Protein AF-A0A7X8JBN7-F1 (afdb_monomer_lite)

pLDDT: mean 83.4, std 11.61, range [44.53, 96.44]

Structure (mmCIF, N/CA/C/O backbone):
data_AF-A0A7X8JBN7-F1
#
_entry.id   AF-A0A7X8JBN7-F1
#
loop_
_atom_site.group_PDB
_atom_site.id
_atom_site.type_symbol
_atom_site.label_atom_id
_atom_site.label_alt_id
_atom_site.label_comp_id
_atom_site.label_asym_id
_atom_site.label_entity_id
_atom_site.label_seq_id
_atom_site.pdbx_PDB_ins_code
_atom_site.Cartn_x
_atom_site.Cartn_y
_atom_site.Cartn_z
_atom_site.occupancy
_atom_site.B_iso_or_equiv
_atom_site.auth_seq_id
_atom_site.auth_comp_id
_atom_site.auth_asym_id
_atom_site.auth_atom_id
_atom_site.pdbx_PDB_model_num
ATOM 1 N N . MET A 1 1 ? -38.451 22.845 21.050 1.00 47.53 1 MET A N 1
ATOM 2 C CA . MET A 1 1 ? -38.326 21.399 20.761 1.00 47.53 1 MET A CA 1
ATOM 3 C C . MET A 1 1 ? -38.099 21.241 19.271 1.00 47.53 1 MET A C 1
ATOM 5 O O . MET A 1 1 ? -38.955 21.641 18.497 1.00 47.53 1 MET A O 1
ATOM 9 N N . VAL A 1 2 ? -36.927 20.757 18.865 1.00 55.31 2 VAL A N 1
ATOM 10 C CA . VAL A 1 2 ? -36.619 20.512 17.449 1.00 55.31 2 VAL A CA 1
ATOM 11 C C . VAL A 1 2 ? -37.518 19.381 16.935 1.00 55.31 2 VAL A C 1
ATOM 13 O O . VAL A 1 2 ? -37.703 18.383 17.630 1.00 55.31 2 VAL A O 1
ATOM 16 N N . SER A 1 3 ? -38.102 19.544 15.743 1.00 77.44 3 SER A N 1
ATOM 17 C CA . SER A 1 3 ? -38.908 18.503 15.089 1.00 77.44 3 SER A CA 1
ATOM 18 C C . SER A 1 3 ? -38.115 17.196 15.005 1.00 77.44 3 SER A C 1
ATOM 20 O O . SER A 1 3 ? -36.970 17.199 14.549 1.00 77.44 3 SER A O 1
ATOM 22 N N . ARG A 1 4 ? -38.728 16.066 15.395 1.00 80.31 4 ARG A N 1
ATOM 23 C CA . ARG A 1 4 ? -38.118 14.729 15.253 1.00 80.31 4 ARG A CA 1
ATOM 24 C C . ARG A 1 4 ? -37.651 14.471 13.814 1.00 80.31 4 ARG A C 1
ATOM 26 O O . ARG A 1 4 ? -36.645 13.800 13.624 1.00 80.31 4 ARG A O 1
ATOM 33 N N . GLY A 1 5 ? -38.323 15.059 12.820 1.00 84.25 5 GLY A N 1
ATOM 34 C CA . GLY A 1 5 ? -37.916 14.987 11.415 1.00 84.25 5 GLY A CA 1
ATOM 35 C C . GLY A 1 5 ? -36.566 15.654 11.131 1.00 84.25 5 GLY A C 1
ATOM 36 O O . GLY A 1 5 ? -35.745 15.066 10.434 1.00 84.25 5 GLY A O 1
ATOM 37 N N . LEU A 1 6 ? -36.291 16.828 11.719 1.00 87.75 6 LEU A N 1
ATOM 38 C CA . LEU A 1 6 ? -35.007 17.524 11.538 1.00 87.75 6 LEU A CA 1
ATOM 39 C C . LEU A 1 6 ? -33.847 16.695 12.105 1.00 87.75 6 LEU A C 1
ATOM 41 O O . LEU A 1 6 ? -32.790 16.612 11.488 1.00 87.75 6 LEU A O 1
ATOM 45 N N . PHE A 1 7 ? -34.060 16.044 13.252 1.00 89.50 7 PHE A N 1
ATOM 46 C CA . PHE A 1 7 ? -33.067 15.157 13.856 1.00 89.50 7 PHE A CA 1
ATOM 47 C C . PHE A 1 7 ? -32.690 14.008 12.913 1.00 89.50 7 PHE A C 1
ATOM 49 O O . PHE A 1 7 ? -31.520 13.865 12.569 1.00 89.50 7 PHE A O 1
ATOM 56 N N . TYR A 1 8 ? -33.673 13.239 12.429 1.00 90.75 8 TYR A N 1
ATOM 57 C CA . TYR A 1 8 ? -33.401 12.123 11.518 1.00 90.75 8 TYR A CA 1
ATOM 58 C C . TYR A 1 8 ? -32.790 12.579 10.190 1.00 90.75 8 TYR A C 1
ATOM 60 O O . TYR A 1 8 ? -31.932 11.883 9.653 1.00 90.75 8 TYR A O 1
ATOM 68 N N . PHE A 1 9 ? -33.174 13.753 9.684 1.00 93.00 9 PHE A N 1
ATOM 69 C CA . PHE A 1 9 ? -32.588 14.326 8.474 1.00 93.00 9 PHE A CA 1
ATOM 70 C C . PHE A 1 9 ? -31.096 14.647 8.649 1.00 93.00 9 PHE A C 1
ATOM 72 O O . PHE A 1 9 ? -30.275 14.225 7.837 1.00 93.00 9 PHE A O 1
ATOM 79 N N . VAL A 1 10 ? -30.724 15.320 9.743 1.00 92.19 10 VAL A N 1
ATOM 80 C CA . VAL A 1 10 ? -29.317 15.620 10.061 1.00 92.19 10 VAL A CA 1
ATOM 81 C C . VAL A 1 10 ? -28.514 14.330 10.242 1.00 92.19 10 VAL A C 1
ATOM 83 O O . VAL A 1 10 ? -27.426 14.188 9.684 1.00 92.19 10 VAL A O 1
ATOM 86 N N . THR A 1 11 ? -29.063 13.352 10.964 1.00 93.56 11 THR A N 1
ATOM 87 C CA . THR A 1 11 ? -28.437 12.040 11.164 1.00 93.56 11 THR A CA 1
ATOM 88 C C . THR A 1 11 ? -28.249 11.268 9.851 1.00 93.56 11 THR A C 1
ATOM 90 O O . THR A 1 11 ? -27.216 10.616 9.673 1.00 93.56 11 THR A O 1
ATOM 93 N N . ALA A 1 12 ? -29.197 11.373 8.913 1.00 93.75 12 ALA A N 1
ATOM 94 C CA . ALA A 1 12 ? -29.101 10.772 7.584 1.00 93.75 12 ALA A CA 1
ATOM 95 C C . ALA A 1 12 ? -28.031 11.450 6.714 1.00 93.75 12 ALA A C 1
ATOM 97 O O . ALA A 1 12 ? -27.257 10.751 6.065 1.00 93.75 12 ALA A O 1
ATOM 98 N N . ILE A 1 13 ? -27.925 12.785 6.749 1.00 95.38 13 ILE A N 1
ATOM 99 C CA . ILE A 1 13 ? -26.850 13.519 6.060 1.00 95.38 13 ILE A CA 1
ATOM 100 C C . ILE A 1 13 ? -25.481 13.095 6.592 1.00 95.38 13 ILE A C 1
ATOM 102 O O . ILE A 1 13 ? -24.588 12.808 5.804 1.00 95.38 13 ILE A O 1
ATOM 106 N N . LEU A 1 14 ? -25.322 13.011 7.915 1.00 94.00 14 LEU A N 1
ATOM 107 C CA . LEU A 1 14 ? -24.088 12.547 8.558 1.00 94.00 14 LEU A CA 1
ATOM 108 C C . LEU A 1 14 ? -23.688 11.142 8.092 1.00 94.00 14 LEU A C 1
ATOM 110 O O . LEU A 1 14 ? -22.532 10.903 7.746 1.00 94.00 14 LEU A O 1
ATOM 114 N N . PHE A 1 15 ? -24.655 10.224 8.044 1.00 95.19 15 PHE A N 1
ATOM 115 C CA . PHE A 1 15 ? -24.436 8.863 7.559 1.00 95.19 15 PHE A CA 1
ATOM 116 C C . PHE A 1 15 ? -24.027 8.845 6.080 1.00 95.19 15 PHE A C 1
ATOM 118 O O . PHE A 1 15 ? -23.043 8.200 5.717 1.00 95.19 15 PHE A O 1
ATOM 125 N N . LEU A 1 16 ? -24.745 9.594 5.237 1.00 95.44 16 LEU A N 1
ATOM 126 C CA . LEU A 1 16 ? -24.486 9.673 3.802 1.00 95.44 16 LEU A CA 1
ATOM 127 C C . LEU A 1 16 ? -23.124 10.310 3.503 1.00 95.44 16 LEU A C 1
ATOM 129 O O . LEU A 1 16 ? -22.372 9.781 2.691 1.00 95.44 16 LEU A O 1
ATOM 133 N N . ALA A 1 17 ? -22.776 11.399 4.191 1.00 93.12 17 ALA A N 1
ATOM 134 C CA . ALA A 1 17 ? -21.476 12.052 4.077 1.00 93.12 17 ALA A CA 1
ATOM 135 C C . ALA A 1 17 ? -20.336 11.103 4.473 1.00 93.12 17 ALA A C 1
ATOM 137 O O . ALA A 1 17 ? -19.331 11.021 3.768 1.00 93.12 17 ALA A O 1
ATOM 138 N N . GLY A 1 18 ? -20.513 10.328 5.551 1.00 91.94 18 GLY A N 1
ATOM 139 C CA . GLY A 1 18 ? -19.557 9.299 5.959 1.00 91.94 18 GLY A CA 1
ATOM 140 C C . GLY A 1 18 ? -19.337 8.236 4.880 1.00 91.94 18 GLY A C 1
ATOM 141 O O . GLY A 1 18 ? -18.193 7.936 4.539 1.00 91.94 18 GLY A O 1
ATOM 142 N N . ILE A 1 19 ? -20.416 7.714 4.286 1.00 93.44 19 ILE A N 1
ATOM 143 C CA . ILE A 1 19 ? -20.340 6.729 3.192 1.00 93.44 19 ILE A CA 1
ATOM 144 C C . ILE A 1 19 ? -19.693 7.323 1.937 1.00 93.44 19 ILE A C 1
ATOM 146 O O . ILE A 1 19 ? -18.848 6.670 1.327 1.00 93.44 19 ILE A O 1
ATOM 150 N N . LEU A 1 20 ? -20.054 8.550 1.556 1.00 91.50 20 LEU A N 1
ATOM 151 C CA . LEU A 1 20 ? -19.480 9.222 0.390 1.00 91.50 20 LEU A CA 1
ATOM 152 C C . LEU A 1 20 ? -17.975 9.450 0.553 1.00 91.50 20 LEU A C 1
ATOM 154 O O . LEU A 1 20 ? -17.226 9.191 -0.384 1.00 91.50 20 LEU A O 1
ATOM 158 N N . LEU A 1 21 ? -17.514 9.850 1.742 1.00 86.50 21 LEU A N 1
ATOM 159 C CA . LEU A 1 21 ? -16.082 9.984 2.030 1.00 86.50 21 LEU A CA 1
ATOM 160 C C . LEU A 1 21 ? -15.345 8.642 1.946 1.00 86.50 21 LEU A C 1
ATOM 162 O O . LEU A 1 21 ? -14.248 8.584 1.394 1.00 86.50 21 LEU A O 1
ATOM 166 N N . ILE A 1 22 ? -15.951 7.559 2.448 1.00 87.06 22 ILE A N 1
ATOM 167 C CA . ILE A 1 22 ? -15.399 6.201 2.321 1.00 87.06 22 ILE A CA 1
ATOM 168 C C . ILE A 1 22 ? -15.281 5.807 0.839 1.00 87.06 22 ILE A C 1
ATOM 170 O O . ILE A 1 22 ? -14.250 5.283 0.417 1.00 87.06 22 ILE A O 1
ATOM 174 N N . ALA A 1 23 ? -16.320 6.069 0.041 1.00 86.00 23 ALA A N 1
ATOM 175 C CA . ALA A 1 23 ? -16.334 5.761 -1.387 1.00 86.00 23 ALA A CA 1
ATOM 176 C C . ALA A 1 23 ? -15.298 6.584 -2.166 1.00 86.00 23 ALA A C 1
ATOM 178 O O . ALA A 1 23 ? -14.567 6.023 -2.977 1.00 86.00 23 ALA A O 1
ATOM 179 N N . TYR A 1 24 ? -15.188 7.882 -1.871 1.00 82.50 24 TYR A N 1
ATOM 180 C CA . TYR A 1 24 ? -14.185 8.770 -2.454 1.00 82.50 24 TYR A CA 1
ATOM 181 C C . TYR A 1 24 ? -12.766 8.267 -2.171 1.00 82.50 24 TYR A C 1
ATOM 183 O O . TYR A 1 24 ? -11.991 8.047 -3.096 1.00 82.50 24 TYR A O 1
ATOM 191 N N . GLN A 1 25 ? -12.449 7.973 -0.905 1.00 75.62 25 GLN A N 1
ATOM 192 C CA . GLN A 1 25 ? -11.124 7.469 -0.532 1.00 75.62 25 GLN A CA 1
ATOM 193 C C . GLN A 1 25 ? -10.791 6.132 -1.201 1.00 75.62 25 GLN A C 1
ATOM 195 O O . GLN A 1 25 ? -9.650 5.907 -1.595 1.00 75.62 25 GLN A O 1
ATOM 200 N N . ARG A 1 26 ? -11.781 5.250 -1.366 1.00 77.31 26 ARG A N 1
ATOM 201 C CA . ARG A 1 26 ? -11.590 3.985 -2.079 1.00 77.31 26 ARG A CA 1
ATOM 202 C C . ARG A 1 26 ? -11.245 4.198 -3.553 1.00 77.31 26 ARG A C 1
ATOM 204 O O . ARG A 1 26 ? -10.365 3.508 -4.046 1.00 77.31 26 ARG A O 1
ATOM 211 N N . ILE A 1 27 ? -11.965 5.084 -4.242 1.00 77.44 27 ILE A N 1
ATOM 212 C CA . ILE A 1 27 ? -11.812 5.297 -5.689 1.00 77.44 27 ILE A CA 1
ATOM 213 C C . ILE A 1 27 ? -10.500 6.022 -5.997 1.00 77.44 27 ILE A C 1
ATOM 215 O O . ILE A 1 27 ? -9.832 5.678 -6.961 1.00 77.44 27 ILE A O 1
ATOM 219 N N . THR A 1 28 ? -10.125 7.008 -5.182 1.00 67.69 28 THR A N 1
ATOM 220 C CA . THR A 1 28 ? -8.928 7.820 -5.434 1.00 67.69 28 THR A CA 1
ATOM 221 C C . THR A 1 28 ? -7.640 7.126 -4.996 1.00 67.69 28 THR A C 1
ATOM 223 O O . THR A 1 28 ? -6.628 7.250 -5.672 1.00 67.69 28 THR A O 1
ATOM 226 N N . PHE A 1 29 ? -7.653 6.399 -3.873 1.00 64.94 29 PHE A N 1
ATOM 227 C CA . PHE A 1 29 ? -6.429 5.843 -3.276 1.00 64.94 29 PHE A CA 1
ATOM 228 C C . PHE A 1 29 ? -6.309 4.316 -3.401 1.00 64.94 29 PHE A C 1
ATOM 230 O O . PHE A 1 29 ? -5.414 3.728 -2.792 1.00 64.94 29 PHE A O 1
ATOM 237 N N . ASP A 1 30 ? -7.225 3.661 -4.127 1.00 67.19 30 ASP A N 1
ATOM 238 C CA . ASP A 1 30 ? -7.277 2.202 -4.322 1.00 67.19 30 ASP A CA 1
ATOM 239 C C . ASP A 1 30 ? -7.205 1.379 -3.020 1.00 67.19 30 ASP A C 1
ATOM 241 O O . ASP A 1 30 ? -6.754 0.228 -2.990 1.00 67.19 30 ASP A O 1
ATOM 245 N N . ILE A 1 31 ? -7.673 1.955 -1.906 1.00 69.31 31 ILE A N 1
ATOM 246 C CA . ILE A 1 31 ? -7.623 1.294 -0.602 1.00 69.31 31 ILE A CA 1
ATOM 247 C C . ILE A 1 31 ? -8.673 0.171 -0.570 1.00 69.31 31 ILE A C 1
ATOM 249 O O . ILE A 1 31 ? -9.877 0.446 -0.642 1.00 69.31 31 ILE A O 1
ATOM 253 N N . PRO A 1 32 ? -8.273 -1.108 -0.430 1.00 70.56 32 PRO A N 1
ATOM 254 C CA . PRO A 1 32 ? -9.228 -2.203 -0.378 1.00 70.56 32 PRO A CA 1
ATOM 255 C C . PRO A 1 32 ? -10.015 -2.185 0.937 1.00 70.56 32 PRO A C 1
ATOM 257 O O . PRO A 1 32 ? -9.482 -1.913 2.015 1.00 70.56 32 PRO A O 1
ATOM 260 N N . PHE A 1 33 ? -11.287 -2.581 0.876 1.00 71.44 33 PHE A N 1
ATOM 261 C CA . PHE A 1 33 ? -12.080 -2.830 2.085 1.00 71.44 33 PHE A CA 1
ATOM 262 C C . PHE A 1 33 ? -11.541 -3.996 2.910 1.00 71.44 33 PHE A C 1
ATOM 264 O O . PHE A 1 33 ? -11.671 -4.007 4.131 1.00 71.44 33 PHE A O 1
ATOM 271 N N . LEU A 1 34 ? -10.937 -4.976 2.237 1.00 72.94 34 LEU A N 1
ATOM 272 C CA . LEU A 1 34 ? -10.356 -6.137 2.881 1.00 72.94 34 LEU A CA 1
ATOM 273 C C . LEU A 1 34 ? -8.843 -5.947 3.041 1.00 72.94 34 LEU A C 1
ATOM 275 O O . LEU A 1 34 ? -8.161 -5.608 2.074 1.00 72.94 34 LEU A O 1
ATOM 279 N N . PRO A 1 35 ? -8.299 -6.218 4.232 1.00 62.09 35 PRO A N 1
ATOM 280 C CA . PRO A 1 35 ? -6.888 -5.996 4.534 1.00 62.09 35 PRO A CA 1
ATOM 281 C C . PRO A 1 35 ? -5.911 -6.903 3.764 1.00 62.09 35 PRO A C 1
ATOM 283 O O . PRO A 1 35 ? -4.731 -6.583 3.689 1.00 62.09 35 PRO A O 1
ATOM 286 N N . ASN A 1 36 ? -6.369 -8.014 3.173 1.00 64.69 36 ASN A N 1
ATOM 287 C CA . ASN A 1 36 ? -5.490 -9.020 2.560 1.00 64.69 36 ASN A CA 1
ATOM 288 C C . ASN A 1 36 ? -5.280 -8.860 1.041 1.00 64.69 36 ASN A C 1
ATOM 290 O O . ASN A 1 36 ? -4.971 -9.833 0.359 1.00 64.69 36 ASN A O 1
ATOM 294 N N . ASN A 1 37 ? -5.479 -7.664 0.482 1.00 70.44 37 ASN A N 1
ATOM 295 C CA . ASN A 1 37 ? -5.173 -7.443 -0.930 1.00 70.44 37 ASN A CA 1
ATOM 296 C C . ASN A 1 37 ? -3.706 -7.021 -1.068 1.00 70.44 37 ASN A C 1
ATOM 298 O O . ASN A 1 37 ? -3.315 -5.967 -0.563 1.00 70.44 37 ASN A O 1
ATOM 302 N N . GLN A 1 38 ? -2.894 -7.856 -1.712 1.00 80.75 38 GLN A N 1
ATOM 303 C CA . GLN A 1 38 ? -1.477 -7.584 -1.949 1.00 80.75 38 GLN A CA 1
ATOM 304 C C . GLN A 1 38 ? -1.276 -7.041 -3.363 1.00 80.75 38 GLN A C 1
ATOM 306 O O . GLN A 1 38 ? -1.940 -7.465 -4.308 1.00 80.75 38 GLN A O 1
ATOM 311 N N . LYS A 1 39 ? -0.353 -6.093 -3.504 1.00 85.00 39 LYS A N 1
ATOM 312 C CA . LYS A 1 39 ? 0.103 -5.566 -4.790 1.00 85.00 39 LYS A CA 1
ATOM 313 C C . LYS A 1 39 ? 1.570 -5.939 -4.976 1.00 85.00 39 LYS A C 1
ATOM 315 O O . LYS A 1 39 ? 2.339 -5.958 -4.014 1.00 85.00 39 LYS A O 1
ATOM 320 N N . ILE A 1 40 ? 1.934 -6.256 -6.214 1.00 89.06 40 ILE A N 1
ATOM 321 C CA . ILE A 1 40 ? 3.297 -6.643 -6.578 1.00 89.06 40 ILE A CA 1
ATOM 322 C C . ILE A 1 40 ? 4.076 -5.380 -6.935 1.00 89.06 40 ILE A C 1
ATOM 324 O O . ILE A 1 40 ? 3.660 -4.618 -7.811 1.00 89.06 40 ILE A O 1
ATOM 328 N N . ILE A 1 41 ? 5.209 -5.190 -6.267 1.00 92.31 41 ILE A N 1
ATOM 329 C CA . ILE A 1 41 ? 6.227 -4.209 -6.622 1.00 92.31 41 ILE A CA 1
ATOM 330 C C . ILE A 1 41 ? 7.443 -4.968 -7.144 1.00 92.31 41 ILE A C 1
ATOM 332 O O . ILE A 1 41 ? 7.944 -5.894 -6.509 1.00 92.31 41 ILE A O 1
ATOM 336 N N . TRP A 1 42 ? 7.930 -4.564 -8.308 1.00 94.25 42 TRP A N 1
ATOM 337 C CA . TRP A 1 42 ? 9.201 -5.007 -8.849 1.00 94.25 42 TRP A CA 1
ATOM 338 C C . TRP A 1 42 ? 10.291 -4.039 -8.419 1.00 94.25 42 TRP A C 1
ATOM 340 O O . TRP A 1 42 ? 10.296 -2.876 -8.813 1.00 94.25 42 TRP A O 1
ATOM 350 N N . ASN A 1 43 ? 11.229 -4.526 -7.616 1.00 93.69 43 ASN A N 1
ATOM 351 C CA . ASN A 1 43 ? 12.466 -3.820 -7.336 1.00 93.69 43 ASN A CA 1
ATOM 352 C C . ASN A 1 43 ? 13.441 -4.144 -8.468 1.00 93.69 43 ASN A C 1
ATOM 354 O O . ASN A 1 43 ? 13.893 -5.286 -8.608 1.00 93.69 43 ASN A O 1
ATOM 358 N N . VAL A 1 44 ? 13.741 -3.145 -9.290 1.00 95.12 44 VAL A N 1
ATOM 359 C CA . VAL A 1 44 ? 14.674 -3.276 -10.405 1.00 95.12 44 VAL A CA 1
ATOM 360 C C . VAL A 1 44 ? 15.948 -2.519 -10.078 1.00 95.12 44 VAL A C 1
ATOM 362 O O . VAL A 1 44 ? 15.911 -1.332 -9.772 1.00 95.12 44 VAL A O 1
ATOM 365 N N . GLU A 1 45 ? 17.081 -3.203 -10.167 1.00 95.19 45 GLU A N 1
ATOM 366 C CA . GLU A 1 45 ? 18.405 -2.622 -9.985 1.00 95.19 45 GLU A CA 1
ATOM 367 C C . GLU A 1 45 ? 19.195 -2.724 -11.290 1.00 95.19 45 GLU A C 1
ATOM 369 O O . GLU A 1 45 ? 19.401 -3.815 -11.823 1.00 95.19 45 GLU A O 1
ATOM 374 N N . ALA A 1 46 ? 19.656 -1.585 -11.794 1.00 95.94 46 ALA A N 1
ATOM 375 C CA . ALA A 1 46 ? 20.627 -1.493 -12.867 1.00 95.94 46 ALA A CA 1
ATOM 376 C C . ALA A 1 46 ? 22.020 -1.284 -12.263 1.00 95.94 46 ALA A C 1
ATOM 378 O O . ALA A 1 46 ? 22.295 -0.265 -11.628 1.00 95.94 46 ALA A O 1
ATOM 379 N N . ARG A 1 47 ? 22.909 -2.250 -12.485 1.00 95.94 47 ARG A N 1
ATOM 380 C CA . ARG A 1 47 ? 24.328 -2.180 -12.135 1.00 95.94 47 ARG A CA 1
ATOM 381 C C . ARG A 1 47 ? 25.124 -1.763 -13.364 1.00 95.94 47 ARG A C 1
ATOM 383 O O . ARG A 1 47 ? 25.185 -2.512 -14.343 1.00 95.94 47 ARG A O 1
ATOM 390 N N . VAL A 1 48 ? 25.750 -0.594 -13.282 1.00 95.94 48 VAL A N 1
ATOM 391 C CA . VAL A 1 48 ? 26.638 -0.029 -14.300 1.00 95.94 48 VAL A CA 1
ATOM 392 C C . VAL A 1 48 ? 28.081 -0.224 -13.852 1.00 95.94 48 VAL A C 1
ATOM 394 O O . VAL A 1 48 ? 28.478 0.259 -12.797 1.00 95.94 48 VAL A O 1
ATOM 397 N N . GLU A 1 49 ? 28.868 -0.931 -14.651 1.00 95.50 49 GLU A N 1
ATOM 398 C CA . GLU A 1 49 ? 30.273 -1.229 -14.376 1.00 95.50 49 GLU A CA 1
ATOM 399 C C . GLU A 1 49 ? 31.148 -0.697 -15.507 1.00 95.50 49 GLU A C 1
ATOM 401 O O . GLU A 1 49 ? 30.814 -0.901 -16.673 1.00 95.50 49 GLU A O 1
ATOM 406 N N . PHE A 1 50 ? 32.244 -0.008 -15.187 1.00 95.56 50 PHE A N 1
ATOM 407 C CA . PHE A 1 50 ? 33.168 0.517 -16.194 1.00 95.56 50 PHE A CA 1
ATOM 408 C C . PHE A 1 50 ? 34.588 0.706 -15.653 1.00 95.56 50 PHE A C 1
ATOM 410 O O . PHE A 1 50 ? 34.815 0.820 -14.446 1.00 95.56 50 PHE A O 1
ATOM 417 N N . GLU A 1 51 ? 35.548 0.806 -16.572 1.00 95.62 51 GLU A N 1
ATOM 418 C CA . GLU A 1 51 ? 36.939 1.131 -16.262 1.00 95.62 51 GLU A CA 1
ATOM 419 C C . GLU A 1 51 ? 37.257 2.581 -16.661 1.00 95.62 51 GLU A C 1
ATOM 421 O O . GLU A 1 51 ? 37.095 2.948 -17.831 1.00 95.62 51 GLU A O 1
ATOM 426 N N . PRO A 1 52 ? 37.699 3.437 -15.727 1.00 93.75 52 PRO A N 1
ATOM 427 C CA . PRO A 1 52 ? 38.019 4.823 -16.028 1.00 93.75 52 PRO A CA 1
ATOM 428 C C . PRO A 1 52 ? 39.333 4.923 -16.809 1.00 93.75 52 PRO A C 1
ATOM 430 O O . PRO A 1 52 ? 40.275 4.158 -16.592 1.00 93.75 52 PRO A O 1
ATOM 433 N N . LYS A 1 53 ? 39.424 5.896 -17.719 1.00 92.50 53 LYS A N 1
ATOM 434 C CA . LYS A 1 53 ? 40.695 6.229 -18.372 1.00 92.50 53 LYS A CA 1
ATOM 435 C C . LYS A 1 53 ? 41.562 7.023 -17.395 1.00 92.50 53 LYS A C 1
ATOM 437 O O . LYS A 1 53 ? 41.075 7.930 -16.725 1.00 92.50 53 LYS A O 1
ATOM 442 N N . ALA A 1 54 ? 42.854 6.704 -17.344 1.00 86.56 54 ALA A N 1
ATOM 443 C CA . ALA A 1 54 ? 43.793 7.383 -16.456 1.00 86.56 54 ALA A CA 1
ATOM 444 C C . ALA A 1 54 ? 43.783 8.908 -16.676 1.00 86.56 54 ALA A C 1
ATOM 446 O O . ALA A 1 54 ? 43.840 9.372 -17.817 1.00 86.56 54 ALA A O 1
ATOM 447 N N . ASN A 1 55 ? 43.741 9.666 -15.575 1.00 84.69 55 ASN A N 1
ATOM 448 C CA . ASN A 1 55 ? 43.787 11.133 -15.537 1.00 84.69 55 ASN A CA 1
ATOM 449 C C . ASN A 1 55 ? 42.681 11.853 -16.336 1.00 84.69 55 ASN A C 1
ATOM 451 O O . ASN A 1 55 ? 42.860 13.007 -16.721 1.00 84.69 55 ASN A O 1
ATOM 455 N N . MET A 1 56 ? 41.540 11.203 -16.582 1.00 91.44 56 MET A N 1
ATOM 456 C CA . MET A 1 56 ? 40.364 11.839 -17.179 1.00 91.44 56 MET A CA 1
ATOM 457 C C . MET A 1 56 ? 39.185 11.840 -16.210 1.00 91.44 56 MET A C 1
ATOM 459 O O . MET A 1 56 ? 38.967 10.880 -15.470 1.00 91.44 56 MET A O 1
ATOM 463 N N . ALA A 1 57 ? 38.381 12.901 -16.274 1.00 92.69 57 ALA A N 1
ATOM 464 C CA . ALA A 1 57 ? 37.065 12.900 -15.655 1.00 92.69 57 ALA A CA 1
ATOM 465 C C . ALA A 1 57 ? 36.162 11.885 -16.363 1.00 92.69 57 ALA A C 1
ATOM 467 O O . ALA A 1 57 ? 36.211 11.766 -17.588 1.00 92.69 57 ALA A O 1
ATOM 468 N N . SER A 1 58 ? 35.347 11.163 -15.597 1.00 93.25 58 SER A N 1
ATOM 469 C CA . SER A 1 58 ? 34.302 10.300 -16.141 1.00 93.25 58 SER A CA 1
ATOM 470 C C . SER A 1 58 ? 32.943 10.962 -15.992 1.00 93.25 58 SER A C 1
ATOM 472 O O . SER A 1 58 ? 32.600 11.460 -14.915 1.00 93.25 58 SER A O 1
ATOM 474 N N . GLU A 1 59 ? 32.185 10.927 -17.077 1.00 95.00 59 GLU A N 1
ATOM 475 C CA . GLU A 1 59 ? 30.802 11.377 -17.161 1.00 95.00 59 GLU A CA 1
ATOM 476 C C . GLU A 1 59 ? 29.987 10.256 -17.797 1.00 95.00 59 GLU A C 1
ATOM 478 O O . GLU A 1 59 ? 30.359 9.725 -18.846 1.00 95.00 59 GLU A O 1
ATOM 483 N N . LEU A 1 60 ? 28.926 9.841 -17.113 1.00 94.56 60 LEU A N 1
ATOM 484 C CA . LEU A 1 60 ? 28.061 8.752 -17.536 1.00 94.56 60 LEU A CA 1
ATOM 485 C C . LEU A 1 60 ? 26.634 9.261 -17.606 1.00 94.56 60 LEU A C 1
ATOM 487 O O . LEU A 1 60 ? 26.166 9.830 -16.629 1.00 94.56 60 LEU A O 1
ATOM 491 N N . SER A 1 61 ? 25.947 8.996 -18.711 1.00 94.12 61 SER A N 1
ATOM 492 C CA . SER A 1 61 ? 24.518 9.258 -18.876 1.00 94.12 61 SER A CA 1
ATOM 493 C C . SER A 1 61 ? 23.793 7.930 -19.048 1.00 94.12 61 SER A C 1
ATOM 495 O O . SER A 1 61 ? 24.073 7.191 -19.992 1.00 94.12 61 SER A O 1
ATOM 497 N N . PHE A 1 62 ? 22.890 7.602 -18.126 1.00 94.81 62 PHE A N 1
ATOM 498 C CA . PHE A 1 62 ? 22.125 6.356 -18.135 1.00 94.81 62 PHE A CA 1
ATOM 499 C C . PHE A 1 62 ? 20.632 6.626 -18.295 1.00 94.81 62 PHE A C 1
ATOM 501 O O . PHE A 1 62 ? 20.060 7.427 -17.555 1.00 94.81 62 PHE A O 1
ATOM 508 N N . ALA A 1 63 ? 20.007 5.947 -19.258 1.00 93.75 63 ALA A N 1
ATOM 509 C CA . ALA A 1 63 ? 18.584 6.086 -19.541 1.00 93.75 63 ALA A CA 1
ATOM 510 C C . ALA A 1 63 ? 17.728 5.398 -18.464 1.00 93.75 63 ALA A C 1
ATOM 512 O O . ALA A 1 63 ? 17.914 4.214 -18.157 1.00 93.75 63 ALA A O 1
ATOM 513 N N . LEU A 1 64 ? 16.774 6.146 -17.913 1.00 93.75 64 LEU A N 1
ATOM 514 C CA . LEU A 1 64 ? 15.817 5.670 -16.916 1.00 93.75 64 LEU A CA 1
ATOM 515 C C . LEU A 1 64 ? 14.610 4.979 -17.578 1.00 93.75 64 LEU A C 1
ATOM 517 O O . LEU A 1 64 ? 14.399 5.159 -18.780 1.00 93.75 64 LEU A O 1
ATOM 521 N N . PRO A 1 65 ? 13.817 4.200 -16.813 1.00 93.56 65 PRO A N 1
ATOM 522 C CA . PRO A 1 65 ? 12.641 3.510 -17.333 1.00 93.56 65 PRO A CA 1
ATOM 523 C C . PRO A 1 65 ? 11.655 4.448 -18.037 1.00 93.56 65 PRO A C 1
ATOM 525 O O . PRO A 1 65 ? 11.350 5.535 -17.540 1.00 93.56 65 PRO A O 1
ATOM 528 N N . ALA A 1 66 ? 11.124 4.000 -19.172 1.00 91.56 66 ALA A N 1
ATOM 529 C CA . ALA A 1 66 ? 10.053 4.684 -19.885 1.00 91.56 66 ALA A CA 1
ATOM 530 C C . ALA A 1 66 ? 8.736 4.654 -19.089 1.00 91.56 66 ALA A C 1
ATOM 532 O O . ALA A 1 66 ? 8.431 3.686 -18.385 1.00 91.56 66 ALA A O 1
ATOM 533 N N . VAL A 1 67 ? 7.920 5.698 -19.251 1.00 90.94 67 VAL A N 1
ATOM 534 C CA . VAL A 1 67 ? 6.541 5.706 -18.749 1.00 90.94 67 VAL A CA 1
ATOM 535 C C . VAL A 1 67 ? 5.701 4.881 -19.713 1.00 90.94 67 VAL A C 1
ATOM 537 O O . VAL A 1 67 ? 5.731 5.113 -20.921 1.00 90.94 67 VAL A O 1
ATOM 540 N N . GLN A 1 68 ? 4.954 3.910 -19.199 1.00 91.56 68 GLN A N 1
ATOM 541 C CA . GLN A 1 68 ? 4.192 2.985 -20.029 1.00 91.56 68 GLN A CA 1
ATOM 542 C C . GLN A 1 68 ? 2.910 2.510 -19.335 1.00 91.56 68 GLN A C 1
ATOM 544 O O . GLN A 1 68 ? 2.849 2.493 -18.103 1.00 91.56 68 GLN A O 1
ATOM 549 N N . PRO A 1 69 ? 1.910 2.046 -20.103 1.00 90.94 69 PRO A N 1
ATOM 550 C CA . PRO A 1 69 ? 0.717 1.452 -19.523 1.00 90.94 69 PRO A CA 1
ATOM 551 C C . PRO A 1 69 ? 1.028 0.199 -18.695 1.00 90.94 69 PRO A C 1
ATOM 553 O O . PRO A 1 69 ? 1.937 -0.568 -19.023 1.00 90.94 69 PRO A O 1
ATOM 556 N N . GLY A 1 70 ? 0.241 -0.036 -17.645 1.00 90.62 70 GLY A N 1
ATOM 557 C CA . GLY A 1 70 ? 0.351 -1.227 -16.795 1.00 90.62 70 GLY A CA 1
ATOM 558 C C . GLY A 1 70 ? 1.400 -1.153 -15.677 1.00 90.62 70 GLY A C 1
ATOM 559 O O . GLY A 1 70 ? 1.455 -2.063 -14.846 1.00 90.62 70 GLY A O 1
ATOM 560 N N . PHE A 1 71 ? 2.225 -0.101 -15.631 1.00 92.81 71 PHE A N 1
ATOM 561 C CA . PHE A 1 71 ? 3.279 0.062 -14.629 1.00 92.81 71 PHE A CA 1
ATOM 562 C C . PHE A 1 71 ? 3.386 1.507 -14.138 1.00 92.81 71 PHE A C 1
ATOM 564 O O . PHE A 1 71 ? 3.397 2.439 -14.937 1.00 92.81 71 PHE A O 1
ATOM 571 N N . THR A 1 72 ? 3.559 1.675 -12.827 1.00 91.62 72 THR A N 1
ATOM 572 C CA . THR A 1 72 ? 3.775 2.981 -12.188 1.00 91.62 72 THR A CA 1
ATOM 573 C C . THR A 1 72 ? 5.093 2.956 -11.421 1.00 91.62 72 THR A C 1
ATOM 575 O O . THR A 1 72 ? 5.286 2.121 -10.537 1.00 91.62 72 THR A O 1
ATOM 578 N N . GLN A 1 73 ? 6.020 3.858 -11.749 1.00 92.31 73 GLN A N 1
ATOM 579 C CA . GLN A 1 73 ? 7.268 4.009 -10.997 1.00 92.31 73 GLN A CA 1
ATOM 580 C C . GLN A 1 73 ? 6.972 4.744 -9.683 1.00 92.31 73 GLN A C 1
ATOM 582 O O . GLN A 1 73 ? 6.562 5.899 -9.702 1.00 92.31 73 GLN A O 1
ATOM 587 N N . LEU A 1 74 ? 7.162 4.062 -8.552 1.00 88.12 74 LEU A N 1
ATOM 588 C CA . LEU A 1 74 ? 6.860 4.587 -7.218 1.00 88.12 74 LEU A CA 1
ATOM 589 C C . LEU A 1 74 ? 8.006 5.403 -6.629 1.00 88.12 74 LEU A C 1
ATOM 591 O O . LEU A 1 74 ? 7.783 6.402 -5.957 1.00 88.12 74 LEU A O 1
ATOM 595 N N . ASP A 1 75 ? 9.230 4.924 -6.820 1.00 86.75 75 ASP A N 1
ATOM 596 C CA . ASP A 1 75 ? 10.429 5.538 -6.262 1.00 86.75 75 ASP A CA 1
ATOM 597 C C . ASP A 1 75 ? 11.643 5.162 -7.113 1.00 86.75 75 ASP A C 1
ATOM 599 O O . ASP A 1 75 ? 11.639 4.151 -7.828 1.00 86.75 75 ASP A O 1
ATOM 603 N N . HIS A 1 76 ? 12.686 5.980 -7.040 1.00 89.44 76 HIS A N 1
ATOM 604 C CA . HIS A 1 76 ? 13.974 5.702 -7.646 1.00 89.44 76 HIS A CA 1
ATOM 605 C C . HIS A 1 76 ? 15.122 6.365 -6.889 1.00 89.44 76 HIS A C 1
ATOM 607 O O . HIS A 1 76 ? 15.012 7.479 -6.384 1.00 89.44 76 HIS A O 1
ATOM 613 N N . ASN A 1 77 ? 16.263 5.688 -6.839 1.00 89.50 77 ASN A N 1
ATOM 614 C CA . ASN A 1 77 ? 17.467 6.230 -6.228 1.00 89.50 77 ASN A CA 1
ATOM 615 C C . ASN A 1 77 ? 18.737 5.680 -6.880 1.00 89.50 77 ASN A C 1
ATOM 617 O O . ASN A 1 77 ? 18.713 4.760 -7.700 1.00 89.50 77 ASN A O 1
ATOM 621 N N . THR A 1 78 ? 19.871 6.265 -6.503 1.00 89.38 78 THR A N 1
ATOM 622 C CA . THR A 1 78 ? 21.194 5.824 -6.941 1.00 89.38 78 THR A CA 1
ATOM 623 C C . THR A 1 78 ? 22.096 5.535 -5.754 1.00 89.38 78 THR A C 1
ATOM 625 O O . THR A 1 78 ? 22.132 6.319 -4.806 1.00 89.38 78 THR A O 1
ATOM 628 N N . ALA A 1 79 ? 22.906 4.482 -5.849 1.00 86.44 79 ALA A N 1
ATOM 629 C CA . ALA A 1 79 ? 24.034 4.256 -4.951 1.00 86.44 79 ALA A CA 1
ATOM 630 C C . ALA A 1 79 ? 25.344 4.438 -5.730 1.00 86.44 79 ALA A C 1
ATOM 632 O O . ALA A 1 79 ? 25.797 3.554 -6.460 1.00 86.44 79 ALA A O 1
ATOM 633 N N . SER A 1 80 ? 25.936 5.625 -5.594 1.00 82.94 80 SER A N 1
ATOM 634 C CA . SER A 1 80 ? 27.088 6.077 -6.383 1.00 82.94 80 SER A CA 1
ATOM 635 C C . SER A 1 80 ? 28.055 6.891 -5.517 1.00 82.94 80 SER A C 1
ATOM 637 O O . SER A 1 80 ? 28.109 8.120 -5.578 1.00 82.94 80 SER A O 1
ATOM 639 N N . LEU A 1 81 ? 28.808 6.197 -4.657 1.00 81.00 81 LEU A N 1
ATOM 640 C CA . LEU A 1 81 ? 29.671 6.824 -3.654 1.00 81.00 81 LEU A CA 1
ATOM 641 C C . LEU A 1 81 ? 30.756 7.713 -4.297 1.00 81.00 81 LEU A C 1
ATOM 643 O O . LEU A 1 81 ? 31.600 7.256 -5.073 1.00 81.00 81 LEU A O 1
ATOM 647 N N . GLY A 1 82 ? 30.757 8.999 -3.936 1.00 84.56 82 GLY A N 1
ATOM 648 C CA . GLY A 1 82 ? 31.747 9.974 -4.404 1.00 84.56 82 GLY A CA 1
ATOM 649 C C . GLY A 1 82 ? 31.582 10.415 -5.864 1.00 84.56 82 GLY A C 1
ATOM 650 O O . GLY A 1 82 ? 32.549 10.911 -6.442 1.00 84.56 82 GLY A O 1
ATOM 651 N N . TYR A 1 83 ? 30.403 10.211 -6.458 1.00 92.31 83 TYR A N 1
ATOM 652 C CA . TYR A 1 83 ? 30.002 10.792 -7.743 1.00 92.31 83 TYR A CA 1
ATOM 653 C C . TYR A 1 83 ? 29.028 11.951 -7.515 1.00 92.31 83 TYR A C 1
ATOM 655 O O . TYR A 1 83 ? 28.201 11.894 -6.607 1.00 92.31 83 TYR A O 1
ATOM 663 N N . GLY A 1 84 ? 29.103 12.982 -8.358 1.00 91.94 84 GLY A N 1
ATOM 664 C CA . GLY A 1 84 ? 28.011 13.940 -8.515 1.00 91.94 84 GLY A CA 1
ATOM 665 C C . GLY A 1 84 ? 26.875 13.281 -9.292 1.00 91.94 84 GLY A C 1
ATOM 666 O O . GLY A 1 84 ? 27.144 12.648 -10.311 1.00 91.94 84 GLY A O 1
ATOM 667 N N . VAL A 1 85 ? 25.641 13.404 -8.801 1.00 93.06 85 VAL A N 1
ATOM 668 C CA . VAL A 1 85 ? 24.437 12.826 -9.416 1.00 93.06 85 VAL A CA 1
ATOM 669 C C . VAL A 1 85 ? 23.524 13.956 -9.858 1.00 93.06 85 VAL A C 1
ATOM 671 O O . VAL A 1 85 ? 23.234 14.849 -9.063 1.00 93.06 85 VAL A O 1
ATOM 674 N N . ASN A 1 86 ? 23.056 13.902 -11.100 1.00 93.44 86 ASN A N 1
ATOM 675 C CA . ASN A 1 86 ? 22.052 14.822 -11.612 1.00 93.44 86 ASN A CA 1
ATOM 676 C C . ASN A 1 86 ? 20.978 14.064 -12.397 1.00 93.44 86 ASN A C 1
ATOM 678 O O . ASN A 1 86 ? 21.298 13.152 -13.154 1.00 93.44 86 ASN A O 1
ATOM 682 N N . TYR A 1 87 ? 19.713 14.442 -12.234 1.00 90.94 87 TYR A N 1
ATOM 683 C CA . TYR A 1 87 ? 18.612 13.895 -13.025 1.00 90.94 87 TYR A CA 1
ATOM 684 C C . TYR A 1 87 ? 18.247 14.899 -14.109 1.00 90.94 87 TYR A C 1
ATOM 686 O O . TYR A 1 87 ? 17.928 16.049 -13.811 1.00 90.94 87 TYR A O 1
ATOM 694 N N . VAL A 1 88 ? 18.301 14.474 -15.368 1.00 91.06 88 VAL A N 1
ATOM 695 C CA . VAL A 1 88 ? 18.068 15.354 -16.516 1.00 91.06 88 VAL A CA 1
ATOM 696 C C . VAL A 1 88 ? 17.007 14.770 -17.431 1.00 91.06 88 VAL A C 1
ATOM 698 O O . VAL A 1 88 ? 16.918 13.558 -17.615 1.00 91.06 88 VAL A O 1
ATOM 701 N N . LYS A 1 89 ? 16.209 15.645 -18.042 1.00 87.69 89 LYS A N 1
ATOM 702 C CA . LYS A 1 89 ? 15.246 15.267 -19.075 1.00 87.69 89 LYS A CA 1
ATOM 703 C C . LYS A 1 89 ? 15.750 15.765 -20.428 1.00 87.69 89 LYS A C 1
ATOM 705 O O . LYS A 1 89 ? 15.923 16.968 -20.608 1.00 87.69 89 LYS A O 1
ATOM 710 N N . LYS A 1 90 ? 15.999 14.847 -21.365 1.00 83.25 90 LYS A N 1
ATOM 711 C CA . LYS A 1 90 ? 16.481 15.116 -22.734 1.00 83.25 90 LYS A CA 1
ATOM 712 C C . LYS A 1 90 ? 15.587 14.366 -23.720 1.00 83.25 90 LYS A C 1
ATOM 714 O O . LYS A 1 90 ? 15.310 13.192 -23.502 1.00 83.25 90 LYS A O 1
ATOM 719 N N . ASP A 1 91 ? 15.091 15.040 -24.757 1.00 75.50 91 ASP A N 1
ATOM 720 C CA . ASP A 1 91 ? 14.225 14.449 -25.797 1.00 75.50 91 ASP A CA 1
ATOM 721 C C . ASP A 1 91 ? 13.013 13.671 -25.249 1.00 75.50 91 ASP A C 1
ATOM 723 O O . ASP A 1 91 ? 12.656 12.599 -25.728 1.00 75.50 91 ASP A O 1
ATOM 727 N N . ASN A 1 92 ? 12.382 14.224 -24.208 1.00 77.44 92 ASN A N 1
ATOM 728 C CA . ASN A 1 92 ? 11.274 13.618 -23.462 1.00 77.44 92 ASN A CA 1
ATOM 729 C C . ASN A 1 92 ? 11.610 12.324 -22.688 1.00 77.44 92 ASN A C 1
ATOM 731 O O . ASN A 1 92 ? 10.707 11.695 -22.142 1.00 77.44 92 ASN A O 1
ATOM 735 N N . CYS A 1 93 ? 12.890 11.981 -22.551 1.00 83.06 93 CYS A N 1
ATOM 736 C CA . CYS A 1 93 ? 13.360 10.835 -21.780 1.00 83.06 93 CYS A CA 1
ATOM 737 C C . CYS A 1 93 ? 14.148 11.281 -20.554 1.00 83.06 93 CYS A C 1
ATOM 739 O O . CYS A 1 93 ? 14.856 12.291 -20.571 1.00 83.06 93 CYS A O 1
ATOM 741 N N . ASN A 1 94 ? 14.011 10.516 -19.477 1.00 89.81 94 ASN A N 1
ATOM 742 C CA . ASN A 1 94 ? 14.682 10.797 -18.220 1.00 89.81 94 ASN A CA 1
ATOM 743 C C . ASN A 1 94 ? 16.023 10.060 -18.184 1.00 89.81 94 ASN A C 1
ATOM 745 O O . ASN A 1 94 ? 16.106 8.879 -18.519 1.00 89.81 94 ASN A O 1
ATOM 749 N N . TYR A 1 95 ? 17.061 10.760 -17.752 1.00 92.44 95 TYR A N 1
ATOM 750 C CA . TYR A 1 95 ? 18.408 10.238 -17.597 1.00 92.44 95 TYR A CA 1
ATOM 751 C C . TYR A 1 95 ? 18.927 10.556 -16.202 1.00 92.44 95 TYR A C 1
ATOM 753 O O . TYR A 1 95 ? 18.539 11.550 -15.581 1.00 92.44 95 TYR A O 1
ATOM 761 N N . VAL A 1 96 ? 19.844 9.721 -15.733 1.00 94.19 96 VAL A N 1
ATOM 762 C CA . VAL A 1 96 ? 20.700 10.040 -14.595 1.00 94.19 96 VAL A CA 1
ATOM 763 C C . VAL A 1 96 ? 22.133 10.207 -15.077 1.00 94.19 96 VAL A C 1
ATOM 765 O O . VAL A 1 96 ? 22.658 9.375 -15.819 1.00 94.19 96 VAL A O 1
ATOM 768 N N . GLU A 1 97 ? 22.745 11.310 -14.668 1.00 95.25 97 GLU A N 1
ATOM 769 C CA . GLU A 1 97 ? 24.113 11.670 -14.999 1.00 95.25 97 GLU A CA 1
ATOM 770 C C . GLU A 1 97 ? 25.008 11.508 -13.772 1.00 95.25 97 GLU A C 1
ATOM 772 O O . GLU A 1 97 ? 24.750 12.090 -12.715 1.00 95.25 97 GLU A O 1
ATOM 777 N N . TRP A 1 98 ? 26.080 10.729 -13.922 1.00 96.25 98 TRP A N 1
ATOM 778 C CA . TRP A 1 98 ? 27.115 10.557 -12.907 1.00 96.25 98 TRP A CA 1
ATOM 779 C C . TRP A 1 98 ? 28.417 11.204 -13.351 1.00 96.25 98 TRP A C 1
ATOM 781 O O . TRP A 1 98 ? 28.945 10.877 -14.412 1.00 96.25 98 TRP A O 1
ATOM 791 N N . THR A 1 99 ? 28.984 12.066 -12.507 1.00 95.75 99 THR A N 1
ATOM 792 C CA . THR A 1 99 ? 30.235 12.781 -12.805 1.00 95.75 99 THR A CA 1
ATOM 793 C C . THR A 1 99 ? 31.280 12.608 -11.705 1.00 95.75 99 THR A C 1
ATOM 795 O O . THR A 1 99 ? 30.980 12.679 -10.510 1.00 95.75 99 THR A O 1
ATOM 798 N N . LYS A 1 100 ? 32.542 12.380 -12.094 1.00 94.69 100 LYS A N 1
ATOM 799 C CA . LYS A 1 100 ? 33.684 12.300 -11.165 1.00 94.69 100 LYS A CA 1
ATOM 800 C C . LYS A 1 100 ? 34.991 12.678 -11.857 1.00 94.69 100 LYS A C 1
ATOM 802 O O . LYS A 1 100 ? 35.282 12.187 -12.941 1.00 94.69 100 LYS A O 1
ATOM 807 N N . ARG A 1 101 ? 35.812 13.528 -11.224 1.00 91.75 101 ARG A N 1
ATOM 808 C CA . ARG A 1 101 ? 37.029 14.089 -11.857 1.00 91.75 101 ARG A CA 1
ATOM 809 C C . ARG A 1 101 ? 38.199 13.116 -12.002 1.00 91.75 101 ARG A C 1
ATOM 811 O O . ARG A 1 101 ? 38.943 13.242 -12.962 1.00 91.75 101 ARG A O 1
ATOM 818 N N . ASN A 1 102 ? 38.403 12.211 -11.047 1.00 89.56 102 ASN A N 1
ATOM 819 C CA . ASN A 1 102 ? 39.531 11.272 -11.081 1.00 89.56 102 ASN A CA 1
ATOM 820 C C . ASN A 1 102 ? 39.151 9.902 -10.484 1.00 89.56 102 ASN A C 1
ATOM 822 O O . ASN A 1 102 ? 39.608 9.549 -9.394 1.00 89.56 102 ASN A O 1
ATOM 826 N N . PRO A 1 103 ? 38.228 9.159 -11.119 1.00 89.94 103 PRO A N 1
ATOM 827 C CA . PRO A 1 103 ? 37.916 7.794 -10.708 1.00 89.94 103 PRO A CA 1
ATOM 828 C C . PRO A 1 103 ? 39.114 6.860 -10.935 1.00 89.94 103 PRO A C 1
ATOM 830 O O . PRO A 1 103 ? 39.756 6.907 -11.980 1.00 89.94 103 PRO A O 1
ATOM 833 N N . GLN A 1 104 ? 39.399 5.988 -9.964 1.00 89.00 104 GLN A N 1
ATOM 834 C CA . GLN A 1 104 ? 40.491 5.011 -10.028 1.00 89.00 104 GLN A CA 1
ATOM 835 C C . GLN A 1 104 ? 39.990 3.598 -9.738 1.00 89.00 104 GLN A C 1
ATOM 837 O O . GLN A 1 104 ? 39.201 3.397 -8.814 1.00 89.00 104 GLN A O 1
ATOM 842 N N . GLY A 1 105 ? 40.494 2.623 -10.497 1.00 90.62 105 GLY A N 1
ATOM 843 C CA . GLY A 1 105 ? 40.063 1.227 -10.411 1.00 90.62 105 GLY A CA 1
ATOM 844 C C . GLY A 1 105 ? 38.679 0.994 -11.020 1.00 90.62 105 GLY A C 1
ATOM 845 O O . GLY A 1 105 ? 38.041 1.926 -11.514 1.00 90.62 105 GLY A O 1
ATOM 846 N N . LEU A 1 106 ? 38.218 -0.255 -10.983 1.00 92.94 106 LEU A N 1
ATOM 847 C CA . LEU A 1 106 ? 36.898 -0.640 -11.480 1.00 92.94 106 LEU A CA 1
ATOM 848 C C . LEU A 1 106 ? 35.804 0.160 -10.762 1.00 92.94 106 LEU A C 1
ATOM 850 O O . LEU A 1 106 ? 35.736 0.169 -9.532 1.00 92.94 106 LEU A O 1
ATOM 854 N N . GLN A 1 107 ? 34.958 0.840 -11.530 1.00 94.06 107 GLN A N 1
ATOM 855 C CA . GLN A 1 107 ? 33.865 1.646 -10.999 1.00 94.06 107 GLN A CA 1
ATOM 856 C C . GLN A 1 107 ? 32.551 0.891 -11.146 1.00 94.06 107 GLN A C 1
ATOM 858 O O . GLN A 1 107 ? 32.269 0.332 -12.205 1.00 94.06 107 GLN A O 1
ATOM 863 N N . ILE A 1 108 ? 31.744 0.900 -10.085 1.00 94.31 108 ILE A N 1
ATOM 864 C CA . ILE A 1 108 ? 30.420 0.281 -10.067 1.00 94.31 108 ILE A CA 1
ATOM 865 C C . ILE A 1 108 ? 29.424 1.296 -9.511 1.00 94.31 108 ILE A C 1
ATOM 867 O O . ILE A 1 108 ? 29.621 1.828 -8.418 1.00 94.31 108 ILE A O 1
ATOM 871 N N . LEU A 1 109 ? 28.366 1.552 -10.272 1.00 94.25 109 LEU A N 1
ATOM 872 C CA . LEU A 1 109 ? 27.271 2.451 -9.928 1.00 94.25 109 LEU A CA 1
ATOM 873 C C . LEU A 1 109 ? 25.963 1.670 -9.966 1.00 94.25 109 LEU A C 1
ATOM 875 O O . LEU A 1 109 ? 25.783 0.795 -10.816 1.00 94.25 109 LEU A O 1
ATOM 879 N N . TYR A 1 110 ? 25.049 2.008 -9.065 1.00 93.62 110 TYR A N 1
ATOM 880 C CA . TYR A 1 110 ? 23.734 1.384 -9.012 1.00 93.62 110 TYR A CA 1
ATOM 881 C C . TYR A 1 110 ? 22.644 2.429 -9.188 1.00 93.62 110 TYR A C 1
ATOM 883 O O . TYR A 1 110 ? 22.682 3.489 -8.560 1.00 93.62 110 TYR A O 1
ATOM 891 N N . TYR A 1 111 ? 21.655 2.091 -10.004 1.00 94.69 111 TYR A N 1
ATOM 892 C CA . TYR A 1 111 ? 20.361 2.755 -10.057 1.00 94.69 111 TYR A CA 1
ATOM 893 C C . TYR A 1 111 ? 19.291 1.746 -9.655 1.00 94.69 111 TYR A C 1
ATOM 895 O O . TYR A 1 111 ? 19.276 0.630 -10.172 1.00 94.69 111 TYR A O 1
ATOM 903 N N . ARG A 1 112 ? 18.400 2.123 -8.744 1.00 94.31 112 ARG A N 1
ATOM 904 C CA . ARG A 1 112 ? 17.296 1.280 -8.293 1.00 94.31 112 ARG A CA 1
ATOM 905 C C . ARG A 1 112 ? 15.977 2.000 -8.518 1.00 94.31 112 ARG A C 1
ATOM 907 O O . ARG A 1 112 ? 15.870 3.189 -8.234 1.00 94.31 112 ARG A O 1
ATOM 914 N N . ALA A 1 113 ? 14.983 1.257 -8.985 1.00 93.38 113 ALA A N 1
ATOM 915 C CA . ALA A 1 113 ? 13.613 1.715 -9.148 1.00 93.38 113 ALA A CA 1
ATOM 916 C C . ALA A 1 113 ? 12.632 0.706 -8.546 1.00 93.38 113 ALA A C 1
ATOM 918 O O . ALA A 1 113 ? 12.803 -0.508 -8.690 1.00 93.38 113 ALA A O 1
ATOM 919 N N . ASP A 1 114 ? 11.588 1.225 -7.908 1.00 93.75 114 ASP A N 1
ATOM 920 C CA . ASP A 1 114 ? 10.463 0.446 -7.406 1.00 93.75 114 ASP A CA 1
ATOM 921 C C . ASP A 1 114 ? 9.276 0.643 -8.355 1.00 93.75 114 ASP A C 1
ATOM 923 O O . ASP A 1 114 ? 8.762 1.751 -8.509 1.00 93.75 114 ASP A O 1
ATOM 927 N N . ILE A 1 115 ? 8.850 -0.433 -9.016 1.00 94.38 115 ILE A N 1
ATOM 928 C CA . ILE A 1 115 ? 7.857 -0.395 -10.094 1.00 94.38 115 ILE A CA 1
ATOM 929 C C . ILE A 1 115 ? 6.612 -1.168 -9.662 1.00 94.38 115 ILE A C 1
ATOM 931 O O . ILE A 1 115 ? 6.647 -2.386 -9.494 1.00 94.38 115 ILE A O 1
ATOM 935 N N . LEU A 1 116 ? 5.497 -0.467 -9.479 1.00 93.00 116 LEU A N 1
ATOM 936 C CA . LEU A 1 116 ? 4.199 -1.056 -9.168 1.00 93.00 116 LEU A CA 1
ATOM 937 C C . LEU A 1 116 ? 3.563 -1.635 -10.432 1.00 93.00 116 LEU A C 1
ATOM 939 O O . LEU A 1 116 ? 3.461 -0.939 -11.441 1.00 93.00 116 LEU A O 1
ATOM 943 N N . VAL A 1 117 ? 3.074 -2.875 -10.357 1.00 92.00 117 VAL A N 1
ATOM 944 C CA . VAL A 1 117 ? 2.170 -3.418 -11.382 1.00 92.00 117 VAL A CA 1
ATOM 945 C C . VAL A 1 117 ? 0.802 -2.757 -11.207 1.00 92.00 117 VAL A C 1
ATOM 947 O O . VAL A 1 117 ? 0.089 -3.024 -10.234 1.00 92.00 117 VAL A O 1
ATOM 950 N N . ASP A 1 118 ? 0.456 -1.879 -12.142 1.00 88.31 118 ASP A N 1
ATOM 951 C CA . ASP A 1 118 ? -0.675 -0.961 -12.049 1.00 88.31 118 ASP A CA 1
ATOM 952 C C . ASP A 1 118 ? -1.538 -1.029 -13.319 1.00 88.31 118 ASP A C 1
ATOM 954 O O . ASP A 1 118 ? -1.265 -0.323 -14.291 1.00 88.31 118 ASP A O 1
ATOM 958 N N . PRO A 1 119 ? -2.584 -1.879 -13.341 1.00 86.31 119 PRO A N 1
ATOM 959 C CA . PRO A 1 119 ? -3.469 -2.019 -14.498 1.00 86.31 119 PRO A CA 1
ATOM 960 C C . PRO A 1 119 ? -4.177 -0.722 -14.913 1.00 86.31 119 PRO A C 1
ATOM 962 O O . PRO A 1 119 ? -4.609 -0.609 -16.059 1.00 86.31 119 PRO A O 1
ATOM 965 N N . ASP A 1 120 ? -4.298 0.242 -13.998 1.00 84.50 120 ASP A N 1
ATOM 966 C CA . ASP A 1 120 ? -4.998 1.504 -14.224 1.00 84.50 120 ASP A CA 1
ATOM 967 C C . ASP A 1 120 ? -4.076 2.591 -14.805 1.00 84.50 120 ASP A C 1
ATOM 969 O O . ASP A 1 120 ? -4.556 3.628 -15.273 1.00 84.50 120 ASP A O 1
ATOM 973 N N . ALA A 1 121 ? -2.759 2.349 -14.845 1.00 85.81 121 ALA A N 1
ATOM 974 C CA . ALA A 1 121 ? -1.791 3.237 -15.478 1.00 85.81 121 ALA A CA 1
ATOM 975 C C . ALA A 1 121 ? -1.969 3.238 -17.006 1.00 85.81 121 ALA A C 1
ATOM 977 O O . ALA A 1 121 ? -1.785 2.215 -17.671 1.00 85.81 121 ALA A O 1
ATOM 978 N N . LYS A 1 122 ? -2.312 4.404 -17.570 1.00 87.25 122 LYS A N 1
ATOM 979 C CA . LYS A 1 122 ? -2.548 4.603 -19.017 1.00 87.25 122 LYS A CA 1
ATOM 980 C C . LYS A 1 122 ? -1.523 5.505 -19.705 1.00 87.25 122 LYS A C 1
ATOM 982 O O . LYS A 1 122 ? -1.544 5.615 -20.928 1.00 87.25 122 LYS A O 1
ATOM 987 N N . ALA A 1 123 ? -0.669 6.179 -18.939 1.00 85.25 123 ALA A N 1
ATOM 988 C CA . ALA A 1 123 ? 0.315 7.105 -19.485 1.00 85.25 123 ALA A CA 1
ATOM 989 C C . ALA A 1 123 ? 1.369 6.367 -20.329 1.00 85.25 123 ALA A C 1
ATOM 991 O O . ALA A 1 123 ? 1.720 5.223 -20.048 1.00 85.25 123 ALA A O 1
ATOM 992 N N . SER A 1 124 ? 1.888 7.037 -21.358 1.00 88.06 124 SER A N 1
ATOM 993 C CA . SER A 1 124 ? 2.998 6.544 -22.175 1.00 88.06 124 SER A CA 1
ATOM 994 C C . SER A 1 124 ? 3.918 7.703 -22.547 1.00 88.06 124 SER A C 1
ATOM 996 O O . SER A 1 124 ? 3.437 8.759 -22.959 1.00 88.06 124 SER A O 1
ATOM 998 N N . SER A 1 125 ? 5.232 7.521 -22.405 1.00 86.75 125 SER A N 1
ATOM 999 C CA . SER A 1 125 ? 6.245 8.472 -22.890 1.00 86.75 125 SER A CA 1
ATOM 1000 C C . SER A 1 125 ? 6.613 8.255 -24.360 1.00 86.75 125 SER A C 1
ATOM 1002 O O . SER A 1 125 ? 7.367 9.051 -24.925 1.00 86.75 125 SER A O 1
ATOM 1004 N N . MET A 1 126 ? 6.065 7.214 -24.998 1.00 87.12 126 MET A N 1
ATOM 1005 C CA . MET A 1 126 ? 6.439 6.818 -26.349 1.00 87.12 126 MET A CA 1
ATOM 1006 C C . MET A 1 126 ? 5.970 7.836 -27.396 1.00 87.12 126 MET A C 1
ATOM 1008 O O . MET A 1 126 ? 4.777 8.087 -27.557 1.00 87.12 126 MET A O 1
ATOM 1012 N N . ILE A 1 127 ? 6.925 8.370 -28.158 1.00 87.19 127 ILE A N 1
ATOM 1013 C CA . ILE A 1 127 ? 6.685 9.322 -29.252 1.00 87.19 127 ILE A CA 1
ATOM 1014 C C . ILE A 1 127 ? 6.972 8.698 -30.620 1.00 87.19 127 ILE A C 1
ATOM 1016 O O . ILE A 1 127 ? 7.862 7.850 -30.755 1.00 87.19 127 ILE A O 1
ATOM 1020 N N . VAL A 1 128 ? 6.241 9.159 -31.641 1.00 89.25 128 VAL A N 1
ATOM 1021 C CA . VAL A 1 128 ? 6.446 8.750 -33.037 1.00 89.25 128 VAL A CA 1
ATOM 1022 C C . VAL A 1 128 ? 7.828 9.234 -33.504 1.00 89.25 128 VAL A C 1
ATOM 1024 O O . VAL A 1 128 ? 8.094 10.437 -33.451 1.00 89.25 128 VAL A O 1
ATOM 1027 N N . PRO A 1 129 ? 8.728 8.336 -33.944 1.00 88.06 129 PRO A N 1
ATOM 1028 C CA . PRO A 1 129 ? 10.059 8.718 -34.401 1.00 88.06 129 PRO A CA 1
ATOM 1029 C C . PRO A 1 129 ? 9.994 9.405 -35.770 1.00 88.06 129 PRO A C 1
ATOM 1031 O O . PRO A 1 129 ? 9.198 9.021 -36.631 1.00 88.06 129 PRO A O 1
ATOM 1034 N N . ALA A 1 130 ? 10.872 10.381 -36.002 1.00 86.44 130 ALA A N 1
ATOM 1035 C CA . ALA A 1 130 ? 11.066 10.945 -37.335 1.00 86.44 130 ALA A CA 1
ATOM 1036 C C . ALA A 1 130 ? 11.608 9.873 -38.299 1.00 86.44 130 ALA A C 1
ATOM 1038 O O . ALA A 1 130 ? 12.377 8.997 -37.896 1.00 86.44 130 ALA A O 1
ATOM 1039 N N . LEU A 1 131 ? 11.205 9.934 -39.571 1.00 85.25 131 LEU A N 1
ATOM 1040 C CA . LEU A 1 131 ? 11.808 9.093 -40.605 1.00 85.25 131 LEU A CA 1
ATOM 1041 C C . LEU A 1 131 ? 13.242 9.572 -40.847 1.00 85.25 131 LEU A C 1
ATOM 1043 O O . LEU A 1 131 ? 13.462 10.756 -41.095 1.00 85.25 131 LEU A O 1
ATOM 1047 N N . SER A 1 132 ? 14.198 8.651 -40.765 1.00 78.19 132 SER A N 1
ATOM 1048 C CA . SER A 1 132 ? 15.582 8.902 -41.162 1.00 78.19 132 SER A CA 1
ATOM 1049 C C . SER A 1 132 ? 15.741 8.621 -42.653 1.00 78.19 132 SER A C 1
ATOM 1051 O O . SER A 1 132 ? 15.135 7.685 -43.180 1.00 78.19 132 SER A O 1
ATOM 1053 N N . GLU A 1 133 ? 16.563 9.410 -43.338 1.00 73.12 133 GLU A N 1
ATOM 1054 C CA . GLU A 1 133 ? 16.925 9.140 -44.726 1.00 73.12 133 GLU A CA 1
ATOM 1055 C C . GLU A 1 133 ? 17.956 8.003 -44.745 1.00 73.12 133 GLU A C 1
ATOM 1057 O O . GLU A 1 133 ? 19.086 8.145 -44.270 1.00 73.12 133 GLU A O 1
ATOM 1062 N N . ASN A 1 134 ? 17.535 6.825 -45.216 1.00 69.69 134 ASN A N 1
ATOM 1063 C CA . ASN A 1 134 ? 18.371 5.631 -45.200 1.00 69.69 134 ASN A CA 1
ATOM 1064 C C . ASN A 1 134 ? 19.517 5.769 -46.219 1.00 69.69 134 ASN A C 1
ATOM 1066 O O . ASN A 1 134 ? 19.337 5.492 -47.402 1.00 69.69 134 ASN A O 1
ATOM 1070 N N . THR A 1 135 ? 20.689 6.214 -45.761 1.00 75.19 135 THR A N 1
ATOM 1071 C CA . THR A 1 135 ? 21.873 6.472 -46.602 1.00 75.19 135 THR A CA 1
ATOM 1072 C C . THR A 1 135 ? 22.856 5.303 -46.519 1.00 75.19 135 THR A C 1
ATOM 1074 O O . THR A 1 135 ? 24.024 5.462 -46.167 1.00 75.19 135 THR A O 1
ATOM 1077 N N . GLU A 1 136 ? 22.367 4.089 -46.757 1.00 85.19 136 GLU A N 1
ATOM 1078 C CA . GLU A 1 136 ? 23.205 2.892 -46.664 1.00 85.19 136 GLU A CA 1
ATOM 1079 C C . GLU A 1 136 ? 23.989 2.664 -47.962 1.00 85.19 136 GLU A C 1
ATOM 1081 O O . GLU A 1 136 ? 23.461 2.895 -49.050 1.00 85.19 136 GLU A O 1
ATOM 1086 N N . PRO A 1 137 ? 25.253 2.213 -47.888 1.00 87.94 137 PRO A N 1
ATOM 1087 C CA . PRO A 1 137 ? 26.043 1.941 -49.076 1.00 87.94 137 PRO A CA 1
ATOM 1088 C C . PRO A 1 137 ? 25.602 0.637 -49.751 1.00 87.94 137 PRO A C 1
ATOM 1090 O O . PRO A 1 137 ? 25.135 -0.308 -49.104 1.00 87.94 137 PRO A O 1
ATOM 1093 N N . GLU A 1 138 ? 25.832 0.544 -51.059 1.00 87.50 138 GLU A N 1
ATOM 1094 C CA . GLU A 1 138 ? 25.710 -0.720 -51.786 1.00 87.50 138 GLU A CA 1
ATOM 1095 C C . GLU A 1 138 ? 26.724 -1.759 -51.272 1.00 87.50 138 GLU A C 1
ATOM 1097 O O . GLU A 1 138 ? 27.823 -1.386 -50.844 1.00 87.50 138 GLU A O 1
ATOM 1102 N N . PRO A 1 139 ? 26.397 -3.067 -51.289 1.00 89.25 139 PRO A N 1
ATOM 1103 C CA . PRO A 1 139 ? 25.164 -3.704 -51.792 1.00 89.25 139 PRO A CA 1
ATOM 1104 C C . PRO A 1 139 ? 24.002 -3.762 -50.774 1.00 89.25 139 PRO A C 1
ATOM 1106 O O . PRO A 1 139 ? 22.954 -4.352 -51.046 1.00 89.25 139 PRO A O 1
ATOM 1109 N N . TYR A 1 140 ? 24.182 -3.205 -49.569 1.00 90.81 140 TYR A N 1
ATOM 1110 C CA . TYR A 1 140 ? 23.225 -3.342 -48.464 1.00 90.81 140 TYR A CA 1
ATOM 1111 C C . TYR A 1 140 ? 21.912 -2.601 -48.733 1.00 90.81 140 TYR A C 1
ATOM 1113 O O . TYR A 1 140 ? 20.847 -3.113 -48.390 1.00 90.81 140 TYR A O 1
ATOM 1121 N N . ALA A 1 141 ? 21.981 -1.432 -49.375 1.00 89.69 141 ALA A N 1
ATOM 1122 C CA . ALA A 1 141 ? 20.799 -0.667 -49.762 1.00 89.69 141 ALA A CA 1
ATOM 1123 C C . ALA A 1 141 ? 19.883 -1.467 -50.699 1.00 89.69 141 ALA A C 1
ATOM 1125 O O . ALA A 1 141 ? 18.702 -1.644 -50.388 1.00 89.69 141 ALA A O 1
ATOM 1126 N N . THR A 1 142 ? 20.429 -2.034 -51.781 1.00 91.38 142 THR A N 1
ATOM 1127 C CA . THR A 1 142 ? 19.666 -2.877 -52.716 1.00 91.38 142 THR A CA 1
ATOM 1128 C C . THR A 1 142 ? 19.080 -4.114 -52.027 1.00 91.38 142 THR A C 1
ATOM 1130 O O . THR A 1 142 ? 17.907 -4.438 -52.223 1.00 91.38 142 THR A O 1
ATOM 1133 N N . ALA A 1 143 ? 19.858 -4.779 -51.167 1.00 92.00 143 ALA A N 1
ATOM 1134 C CA . ALA A 1 143 ? 19.403 -5.937 -50.396 1.00 92.00 143 ALA A CA 1
ATOM 1135 C C . ALA A 1 143 ? 18.198 -5.611 -49.490 1.00 92.00 143 ALA A C 1
ATOM 1137 O O . ALA A 1 143 ? 17.197 -6.331 -49.496 1.00 92.00 143 ALA A O 1
ATOM 1138 N N . MET A 1 144 ? 18.264 -4.508 -48.737 1.00 93.19 144 MET A N 1
ATOM 1139 C CA . MET A 1 144 ? 17.159 -4.061 -47.884 1.00 93.19 144 MET A CA 1
ATOM 1140 C C . MET A 1 144 ? 15.938 -3.621 -48.703 1.00 93.19 144 MET A C 1
ATOM 1142 O O . MET A 1 144 ? 14.807 -3.944 -48.335 1.00 93.19 144 MET A O 1
ATOM 1146 N N . ALA A 1 145 ? 16.150 -2.921 -49.822 1.00 92.31 145 ALA A N 1
ATOM 1147 C CA . ALA A 1 145 ? 15.080 -2.468 -50.706 1.00 92.31 145 ALA A CA 1
ATOM 1148 C C . ALA A 1 145 ? 14.326 -3.637 -51.359 1.00 92.31 145 ALA A C 1
ATOM 1150 O O . ALA A 1 145 ? 13.100 -3.593 -51.441 1.00 92.31 145 ALA A O 1
ATOM 1151 N N . GLY A 1 146 ? 15.023 -4.708 -51.754 1.00 92.62 146 GLY A N 1
ATOM 1152 C CA . GLY A 1 146 ? 14.396 -5.916 -52.299 1.00 92.62 146 GLY A CA 1
ATOM 1153 C C . GLY A 1 146 ? 13.468 -6.612 -51.295 1.00 92.62 146 GLY A C 1
ATOM 1154 O O . GLY A 1 146 ? 12.343 -6.990 -51.638 1.00 92.62 146 GLY A O 1
ATOM 1155 N N . ILE A 1 147 ? 13.896 -6.710 -50.030 1.00 93.69 147 ILE A N 1
ATOM 1156 C CA . ILE A 1 147 ? 13.057 -7.239 -48.942 1.00 93.69 147 ILE A CA 1
ATOM 1157 C C . ILE A 1 147 ? 11.863 -6.311 -48.691 1.00 93.69 147 ILE A C 1
ATOM 1159 O O . ILE A 1 147 ? 10.728 -6.783 -48.613 1.00 93.69 147 ILE A O 1
ATOM 1163 N N . ALA A 1 148 ? 12.096 -4.996 -48.614 1.00 94.19 148 ALA A N 1
ATOM 1164 C CA . ALA A 1 148 ? 11.034 -4.011 -48.432 1.00 94.19 148 ALA A CA 1
ATOM 1165 C C . ALA A 1 148 ? 9.988 -4.099 -49.553 1.00 94.19 148 ALA A C 1
ATOM 1167 O O . ALA A 1 148 ? 8.796 -4.148 -49.276 1.00 94.19 148 ALA A O 1
ATOM 1168 N N . GLN A 1 149 ? 10.401 -4.184 -50.817 1.00 94.25 149 GLN A N 1
ATOM 1169 C CA . GLN A 1 149 ? 9.485 -4.267 -51.954 1.00 94.25 149 GLN A CA 1
ATOM 1170 C C . GLN A 1 149 ? 8.649 -5.555 -51.926 1.00 94.25 149 GLN A C 1
ATOM 1172 O O . GLN A 1 149 ? 7.431 -5.513 -52.127 1.00 94.25 149 GLN A O 1
ATOM 1177 N N . THR A 1 150 ? 9.287 -6.687 -51.617 1.00 93.75 150 THR A N 1
ATOM 1178 C CA . THR A 1 150 ? 8.612 -7.987 -51.496 1.00 93.75 150 THR A CA 1
ATOM 1179 C C . THR A 1 150 ? 7.576 -7.957 -50.376 1.00 93.75 150 THR A C 1
ATOM 1181 O O . THR A 1 150 ? 6.406 -8.272 -50.607 1.00 93.75 150 THR A O 1
ATOM 1184 N N . ALA A 1 151 ? 7.964 -7.490 -49.188 1.00 94.19 151 ALA A N 1
ATOM 1185 C CA . ALA A 1 151 ? 7.063 -7.350 -48.051 1.00 94.19 151 ALA A CA 1
ATOM 1186 C C . ALA A 1 151 ? 5.922 -6.357 -48.333 1.00 94.19 151 ALA A C 1
ATOM 1188 O O . ALA A 1 151 ? 4.778 -6.622 -47.962 1.00 94.19 151 ALA A O 1
ATOM 1189 N N . MET A 1 152 ? 6.199 -5.257 -49.044 1.00 93.75 152 MET A N 1
ATOM 1190 C CA . MET A 1 152 ? 5.209 -4.224 -49.364 1.00 93.75 152 MET A CA 1
ATOM 1191 C C . MET A 1 152 ? 4.105 -4.791 -50.257 1.00 93.75 152 MET A C 1
ATOM 1193 O O . MET A 1 152 ? 2.930 -4.587 -49.968 1.00 93.75 152 MET A O 1
ATOM 1197 N N . SER A 1 153 ? 4.465 -5.590 -51.270 1.00 94.69 153 SER A N 1
ATOM 1198 C CA . SER A 1 153 ? 3.502 -6.249 -52.170 1.00 94.69 153 SER A CA 1
ATOM 1199 C C . SER A 1 153 ? 2.561 -7.242 -51.468 1.00 94.69 153 SER A C 1
ATOM 1201 O O . SER A 1 153 ? 1.482 -7.538 -51.978 1.00 94.69 153 SER A O 1
ATOM 1203 N N . ARG A 1 154 ? 2.955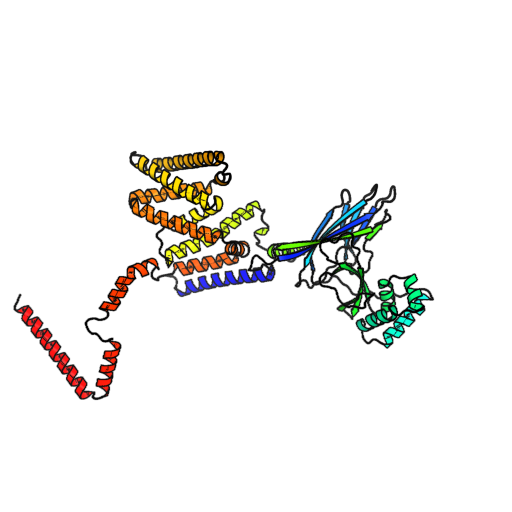 -7.743 -50.287 1.00 94.75 154 ARG A N 1
ATOM 1204 C CA . ARG A 1 154 ? 2.233 -8.750 -49.486 1.00 94.75 154 ARG A CA 1
ATOM 1205 C C . ARG A 1 154 ? 1.588 -8.169 -48.222 1.00 94.75 154 ARG A C 1
ATOM 1207 O O . ARG A 1 154 ? 1.180 -8.923 -47.336 1.00 94.75 154 ARG A O 1
ATOM 1214 N N . SER A 1 155 ? 1.522 -6.844 -48.103 1.00 94.38 155 SER A N 1
ATOM 1215 C CA . SER A 1 155 ? 1.053 -6.155 -46.898 1.00 94.38 155 SER A CA 1
ATOM 1216 C C . SER A 1 155 ? 0.033 -5.058 -47.214 1.00 94.38 155 SER A C 1
ATOM 1218 O O . SER A 1 155 ? -0.014 -4.544 -48.325 1.00 94.38 155 SER A O 1
ATOM 1220 N N . SER A 1 156 ? -0.802 -4.709 -46.232 1.00 92.62 156 SER A N 1
ATOM 1221 C CA . SER A 1 156 ? -1.876 -3.706 -46.368 1.00 92.62 156 SER A CA 1
ATOM 1222 C C . SER A 1 156 ? -1.830 -2.593 -45.313 1.00 92.62 156 SER A C 1
ATOM 1224 O O . SER A 1 156 ? -2.561 -1.613 -45.402 1.00 92.62 156 SER A O 1
ATOM 1226 N N . SER A 1 157 ? -0.988 -2.742 -44.292 1.00 93.00 157 SER A N 1
ATOM 1227 C CA . SER A 1 157 ? -0.849 -1.835 -43.147 1.00 93.00 157 SER A CA 1
ATOM 1228 C C . SER A 1 157 ? 0.584 -1.848 -42.603 1.00 93.00 157 SER A C 1
ATOM 1230 O O . SER A 1 157 ? 1.269 -2.865 -42.777 1.00 93.00 157 SER A O 1
ATOM 1232 N N . PRO A 1 158 ? 1.016 -0.812 -41.854 1.00 94.31 158 PRO A N 1
ATOM 1233 C CA . PRO A 1 158 ? 2.333 -0.776 -41.208 1.00 94.31 158 PRO A CA 1
ATOM 1234 C C . PRO A 1 158 ? 2.643 -2.025 -40.366 1.00 94.31 158 PRO A C 1
ATOM 1236 O O . PRO A 1 158 ? 3.745 -2.567 -40.413 1.00 94.31 158 PRO A O 1
ATOM 1239 N N . TYR A 1 159 ? 1.645 -2.543 -39.642 1.00 95.69 159 TYR A N 1
ATOM 1240 C CA . TYR A 1 159 ? 1.789 -3.743 -38.812 1.00 95.69 159 TYR A CA 1
ATOM 1241 C C . TYR A 1 159 ? 1.922 -5.027 -39.639 1.00 95.69 159 TYR A C 1
ATOM 1243 O O . TYR A 1 159 ? 2.760 -5.880 -39.338 1.00 95.69 159 TYR A O 1
ATOM 1251 N N . SER A 1 160 ? 1.119 -5.171 -40.698 1.00 94.56 160 SER A N 1
ATOM 1252 C CA . SER A 1 160 ? 1.257 -6.311 -41.613 1.00 94.56 160 SER A CA 1
ATOM 1253 C C . SER A 1 160 ? 2.577 -6.256 -42.384 1.00 94.56 160 SER A C 1
ATOM 1255 O O . SER A 1 160 ? 3.198 -7.293 -42.579 1.00 94.56 160 SER A O 1
ATOM 1257 N N . PHE A 1 161 ? 3.050 -5.058 -42.739 1.00 95.81 161 PHE A N 1
ATOM 1258 C CA . PHE A 1 161 ? 4.334 -4.854 -43.399 1.00 95.81 161 PHE A CA 1
ATOM 1259 C C . PHE A 1 161 ? 5.483 -5.295 -42.495 1.00 95.81 161 PHE A C 1
ATOM 1261 O O . PHE A 1 161 ? 6.302 -6.105 -42.912 1.00 95.81 161 PHE A O 1
ATOM 1268 N N . ALA A 1 162 ? 5.481 -4.883 -41.223 1.00 95.94 162 ALA A N 1
ATOM 1269 C CA . ALA A 1 162 ? 6.457 -5.355 -40.242 1.00 95.94 162 ALA A CA 1
ATOM 1270 C C . ALA A 1 162 ? 6.454 -6.877 -40.079 1.00 95.94 162 ALA A C 1
ATOM 1272 O O . ALA A 1 162 ? 7.515 -7.494 -40.029 1.00 95.94 162 ALA A O 1
ATOM 1273 N N . THR A 1 163 ? 5.272 -7.493 -40.060 1.00 95.25 163 THR A N 1
ATOM 1274 C CA . THR A 1 163 ? 5.149 -8.955 -39.984 1.00 95.25 163 THR A CA 1
ATOM 1275 C C . THR A 1 163 ? 5.766 -9.632 -41.212 1.00 95.25 163 THR A C 1
ATOM 1277 O O . THR A 1 163 ? 6.512 -10.597 -41.059 1.00 95.25 163 THR A O 1
ATOM 1280 N N . GLN A 1 164 ? 5.511 -9.105 -42.416 1.00 95.06 164 GLN A N 1
ATOM 1281 C CA . GLN A 1 164 ? 6.081 -9.646 -43.652 1.00 95.06 164 GLN A CA 1
ATOM 1282 C C . GLN A 1 164 ? 7.590 -9.434 -43.736 1.00 95.06 164 GLN A C 1
ATOM 1284 O O . GLN A 1 164 ? 8.306 -10.364 -44.083 1.00 95.06 164 GLN A O 1
ATOM 1289 N N . VAL A 1 165 ? 8.103 -8.265 -43.343 1.00 95.19 165 VAL A N 1
ATOM 1290 C CA . VAL A 1 165 ? 9.552 -8.033 -43.278 1.00 95.19 165 VAL A CA 1
ATOM 1291 C C . VAL A 1 165 ? 10.209 -9.036 -42.329 1.00 95.19 165 VAL A C 1
ATOM 1293 O O . VAL A 1 165 ? 11.203 -9.650 -42.692 1.00 95.19 165 VAL A O 1
ATOM 1296 N N . ILE A 1 166 ? 9.646 -9.271 -41.138 1.00 95.12 166 ILE A N 1
ATOM 1297 C CA . ILE A 1 166 ? 10.177 -10.279 -40.204 1.00 95.12 166 ILE A CA 1
ATOM 1298 C C . ILE A 1 166 ? 10.138 -11.683 -40.821 1.00 95.12 166 ILE A C 1
ATOM 1300 O O . ILE A 1 166 ? 11.081 -12.452 -40.633 1.00 95.12 166 ILE A O 1
ATOM 1304 N N . HIS A 1 167 ? 9.078 -12.016 -41.563 1.00 93.94 167 HIS A N 1
ATOM 1305 C CA . HIS A 1 167 ? 8.968 -13.293 -42.261 1.00 93.94 167 HIS A CA 1
ATOM 1306 C C . HIS A 1 167 ? 10.065 -13.463 -43.320 1.00 93.94 167 HIS A C 1
ATOM 1308 O O . HIS A 1 167 ? 10.789 -14.451 -43.262 1.00 93.94 167 HIS A O 1
ATOM 1314 N N . GLU A 1 168 ? 10.246 -12.489 -44.215 1.00 93.19 168 GLU A N 1
ATOM 1315 C CA . GLU A 1 168 ? 11.315 -12.495 -45.227 1.00 93.19 168 GLU A CA 1
ATOM 1316 C C . GLU A 1 168 ? 12.701 -12.571 -44.576 1.00 93.19 168 GLU A C 1
ATOM 1318 O O . GLU A 1 168 ? 13.569 -13.323 -45.006 1.00 93.19 168 GLU A O 1
ATOM 1323 N N . LEU A 1 169 ? 12.906 -11.858 -43.468 1.00 92.56 169 LEU A N 1
ATOM 1324 C CA . LEU A 1 169 ? 14.163 -11.912 -42.735 1.00 92.56 169 LEU A CA 1
ATOM 1325 C C . LEU A 1 169 ? 14.416 -13.262 -42.061 1.00 92.56 169 LEU A C 1
ATOM 1327 O O . LEU A 1 169 ? 15.560 -13.558 -41.718 1.00 92.56 169 LEU A O 1
ATOM 1331 N N . ASN A 1 170 ? 13.373 -14.025 -41.732 1.00 92.56 170 ASN A N 1
ATOM 1332 C CA . ASN A 1 170 ? 13.478 -15.363 -41.141 1.00 92.56 170 ASN A CA 1
ATOM 1333 C C . ASN A 1 170 ? 13.714 -16.445 -42.206 1.00 92.56 170 ASN A C 1
ATOM 1335 O O . ASN A 1 170 ? 13.980 -17.585 -41.837 1.00 92.56 170 ASN A O 1
ATOM 1339 N N . GLN A 1 171 ? 13.608 -16.114 -43.497 1.00 90.38 171 GLN A N 1
ATOM 1340 C CA . GLN A 1 171 ? 13.954 -17.037 -44.569 1.00 90.38 171 GLN A CA 1
ATOM 1341 C C . GLN A 1 171 ? 15.477 -17.119 -44.728 1.00 90.38 171 GLN A C 1
ATOM 1343 O O . GLN A 1 171 ? 16.188 -16.105 -44.733 1.00 90.38 171 GLN A O 1
ATOM 1348 N N . ASP A 1 172 ? 15.973 -18.343 -44.888 1.00 84.00 172 ASP A N 1
ATOM 1349 C CA . ASP A 1 172 ? 17.377 -18.597 -45.185 1.00 84.00 172 ASP A CA 1
ATOM 1350 C C . ASP A 1 172 ? 17.657 -18.208 -46.642 1.00 84.00 172 ASP A C 1
ATOM 1352 O O . ASP A 1 172 ? 17.240 -18.885 -47.581 1.00 84.00 172 ASP A O 1
ATOM 1356 N N . SER A 1 173 ? 18.343 -17.081 -46.834 1.00 89.25 173 SER A N 1
ATOM 1357 C CA . SER A 1 173 ? 18.730 -16.565 -48.146 1.00 89.25 173 SER A CA 1
ATOM 1358 C C . SER A 1 173 ? 20.122 -15.932 -48.091 1.00 89.25 173 SER A C 1
ATOM 1360 O O . SER A 1 173 ? 20.591 -15.490 -47.038 1.00 89.25 173 SER A O 1
ATOM 1362 N N . GLU A 1 174 ? 20.786 -15.828 -49.242 1.00 88.00 174 GLU A N 1
ATOM 1363 C CA . GLU A 1 174 ? 22.082 -15.142 -49.337 1.00 88.00 174 GLU A CA 1
ATOM 1364 C C . GLU A 1 174 ? 21.969 -13.674 -48.881 1.00 88.00 174 GLU A C 1
ATOM 1366 O O . GLU A 1 174 ? 22.828 -13.180 -48.148 1.00 88.00 174 GLU A O 1
ATOM 1371 N N . ILE A 1 175 ? 20.851 -13.012 -49.206 1.00 87.94 175 ILE A N 1
ATOM 1372 C CA . ILE A 1 175 ? 20.545 -11.630 -48.809 1.00 87.94 175 ILE A CA 1
ATOM 1373 C C . ILE A 1 175 ? 20.464 -11.507 -47.280 1.00 87.94 175 ILE A C 1
ATOM 1375 O O . ILE A 1 175 ? 21.086 -10.619 -46.693 1.00 87.94 175 ILE A O 1
ATOM 1379 N N . THR A 1 176 ? 19.739 -12.405 -46.608 1.00 87.38 176 THR A N 1
ATOM 1380 C CA . THR A 1 176 ? 19.584 -12.356 -45.145 1.00 87.38 176 THR A CA 1
ATOM 1381 C C . THR A 1 176 ? 20.893 -12.657 -44.418 1.00 87.38 176 THR A C 1
ATOM 1383 O O . THR A 1 176 ? 21.172 -12.028 -43.391 1.00 87.38 176 THR A O 1
ATOM 1386 N N . SER A 1 177 ? 21.742 -13.527 -44.974 1.00 88.62 177 SER A N 1
ATOM 1387 C CA . SER A 1 177 ? 23.081 -13.808 -44.440 1.00 88.62 177 SER A CA 1
ATOM 1388 C C . SER A 1 177 ? 24.019 -12.594 -44.541 1.00 88.62 177 SER A C 1
ATOM 1390 O O . SER A 1 177 ? 24.665 -12.227 -43.554 1.00 88.62 177 SER A O 1
ATOM 1392 N N . LEU A 1 178 ? 24.011 -11.897 -45.686 1.00 91.31 178 LEU A N 1
ATOM 1393 C CA . LEU A 1 178 ? 24.791 -10.681 -45.919 1.00 91.31 178 LEU A CA 1
ATOM 1394 C C . LEU A 1 178 ? 24.396 -9.578 -44.933 1.00 91.31 178 LEU A C 1
ATOM 1396 O O . LEU A 1 178 ? 25.258 -8.997 -44.273 1.00 91.31 178 LEU A O 1
ATOM 1400 N N . LEU A 1 179 ? 23.097 -9.309 -44.789 1.00 90.19 179 LEU A N 1
ATOM 1401 C CA . LEU A 1 179 ? 22.615 -8.250 -43.905 1.00 90.19 179 LEU A CA 1
ATOM 1402 C C . LEU A 1 179 ? 22.875 -8.569 -42.418 1.00 90.19 179 LEU A C 1
ATOM 1404 O O . LEU A 1 179 ? 23.246 -7.677 -41.652 1.00 90.19 179 LEU A O 1
ATOM 1408 N N . SER A 1 180 ? 22.749 -9.837 -42.014 1.00 89.00 180 SER A N 1
ATOM 1409 C CA . SER A 1 180 ? 22.974 -10.277 -40.625 1.00 89.00 180 SER A CA 1
ATOM 1410 C C . SER A 1 180 ? 24.445 -10.220 -40.194 1.00 89.00 180 SER A C 1
ATOM 1412 O O . SER A 1 180 ? 24.728 -10.193 -38.999 1.00 89.00 180 SER A O 1
ATOM 1414 N N . SER A 1 181 ? 25.384 -10.179 -41.148 1.00 90.44 181 SER A N 1
ATOM 1415 C CA . SER A 1 181 ? 26.817 -10.020 -40.861 1.00 90.44 181 SER A CA 1
ATOM 1416 C C . SER A 1 181 ? 27.181 -8.611 -40.371 1.00 90.44 181 SER A C 1
ATOM 1418 O O . SER A 1 181 ? 28.103 -8.457 -39.570 1.00 90.44 181 SER A O 1
ATOM 1420 N N . LYS A 1 182 ? 26.440 -7.588 -40.823 1.00 90.25 182 LYS A N 1
ATOM 1421 C CA . LYS A 1 182 ? 26.696 -6.172 -40.516 1.00 90.25 182 LYS A CA 1
ATOM 1422 C C . LYS A 1 182 ? 25.777 -5.630 -39.420 1.00 90.25 182 LYS A C 1
ATOM 1424 O O . LYS A 1 182 ? 26.240 -4.868 -38.574 1.00 90.25 182 LYS A O 1
ATOM 1429 N N . TYR A 1 183 ? 24.497 -6.005 -39.420 1.00 90.31 183 TYR A N 1
ATOM 1430 C CA . TYR A 1 183 ? 23.489 -5.394 -38.549 1.00 90.31 183 TYR A CA 1
ATOM 1431 C C . TYR A 1 183 ? 22.919 -6.358 -37.525 1.00 90.31 183 TYR A C 1
ATOM 1433 O O . TYR A 1 183 ? 22.714 -7.545 -37.783 1.00 90.31 183 TYR A O 1
ATOM 1441 N N . LYS A 1 184 ? 22.527 -5.810 -36.372 1.00 91.69 184 LYS A N 1
ATOM 1442 C CA . LYS A 1 184 ? 21.664 -6.542 -35.446 1.00 91.69 184 LYS A CA 1
ATOM 1443 C C . LYS A 1 184 ? 20.255 -6.638 -36.015 1.00 91.69 184 LYS A C 1
ATOM 1445 O O . LYS A 1 184 ? 19.736 -5.691 -36.599 1.00 91.69 184 LYS A O 1
ATOM 1450 N N . ARG A 1 185 ? 19.590 -7.754 -35.720 1.00 92.50 185 ARG A N 1
ATOM 1451 C CA . ARG A 1 185 ? 18.217 -8.063 -36.148 1.00 92.50 185 ARG A CA 1
ATOM 1452 C C . ARG A 1 185 ? 17.224 -6.905 -35.963 1.00 92.50 185 ARG A C 1
ATOM 1454 O O . ARG A 1 185 ? 16.465 -6.598 -36.873 1.00 92.50 185 ARG A O 1
ATOM 1461 N N . SER A 1 186 ? 17.223 -6.277 -34.786 1.00 92.62 186 SER A N 1
ATOM 1462 C CA . SER A 1 186 ? 16.300 -5.185 -34.447 1.00 92.62 186 SER A CA 1
ATOM 1463 C C . SER A 1 186 ? 16.572 -3.908 -35.243 1.00 92.62 186 SER A C 1
ATOM 1465 O O . SER A 1 186 ? 15.633 -3.251 -35.672 1.00 92.62 186 SER A O 1
ATOM 1467 N N . GLU A 1 187 ? 17.847 -3.568 -35.445 1.00 91.69 187 GLU A N 1
ATOM 1468 C CA . GLU A 1 187 ? 18.276 -2.385 -36.205 1.00 91.69 187 GLU A CA 1
ATOM 1469 C C . GLU A 1 187 ? 17.963 -2.577 -37.694 1.00 91.69 187 GLU A C 1
ATOM 1471 O O . GLU A 1 187 ? 17.360 -1.719 -38.327 1.00 91.69 187 GLU A O 1
ATOM 1476 N N . LEU A 1 188 ? 18.263 -3.766 -38.219 1.00 92.62 188 LEU A N 1
ATOM 1477 C CA . LEU A 1 188 ? 17.968 -4.166 -39.590 1.00 92.62 188 LEU A CA 1
ATOM 1478 C C . LEU A 1 188 ? 16.467 -4.084 -39.901 1.00 92.62 188 LEU A C 1
ATOM 1480 O O . LEU A 1 188 ? 16.080 -3.538 -40.932 1.00 92.62 188 LEU A O 1
ATOM 1484 N N . LEU A 1 189 ? 15.616 -4.584 -38.997 1.00 94.62 189 LEU A N 1
ATOM 1485 C CA . LEU A 1 189 ? 14.164 -4.478 -39.139 1.00 94.62 189 LEU A CA 1
ATOM 1486 C C . LEU A 1 189 ? 13.714 -3.012 -39.212 1.00 94.62 189 LEU A C 1
ATOM 1488 O O . LEU A 1 189 ? 12.922 -2.669 -40.084 1.00 94.62 189 LEU A O 1
ATOM 1492 N N . VAL A 1 190 ? 14.230 -2.143 -38.337 1.00 93.69 190 VAL A N 1
ATOM 1493 C CA . VAL A 1 190 ? 13.907 -0.706 -38.363 1.00 93.69 190 VAL A CA 1
ATOM 1494 C C . VAL A 1 190 ? 14.346 -0.062 -39.679 1.00 93.69 190 VAL A C 1
ATOM 1496 O O . VAL A 1 190 ? 13.547 0.647 -40.285 1.00 93.69 190 VAL A O 1
ATOM 1499 N N . ASN A 1 191 ? 15.551 -0.358 -40.168 1.00 92.56 191 ASN A N 1
ATOM 1500 C CA . ASN A 1 191 ? 16.062 0.210 -41.419 1.00 92.56 191 ASN A CA 1
ATOM 1501 C C . ASN A 1 191 ? 15.198 -0.192 -42.631 1.00 92.56 191 ASN A C 1
ATOM 1503 O O . ASN A 1 191 ? 14.860 0.651 -43.461 1.00 92.56 191 ASN A O 1
ATOM 1507 N N . ILE A 1 192 ? 14.770 -1.459 -42.715 1.00 93.81 192 ILE A N 1
ATOM 1508 C CA . ILE A 1 192 ? 13.871 -1.926 -43.788 1.00 93.81 192 ILE A CA 1
ATOM 1509 C C . ILE A 1 192 ? 12.482 -1.286 -43.665 1.00 93.81 192 ILE A C 1
ATOM 1511 O O . ILE A 1 192 ? 11.891 -0.882 -44.668 1.00 93.81 192 ILE A O 1
ATOM 1515 N N . LEU A 1 193 ? 11.964 -1.146 -42.442 1.00 94.12 193 LEU A N 1
ATOM 1516 C CA . LEU A 1 193 ? 10.685 -0.478 -42.199 1.00 94.12 193 LEU A CA 1
ATOM 1517 C C . LEU A 1 193 ? 10.704 0.987 -42.651 1.00 94.12 193 LEU A C 1
ATOM 1519 O O . LEU A 1 193 ? 9.752 1.454 -43.277 1.00 94.12 193 LEU A O 1
ATOM 1523 N N . GLN A 1 194 ? 11.811 1.683 -42.402 1.00 92.75 194 GLN A N 1
ATOM 1524 C CA . GLN A 1 194 ? 12.000 3.068 -42.824 1.00 92.75 194 GLN A CA 1
ATOM 1525 C C . GLN A 1 194 ? 12.057 3.218 -44.351 1.00 92.75 194 GLN A C 1
ATOM 1527 O O . GLN A 1 194 ? 11.501 4.184 -44.870 1.00 92.75 194 GLN A O 1
ATOM 1532 N N . ILE A 1 195 ? 12.620 2.248 -45.090 1.00 91.88 195 ILE A N 1
ATOM 1533 C CA . ILE A 1 195 ? 12.556 2.226 -46.568 1.00 91.88 195 ILE A CA 1
ATOM 1534 C C . ILE A 1 195 ? 11.100 2.187 -47.052 1.00 91.88 195 ILE A C 1
ATOM 1536 O O . ILE A 1 195 ? 10.730 2.900 -47.983 1.00 91.88 195 ILE A O 1
ATOM 1540 N N . GLY A 1 196 ? 10.246 1.415 -46.373 1.00 90.06 196 GLY A N 1
ATOM 1541 C CA . GLY A 1 196 ? 8.799 1.393 -46.606 1.00 90.06 196 GLY A CA 1
ATOM 1542 C C . GLY A 1 196 ? 8.051 2.641 -46.114 1.00 90.06 196 GLY A C 1
ATOM 1543 O O . GLY A 1 196 ? 6.822 2.642 -46.118 1.00 90.06 196 GLY A O 1
ATOM 1544 N N . LYS A 1 197 ? 8.763 3.688 -45.669 1.00 91.81 197 LYS A N 1
ATOM 1545 C CA . LYS A 1 197 ? 8.223 4.904 -45.035 1.00 91.81 197 LYS A CA 1
ATOM 1546 C C . LYS A 1 197 ? 7.372 4.620 -43.793 1.00 91.81 197 LYS A C 1
ATOM 1548 O O . LYS A 1 197 ? 6.455 5.376 -43.478 1.00 91.81 197 LYS A O 1
ATOM 1553 N N . ILE A 1 198 ? 7.678 3.539 -43.073 1.00 94.00 198 ILE A N 1
ATOM 1554 C CA . ILE A 1 198 ? 7.011 3.188 -41.821 1.00 94.00 198 ILE A CA 1
ATOM 1555 C C . ILE A 1 198 ? 7.823 3.702 -40.635 1.00 94.00 198 ILE A C 1
ATOM 1557 O O . ILE A 1 198 ? 9.005 3.394 -40.480 1.00 94.00 198 ILE A O 1
ATOM 1561 N N . HIS A 1 199 ? 7.160 4.458 -39.761 1.00 93.81 199 HIS A N 1
ATOM 1562 C CA . HIS A 1 199 ? 7.730 4.918 -38.502 1.00 93.81 199 HIS A CA 1
ATOM 1563 C C . HIS A 1 199 ? 7.974 3.720 -37.579 1.00 93.81 199 HIS A C 1
ATOM 1565 O O . HIS A 1 199 ? 7.039 3.029 -37.163 1.00 93.81 199 HIS A O 1
ATOM 1571 N N . ALA A 1 200 ? 9.238 3.470 -37.254 1.00 93.50 200 ALA A N 1
ATOM 1572 C CA . ALA A 1 200 ? 9.642 2.392 -36.368 1.00 93.50 200 ALA A CA 1
ATOM 1573 C C . ALA A 1 200 ? 10.897 2.773 -35.584 1.00 93.50 200 ALA A C 1
ATOM 1575 O O . ALA A 1 200 ? 11.712 3.571 -36.052 1.00 93.50 200 ALA A O 1
ATOM 1576 N N . ARG A 1 201 ? 11.060 2.192 -34.393 1.00 92.12 201 ARG A N 1
ATOM 1577 C CA . ARG A 1 201 ? 12.279 2.344 -33.590 1.00 92.12 201 ARG A CA 1
ATOM 1578 C C . ARG A 1 201 ? 12.565 1.124 -32.732 1.00 92.12 201 ARG A C 1
ATOM 1580 O O . ARG A 1 201 ? 11.657 0.369 -32.384 1.00 92.12 201 ARG A O 1
ATOM 1587 N N . VAL A 1 202 ? 13.829 0.968 -32.356 1.00 93.25 202 VAL A N 1
ATOM 1588 C CA . VAL A 1 202 ? 14.244 -0.048 -31.389 1.00 93.25 202 VAL A CA 1
ATOM 1589 C C . VAL A 1 202 ? 13.824 0.391 -29.987 1.00 93.25 202 VAL A C 1
ATOM 1591 O O . VAL A 1 202 ? 14.048 1.537 -29.601 1.00 93.25 202 VAL A O 1
ATOM 1594 N N . VAL A 1 203 ? 13.234 -0.530 -29.231 1.00 93.75 203 VAL A N 1
ATOM 1595 C CA . VAL A 1 203 ? 12.892 -0.360 -27.814 1.00 93.75 203 VAL A CA 1
ATOM 1596 C C . VAL A 1 203 ? 13.539 -1.473 -27.002 1.00 93.75 203 VAL A C 1
ATOM 1598 O O . VAL A 1 203 ? 13.635 -2.613 -27.465 1.00 93.75 203 VAL A O 1
ATOM 1601 N N . SER A 1 204 ? 13.997 -1.156 -25.797 1.00 93.94 204 SER A N 1
ATOM 1602 C CA . SER A 1 204 ? 14.665 -2.134 -24.936 1.00 93.94 204 SER A CA 1
ATOM 1603 C C . SER A 1 204 ? 13.688 -2.666 -23.900 1.00 93.94 204 SER A C 1
ATOM 1605 O O . SER A 1 204 ? 13.120 -1.892 -23.136 1.00 93.94 204 SER A O 1
ATOM 1607 N N . ILE A 1 205 ? 13.511 -3.983 -23.858 1.00 94.75 205 ILE A N 1
ATOM 1608 C CA . ILE A 1 205 ? 12.582 -4.673 -22.964 1.00 94.75 205 ILE A CA 1
ATOM 1609 C C . ILE A 1 205 ? 13.354 -5.381 -21.853 1.00 94.75 205 ILE A C 1
ATOM 1611 O O . ILE A 1 205 ? 14.334 -6.086 -22.110 1.00 94.75 205 ILE A O 1
ATOM 1615 N N . LEU A 1 206 ? 12.888 -5.216 -20.621 1.00 95.38 206 LEU A N 1
ATOM 1616 C CA . LEU A 1 206 ? 13.341 -5.940 -19.444 1.00 95.38 206 LEU A CA 1
ATOM 1617 C C . LEU A 1 206 ? 12.330 -7.040 -19.095 1.00 95.38 206 LEU A C 1
ATOM 1619 O O . LEU A 1 206 ? 11.135 -6.767 -18.985 1.00 95.38 206 LEU A O 1
ATOM 1623 N N . ASP A 1 207 ? 12.812 -8.268 -18.885 1.00 94.75 207 ASP A N 1
ATOM 1624 C CA . ASP A 1 207 ? 11.989 -9.322 -18.288 1.00 94.75 207 ASP A CA 1
ATOM 1625 C C . ASP A 1 207 ? 11.985 -9.169 -16.756 1.00 94.75 207 ASP A C 1
ATOM 1627 O O . ASP A 1 207 ? 13.031 -9.176 -16.103 1.00 94.75 207 ASP A O 1
ATOM 1631 N N . LEU A 1 208 ? 10.794 -9.095 -16.179 1.00 92.69 208 LEU A N 1
ATOM 1632 C CA . LEU A 1 208 ? 10.523 -9.031 -14.751 1.00 92.69 208 LEU A CA 1
ATOM 1633 C C . LEU A 1 208 ? 10.320 -10.450 -14.217 1.00 92.69 208 LEU A C 1
ATOM 1635 O O . LEU A 1 208 ? 9.207 -10.967 -14.151 1.00 92.69 208 LEU A O 1
ATOM 1639 N N . ASN A 1 209 ? 11.422 -11.108 -13.871 1.00 90.69 209 ASN A N 1
ATOM 1640 C CA . ASN A 1 209 ? 11.398 -12.444 -13.285 1.00 90.69 209 ASN A CA 1
ATOM 1641 C C . ASN A 1 209 ? 12.027 -12.407 -11.899 1.00 90.69 209 ASN A C 1
ATOM 1643 O O . ASN A 1 209 ? 13.092 -11.818 -11.705 1.00 90.69 209 ASN A O 1
ATOM 1647 N N . ASP A 1 210 ? 11.378 -13.049 -10.938 1.00 88.31 210 ASP A N 1
ATOM 1648 C CA . ASP A 1 210 ? 11.842 -12.996 -9.560 1.00 88.31 210 ASP A CA 1
ATOM 1649 C C . ASP A 1 210 ? 13.202 -13.680 -9.380 1.00 88.31 210 ASP A C 1
ATOM 1651 O O . ASP A 1 210 ? 13.502 -14.699 -10.008 1.00 88.31 210 ASP A O 1
ATOM 1655 N N . GLY A 1 211 ? 14.05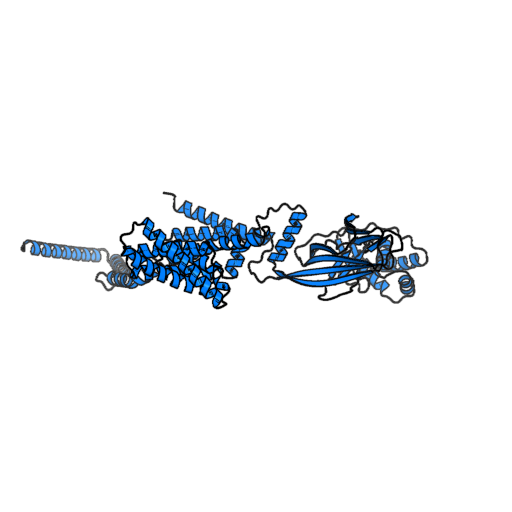0 -13.072 -8.552 1.00 81.12 211 GLY A N 1
ATOM 1656 C CA . GLY A 1 211 ? 15.391 -13.555 -8.230 1.00 81.12 211 GLY A CA 1
ATOM 1657 C C . GLY A 1 211 ? 16.390 -13.572 -9.393 1.00 81.12 211 GLY A C 1
ATOM 1658 O O . GLY A 1 211 ? 17.516 -14.048 -9.213 1.00 81.12 211 GLY A O 1
ATOM 1659 N N . ARG A 1 212 ? 16.039 -13.065 -10.583 1.00 84.75 212 ARG A N 1
ATOM 1660 C CA . ARG A 1 212 ? 16.965 -13.059 -11.718 1.00 84.75 212 ARG A CA 1
ATOM 1661 C C . ARG A 1 212 ? 17.975 -11.921 -11.629 1.00 84.75 212 ARG A C 1
ATOM 1663 O O . ARG A 1 212 ? 17.629 -10.747 -11.521 1.00 84.75 212 ARG A O 1
ATOM 1670 N N . ARG A 1 213 ? 19.249 -12.293 -11.758 1.00 88.94 213 ARG A N 1
ATOM 1671 C CA . ARG A 1 213 ? 20.415 -11.403 -11.686 1.00 88.94 213 ARG A CA 1
ATOM 1672 C C . ARG A 1 213 ? 21.150 -11.359 -13.019 1.00 88.94 213 ARG A C 1
ATOM 1674 O O . ARG A 1 213 ? 21.073 -12.303 -13.804 1.00 88.94 213 ARG A O 1
ATOM 1681 N N . ASN A 1 214 ? 21.924 -10.297 -13.227 1.00 89.38 214 ASN A N 1
ATOM 1682 C CA . ASN A 1 214 ? 22.823 -10.122 -14.372 1.00 89.38 214 ASN A CA 1
ATOM 1683 C C . ASN A 1 214 ? 22.136 -10.199 -15.750 1.00 89.38 214 ASN A C 1
ATOM 1685 O O . ASN A 1 214 ? 22.724 -10.659 -16.731 1.00 89.38 214 ASN A O 1
ATOM 1689 N N . GLN A 1 215 ? 20.884 -9.754 -15.830 1.00 93.88 215 GLN A N 1
ATOM 1690 C CA . GLN A 1 215 ? 20.088 -9.778 -17.052 1.00 93.88 215 GLN A CA 1
ATOM 1691 C C . GLN A 1 215 ? 20.507 -8.650 -18.003 1.00 93.88 215 GLN A C 1
ATOM 1693 O O . GLN A 1 215 ? 20.942 -7.583 -17.567 1.00 93.88 215 GLN A O 1
ATOM 1698 N N . LYS A 1 216 ? 20.358 -8.877 -19.311 1.00 93.88 216 LYS A N 1
ATOM 1699 C CA . LYS A 1 216 ? 20.493 -7.845 -20.348 1.00 93.88 216 LYS A CA 1
ATOM 1700 C C . LYS A 1 216 ? 19.114 -7.509 -20.900 1.00 93.88 216 LYS A C 1
ATOM 1702 O O . LYS A 1 216 ? 18.246 -8.378 -20.939 1.00 93.88 216 LYS A O 1
ATOM 1707 N N . LEU A 1 217 ? 18.944 -6.276 -21.364 1.00 94.06 217 LEU A N 1
ATOM 1708 C CA . LEU A 1 217 ? 17.732 -5.890 -22.076 1.00 94.06 217 LEU A CA 1
ATOM 1709 C C . LEU A 1 217 ? 17.649 -6.617 -23.422 1.00 94.06 217 LEU A C 1
ATOM 1711 O O . LEU A 1 217 ? 18.666 -6.877 -24.072 1.00 94.06 217 LEU A O 1
ATOM 1715 N N . LYS A 1 218 ? 16.426 -6.941 -23.835 1.00 93.75 218 LYS A N 1
ATOM 1716 C CA . LYS A 1 218 ? 16.126 -7.497 -25.153 1.00 93.75 218 LYS A CA 1
ATOM 1717 C C . LYS A 1 218 ? 15.673 -6.380 -26.080 1.00 93.75 218 LYS A C 1
ATOM 1719 O O . LYS A 1 218 ? 14.781 -5.616 -25.729 1.00 93.75 218 LYS A O 1
ATOM 1724 N N . ASN A 1 219 ? 16.223 -6.332 -27.28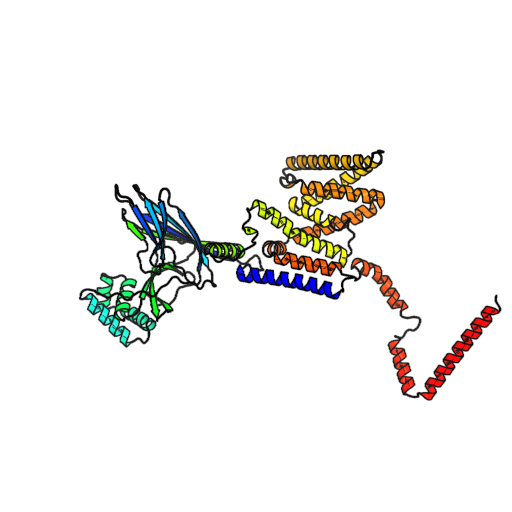5 1.00 93.62 219 ASN A N 1
ATOM 1725 C CA . ASN A 1 219 ? 15.827 -5.332 -28.271 1.00 93.62 219 ASN A CA 1
ATOM 1726 C C . ASN A 1 219 ? 14.587 -5.805 -29.034 1.00 93.62 219 ASN A C 1
ATOM 1728 O O . ASN A 1 219 ? 14.622 -6.828 -29.719 1.00 93.62 219 ASN A O 1
ATOM 1732 N N . TYR A 1 220 ? 13.505 -5.046 -28.910 1.00 95.19 220 TYR A N 1
ATOM 1733 C CA . TYR A 1 220 ? 12.270 -5.194 -29.673 1.00 95.19 220 TYR A CA 1
ATOM 1734 C C . TYR A 1 220 ? 12.116 -3.999 -30.617 1.00 95.19 220 TYR A C 1
ATOM 1736 O O . TYR A 1 220 ? 12.915 -3.062 -30.582 1.00 95.19 220 TYR A O 1
ATOM 1744 N N . VAL A 1 221 ? 11.105 -4.027 -31.482 1.00 95.12 221 VAL A N 1
ATOM 1745 C CA . VAL A 1 221 ? 10.820 -2.923 -32.405 1.00 95.12 221 VAL A CA 1
ATOM 1746 C C . VAL A 1 221 ? 9.404 -2.414 -32.183 1.00 95.12 221 VAL A C 1
ATOM 1748 O O . VAL A 1 221 ? 8.445 -3.170 -32.314 1.00 95.12 221 VAL A O 1
ATOM 1751 N N . ALA A 1 222 ? 9.270 -1.134 -31.847 1.00 94.69 222 ALA A N 1
ATOM 1752 C CA . ALA A 1 222 ? 7.987 -0.447 -31.839 1.00 94.69 222 ALA A CA 1
ATOM 1753 C C . ALA A 1 222 ? 7.691 0.061 -33.253 1.00 94.69 222 ALA A C 1
ATOM 1755 O O . ALA A 1 222 ? 8.491 0.800 -33.828 1.00 94.69 222 ALA A O 1
ATOM 1756 N N . VAL A 1 223 ? 6.554 -0.354 -33.806 1.00 95.25 223 VAL A N 1
ATOM 1757 C CA . VAL A 1 223 ? 6.056 0.048 -35.125 1.00 95.25 223 VAL A CA 1
ATOM 1758 C C . VAL A 1 223 ? 4.840 0.927 -34.914 1.00 95.25 223 VAL A C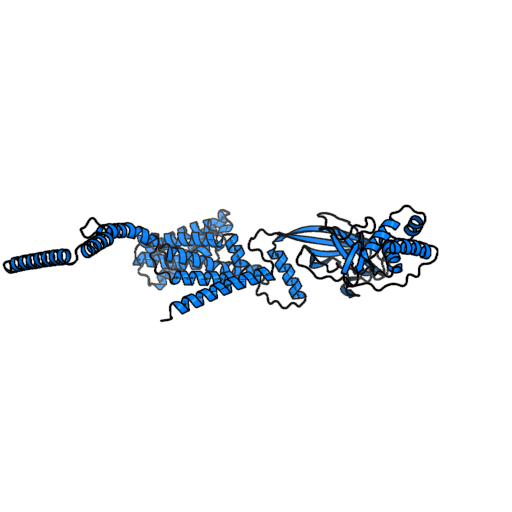 1
ATOM 1760 O O . VAL A 1 223 ? 3.959 0.568 -34.132 1.00 95.25 223 VAL A O 1
ATOM 1763 N N . PHE A 1 224 ? 4.783 2.054 -35.611 1.00 94.00 224 PHE A N 1
ATOM 1764 C CA . PHE A 1 224 ? 3.724 3.041 -35.455 1.00 94.00 224 PHE A CA 1
ATOM 1765 C C . PHE A 1 224 ? 2.771 3.012 -36.649 1.00 94.00 224 PHE A C 1
ATOM 1767 O O . PHE A 1 224 ? 3.175 2.850 -37.802 1.00 94.00 224 PHE A O 1
ATOM 1774 N N . ASN A 1 225 ? 1.490 3.188 -36.353 1.00 92.19 225 ASN A N 1
ATOM 1775 C CA . ASN A 1 225 ? 0.440 3.473 -37.313 1.00 92.19 225 ASN A CA 1
ATOM 1776 C C . ASN A 1 225 ? -0.251 4.753 -36.840 1.00 92.19 225 ASN A C 1
ATOM 1778 O O . ASN A 1 225 ? -1.043 4.726 -35.898 1.00 92.19 225 ASN A O 1
ATOM 1782 N N . ASN A 1 226 ? 0.101 5.883 -37.451 1.00 87.56 226 ASN A N 1
ATOM 1783 C CA . ASN A 1 226 ? -0.241 7.216 -36.954 1.00 87.56 226 ASN A CA 1
ATOM 1784 C C . ASN A 1 226 ? 0.266 7.424 -35.513 1.00 87.56 226 ASN A C 1
ATOM 1786 O O . ASN A 1 226 ? 1.472 7.509 -35.296 1.00 87.56 226 ASN A O 1
ATOM 1790 N N . THR A 1 227 ? -0.641 7.492 -34.537 1.00 84.25 227 THR A N 1
ATOM 1791 C CA . THR A 1 227 ? -0.346 7.706 -33.113 1.00 84.25 227 THR A CA 1
ATOM 1792 C C . THR A 1 227 ? -0.324 6.416 -32.293 1.00 84.25 227 THR A C 1
ATOM 1794 O O . THR A 1 227 ? 0.151 6.425 -31.161 1.00 84.25 227 THR A O 1
ATOM 1797 N N . GLU A 1 228 ? -0.823 5.305 -32.836 1.00 90.31 228 GLU A N 1
ATOM 1798 C CA . GLU A 1 228 ? -0.839 4.014 -32.148 1.00 90.31 228 GLU A CA 1
ATOM 1799 C C . GLU A 1 228 ? 0.416 3.207 -32.472 1.00 90.31 228 GLU A C 1
ATOM 1801 O O . GLU A 1 228 ? 0.909 3.211 -33.604 1.00 90.31 228 GLU A O 1
ATOM 1806 N N . TYR A 1 229 ? 0.910 2.442 -31.503 1.00 92.62 229 TYR A N 1
ATOM 1807 C CA . TYR A 1 229 ? 2.076 1.589 -31.694 1.00 92.62 229 TYR A CA 1
ATOM 1808 C C . TYR A 1 229 ? 1.809 0.142 -31.294 1.00 92.62 229 TYR A C 1
ATOM 1810 O O . TYR A 1 229 ? 1.017 -0.160 -30.402 1.00 92.62 229 TYR A O 1
ATOM 1818 N N . LYS A 1 230 ? 2.524 -0.769 -31.954 1.00 94.19 230 LYS A N 1
ATOM 1819 C CA . LYS A 1 230 ? 2.634 -2.171 -31.552 1.00 94.19 230 LYS A CA 1
ATOM 1820 C C . LYS A 1 230 ? 4.098 -2.549 -31.449 1.00 94.19 230 LYS A C 1
ATOM 1822 O O . LYS A 1 230 ? 4.910 -2.159 -32.285 1.00 94.19 230 LYS A O 1
ATOM 1827 N N . ILE A 1 231 ? 4.420 -3.321 -30.421 1.00 94.50 231 ILE A N 1
ATOM 1828 C CA . ILE A 1 231 ? 5.772 -3.816 -30.185 1.00 94.50 231 ILE A CA 1
ATOM 1829 C C . ILE A 1 231 ? 5.889 -5.198 -30.818 1.00 94.50 231 ILE A C 1
ATOM 1831 O O . ILE A 1 231 ? 5.032 -6.051 -30.600 1.00 94.50 231 ILE A O 1
ATOM 1835 N N . PHE A 1 232 ? 6.938 -5.404 -31.603 1.00 95.75 232 PHE A N 1
ATOM 1836 C CA . PHE A 1 232 ? 7.235 -6.645 -32.301 1.00 95.75 232 PHE A CA 1
ATOM 1837 C C . PHE A 1 232 ? 8.531 -7.244 -31.778 1.00 95.75 232 PHE A C 1
ATOM 1839 O O . PHE A 1 232 ? 9.548 -6.558 -31.632 1.00 95.75 232 PHE A O 1
ATOM 1846 N N . ASN A 1 233 ? 8.511 -8.554 -31.556 1.00 95.12 233 ASN A N 1
ATOM 1847 C CA . ASN A 1 233 ? 9.729 -9.322 -31.374 1.00 95.12 233 ASN A CA 1
ATOM 1848 C C . ASN A 1 233 ? 10.395 -9.551 -32.751 1.00 95.12 233 ASN A C 1
ATOM 1850 O O . ASN A 1 233 ? 9.802 -10.226 -33.594 1.00 95.12 233 ASN A O 1
ATOM 1854 N N . PRO A 1 234 ? 11.621 -9.053 -32.996 1.00 92.94 234 PRO A N 1
ATOM 1855 C CA . PRO A 1 234 ? 12.262 -9.108 -34.315 1.00 92.94 234 PRO A CA 1
ATOM 1856 C C . PRO A 1 234 ? 12.705 -10.517 -34.748 1.00 92.94 234 PRO A C 1
ATOM 1858 O O . PRO A 1 234 ? 13.082 -10.714 -35.903 1.00 92.94 234 PRO A O 1
ATOM 1861 N N . ALA A 1 235 ? 12.701 -11.496 -33.837 1.00 90.69 235 ALA A N 1
ATOM 1862 C CA . ALA A 1 235 ? 12.996 -12.891 -34.155 1.00 90.69 235 ALA A CA 1
ATOM 1863 C C . ALA A 1 235 ? 11.713 -13.683 -34.443 1.00 90.69 235 ALA A C 1
ATOM 1865 O O . ALA A 1 235 ? 11.617 -14.365 -35.458 1.00 90.69 235 ALA A O 1
ATOM 1866 N N . SER A 1 236 ? 10.710 -13.587 -33.565 1.00 90.44 236 SER A N 1
ATOM 1867 C CA . SER A 1 236 ? 9.502 -14.419 -33.671 1.00 90.44 236 SER A CA 1
ATOM 1868 C C . SER A 1 236 ? 8.343 -13.777 -34.433 1.00 90.44 236 SER A C 1
ATOM 1870 O O . SER A 1 236 ? 7.415 -14.482 -34.814 1.00 90.44 236 SER A O 1
ATOM 1872 N N . GLY A 1 237 ? 8.341 -12.454 -34.612 1.00 87.69 237 GLY A N 1
ATOM 1873 C CA . GLY A 1 237 ? 7.205 -11.720 -35.176 1.00 87.69 237 GLY A CA 1
ATOM 1874 C C . GLY A 1 237 ? 6.004 -11.586 -34.235 1.00 87.69 237 GLY A C 1
ATOM 1875 O O . GLY A 1 237 ? 5.009 -10.971 -34.612 1.00 87.69 237 GLY A O 1
ATOM 1876 N N . LYS A 1 238 ? 6.077 -12.119 -33.004 1.00 91.38 238 LYS A N 1
ATOM 1877 C CA . LYS A 1 238 ? 5.013 -11.961 -32.003 1.00 91.38 238 LYS A CA 1
ATOM 1878 C C . LYS A 1 238 ? 4.823 -10.488 -31.639 1.00 91.38 238 LYS A C 1
ATOM 1880 O O . LYS A 1 238 ? 5.800 -9.764 -31.435 1.00 91.38 238 LYS A O 1
ATOM 1885 N N . THR A 1 239 ? 3.561 -10.079 -31.531 1.00 91.62 239 THR A N 1
ATOM 1886 C CA . THR A 1 239 ? 3.149 -8.716 -31.179 1.00 91.62 239 THR A CA 1
ATOM 1887 C C . THR A 1 239 ? 2.760 -8.589 -29.713 1.00 91.62 239 THR A C 1
ATOM 1889 O O . THR A 1 239 ? 2.073 -9.465 -29.189 1.00 91.62 239 THR A O 1
ATOM 1892 N N . GLY A 1 240 ? 3.078 -7.446 -29.109 1.00 89.19 240 GLY A N 1
ATOM 1893 C CA . GLY A 1 240 ? 2.753 -7.122 -27.721 1.00 89.19 240 GLY A CA 1
ATOM 1894 C C . GLY A 1 240 ? 3.864 -7.500 -26.743 1.00 89.19 240 GLY A C 1
ATOM 1895 O O . GLY A 1 240 ? 4.908 -8.020 -27.135 1.00 89.19 240 GLY A O 1
ATOM 1896 N N . LEU A 1 241 ? 3.625 -7.201 -25.468 1.00 89.62 241 LEU A N 1
ATOM 1897 C CA . LEU A 1 241 ? 4.495 -7.566 -24.351 1.00 89.62 241 LEU A CA 1
ATOM 1898 C C . LEU A 1 241 ? 3.809 -8.628 -23.495 1.00 89.62 241 LEU A C 1
ATOM 1900 O O . LEU A 1 241 ? 2.586 -8.624 -23.348 1.00 89.62 241 LEU A O 1
ATOM 1904 N N . GLU A 1 242 ? 4.600 -9.535 -22.931 1.00 89.94 242 GLU A N 1
ATOM 1905 C CA . GLU A 1 242 ? 4.124 -10.472 -21.913 1.00 89.94 242 GLU A CA 1
ATOM 1906 C C . GLU A 1 242 ? 3.857 -9.730 -20.587 1.00 89.94 242 GLU A C 1
ATOM 1908 O O . GLU A 1 242 ? 4.397 -8.651 -20.344 1.00 89.94 242 GLU A O 1
ATOM 1913 N N . SER A 1 243 ? 3.039 -10.297 -19.692 1.00 85.00 243 SER A N 1
ATOM 1914 C CA . SER A 1 243 ? 2.663 -9.648 -18.418 1.00 85.00 243 SER A CA 1
ATOM 1915 C C . SER A 1 243 ? 3.847 -9.367 -17.483 1.00 85.00 243 SER A C 1
ATOM 1917 O O . SER A 1 243 ? 3.733 -8.586 -16.544 1.00 85.00 243 SER A O 1
ATOM 1919 N N . ASN A 1 244 ? 4.976 -10.033 -17.714 1.00 89.69 244 ASN A N 1
ATOM 1920 C CA . ASN A 1 244 ? 6.235 -9.885 -16.994 1.00 89.69 244 ASN A CA 1
ATOM 1921 C C . ASN A 1 244 ? 7.293 -9.142 -17.827 1.00 89.69 244 ASN A C 1
ATOM 1923 O O . ASN A 1 244 ? 8.482 -9.329 -17.598 1.00 89.69 244 ASN A O 1
ATOM 1927 N N . GLN A 1 245 ? 6.902 -8.342 -18.816 1.00 93.56 245 GLN A N 1
ATOM 1928 C CA . GLN A 1 245 ? 7.829 -7.564 -19.634 1.00 93.56 245 GLN A CA 1
ATOM 1929 C C . GLN A 1 245 ? 7.529 -6.075 -19.533 1.00 93.56 245 GLN A C 1
ATOM 1931 O O . GLN A 1 245 ? 6.379 -5.647 -19.562 1.00 93.56 245 GLN A O 1
ATOM 1936 N N . MET A 1 246 ? 8.593 -5.283 -19.439 1.00 94.06 246 MET A N 1
ATOM 1937 C CA . MET A 1 246 ? 8.517 -3.832 -19.327 1.00 94.06 246 MET A CA 1
ATOM 1938 C C . MET A 1 246 ? 9.469 -3.162 -20.312 1.00 94.06 246 MET A C 1
ATOM 1940 O O . MET A 1 246 ? 10.601 -3.607 -20.490 1.00 94.06 246 MET A O 1
ATOM 1944 N N . ILE A 1 247 ? 9.026 -2.069 -20.929 1.00 94.25 247 ILE A N 1
ATOM 1945 C CA . ILE A 1 247 ? 9.878 -1.193 -21.728 1.00 94.25 247 ILE A CA 1
ATOM 1946 C C . ILE A 1 247 ? 10.773 -0.409 -20.770 1.00 94.25 247 ILE A C 1
ATOM 1948 O O . ILE A 1 247 ? 10.296 0.359 -19.939 1.00 94.25 247 ILE A O 1
ATOM 1952 N N . TRP A 1 248 ? 12.082 -0.606 -20.889 1.00 94.12 248 TRP A N 1
ATOM 1953 C CA . TRP A 1 248 ? 13.066 0.204 -20.181 1.00 94.12 248 TRP A CA 1
ATOM 1954 C C . TRP A 1 248 ? 13.407 1.463 -20.975 1.00 94.12 248 TRP A C 1
ATOM 1956 O O . TRP A 1 248 ? 13.352 2.551 -20.423 1.00 94.12 248 TRP A O 1
ATOM 1966 N N . THR A 1 249 ? 13.712 1.337 -22.273 1.00 90.94 249 THR A N 1
ATOM 1967 C CA . THR A 1 249 ? 13.959 2.497 -23.149 1.00 90.94 249 THR A CA 1
ATOM 1968 C C . THR A 1 249 ? 13.013 2.509 -24.340 1.00 90.94 249 THR A C 1
ATOM 1970 O O . THR A 1 249 ? 12.837 1.493 -25.017 1.00 90.94 249 THR A O 1
ATOM 1973 N N . ASP A 1 250 ? 12.428 3.673 -24.614 1.00 85.19 250 ASP A N 1
ATOM 1974 C CA . ASP A 1 250 ? 11.451 3.906 -25.681 1.00 85.19 250 ASP A CA 1
ATOM 1975 C C . ASP A 1 250 ? 11.964 4.833 -26.796 1.00 85.19 250 ASP A C 1
ATOM 1977 O O . ASP A 1 250 ? 11.299 4.986 -27.820 1.00 85.19 250 ASP A O 1
ATOM 1981 N N . ASN A 1 251 ? 13.149 5.427 -26.641 1.00 74.94 251 ASN A N 1
ATOM 1982 C CA . ASN A 1 251 ? 13.675 6.439 -27.555 1.00 74.94 251 ASN A CA 1
ATOM 1983 C C . AS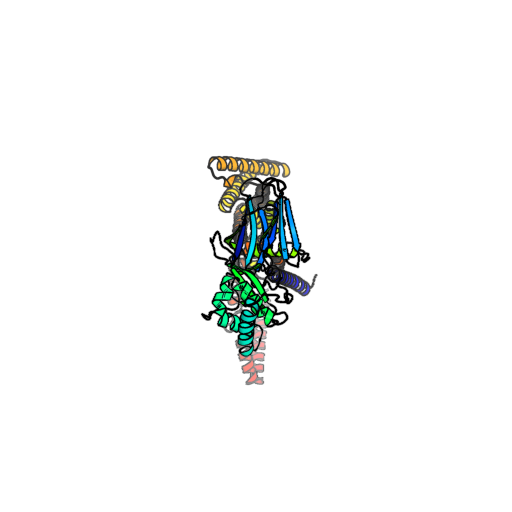N A 1 251 ? 14.737 5.940 -28.547 1.00 74.94 251 ASN A C 1
ATOM 1985 O O . ASN A 1 251 ? 15.217 6.715 -29.371 1.00 74.94 251 ASN A O 1
ATOM 1989 N N . GLY A 1 252 ? 15.105 4.660 -28.522 1.00 67.12 252 GLY A N 1
ATOM 1990 C CA . GLY A 1 252 ? 16.140 4.116 -29.409 1.00 67.12 252 GLY A CA 1
ATOM 1991 C C . GLY A 1 252 ? 17.536 4.734 -29.232 1.00 67.12 252 GLY A C 1
ATOM 1992 O O . GLY A 1 252 ? 18.430 4.397 -30.003 1.00 67.12 252 GLY A O 1
ATOM 1993 N N . ASN A 1 253 ? 17.735 5.600 -28.232 1.00 71.81 253 ASN A N 1
ATOM 1994 C CA . ASN A 1 253 ? 19.041 6.139 -27.876 1.00 71.81 253 ASN A CA 1
ATOM 1995 C C . ASN A 1 253 ? 19.846 5.089 -27.099 1.00 71.81 253 ASN A C 1
ATOM 1997 O O . ASN A 1 253 ? 19.315 4.079 -26.621 1.00 71.81 253 ASN A O 1
ATOM 2001 N N . SER A 1 254 ? 21.148 5.338 -26.966 1.00 82.94 254 SER A N 1
ATOM 2002 C CA . SER A 1 254 ? 22.038 4.499 -26.170 1.00 82.94 254 SER A CA 1
ATOM 2003 C C . SER A 1 254 ? 21.530 4.382 -24.727 1.00 82.94 254 SER A C 1
ATOM 2005 O O . SER A 1 254 ? 21.170 5.375 -24.096 1.00 82.94 254 SER A O 1
ATOM 2007 N N . LEU A 1 255 ? 21.499 3.154 -24.196 1.00 90.69 255 LEU A N 1
ATOM 2008 C CA . LEU A 1 255 ? 21.145 2.892 -22.795 1.00 90.69 255 LEU A CA 1
ATOM 2009 C C . LEU A 1 255 ? 22.126 3.580 -21.835 1.00 90.69 255 LEU A C 1
ATOM 2011 O O . LEU A 1 255 ? 21.742 3.991 -20.740 1.00 90.69 255 LEU A O 1
ATOM 2015 N N . LEU A 1 256 ? 23.396 3.639 -22.234 1.00 93.06 256 LEU A N 1
ATOM 2016 C CA . LEU A 1 256 ? 24.482 4.185 -21.442 1.00 93.06 256 LEU A CA 1
ATOM 2017 C C . LEU A 1 256 ? 25.498 4.859 -22.359 1.00 93.06 256 LEU A C 1
ATOM 2019 O O . LEU A 1 256 ? 26.133 4.189 -23.174 1.00 93.06 256 LEU A O 1
ATOM 2023 N N . ASP A 1 257 ? 25.717 6.146 -22.137 1.00 92.81 257 ASP A N 1
ATOM 2024 C CA . ASP A 1 257 ? 26.806 6.896 -22.750 1.00 92.81 257 ASP A CA 1
ATOM 2025 C C . ASP A 1 257 ? 27.882 7.183 -21.711 1.00 92.81 257 ASP A C 1
ATOM 2027 O O . ASP A 1 257 ? 27.584 7.552 -20.576 1.00 92.81 257 ASP A O 1
ATOM 2031 N N . ILE A 1 258 ? 29.143 6.982 -22.093 1.00 93.25 258 ILE A N 1
ATOM 2032 C CA . ILE A 1 258 ? 30.289 7.173 -21.207 1.00 93.25 258 ILE A CA 1
ATOM 2033 C C . ILE A 1 258 ? 31.377 8.007 -21.878 1.00 93.25 258 ILE A C 1
ATOM 2035 O O . ILE A 1 258 ? 31.956 7.624 -22.897 1.00 93.25 258 ILE A O 1
ATOM 2039 N N . ALA A 1 259 ? 31.721 9.123 -21.245 1.00 93.94 259 ALA A N 1
ATOM 2040 C CA . ALA A 1 259 ? 32.921 9.892 -21.521 1.00 93.94 259 ALA A CA 1
ATOM 2041 C C . ALA A 1 259 ? 33.978 9.598 -20.447 1.00 93.94 259 ALA A C 1
ATOM 2043 O O . ALA A 1 259 ? 33.670 9.399 -19.274 1.00 93.94 259 ALA A O 1
ATOM 2044 N N . GLY A 1 260 ? 35.250 9.520 -20.851 1.00 91.19 260 GLY A N 1
ATOM 2045 C CA . GLY A 1 260 ? 36.360 9.282 -19.918 1.00 91.19 260 GLY A CA 1
ATOM 2046 C C . GLY A 1 260 ? 36.470 7.863 -19.340 1.00 91.19 260 GLY A C 1
ATOM 2047 O O . GLY A 1 260 ? 37.283 7.648 -18.446 1.00 91.19 260 GLY A O 1
ATOM 2048 N N . GLY A 1 261 ? 35.725 6.882 -19.864 1.00 91.62 261 GLY A N 1
ATOM 2049 C CA . GLY A 1 261 ? 35.805 5.470 -19.463 1.00 91.62 261 GLY A CA 1
ATOM 2050 C C . GLY A 1 261 ? 35.820 4.488 -20.640 1.00 91.62 261 GLY A C 1
ATOM 2051 O O . GLY A 1 261 ? 35.779 4.891 -21.807 1.00 91.62 261 GLY A O 1
ATOM 2052 N N . ARG A 1 262 ? 35.958 3.194 -20.337 1.00 92.31 262 ARG A N 1
ATOM 2053 C CA . ARG A 1 262 ? 35.981 2.057 -21.273 1.00 92.31 262 ARG A CA 1
ATOM 2054 C C . ARG A 1 262 ? 35.266 0.845 -20.664 1.00 92.31 262 ARG A C 1
ATOM 2056 O O . ARG A 1 262 ? 35.016 0.803 -19.463 1.00 92.31 262 ARG A O 1
ATOM 2063 N N . TYR A 1 263 ? 34.946 -0.132 -21.518 1.00 91.44 263 TYR A N 1
ATOM 2064 C CA . TYR A 1 263 ? 34.341 -1.422 -21.146 1.00 91.44 263 TYR A CA 1
ATOM 2065 C C . TYR A 1 263 ? 33.067 -1.315 -20.305 1.00 91.44 263 TYR A C 1
ATOM 2067 O O . TYR A 1 263 ? 32.799 -2.164 -19.457 1.00 91.44 263 TYR A O 1
ATOM 2075 N N . ALA A 1 264 ? 32.268 -0.279 -20.560 1.00 92.81 264 ALA A N 1
ATOM 2076 C CA . ALA A 1 264 ? 31.050 -0.063 -19.810 1.00 92.81 264 ALA A CA 1
ATOM 2077 C C . ALA A 1 264 ? 30.034 -1.187 -20.066 1.00 92.81 264 ALA A C 1
ATOM 2079 O O . ALA A 1 264 ? 29.770 -1.575 -21.208 1.00 92.81 264 ALA A O 1
ATOM 2080 N N . ARG A 1 265 ? 29.465 -1.718 -18.987 1.00 94.69 265 ARG A N 1
ATOM 2081 C CA . ARG A 1 265 ? 28.478 -2.792 -19.008 1.00 94.69 265 ARG A CA 1
ATOM 2082 C C . ARG A 1 265 ? 27.341 -2.449 -18.063 1.00 94.69 265 ARG A C 1
ATOM 2084 O O . ARG A 1 265 ? 27.574 -2.137 -16.901 1.00 94.69 265 ARG A O 1
ATOM 2091 N N . VAL A 1 266 ? 26.114 -2.591 -18.553 1.00 95.81 266 VAL A N 1
ATOM 2092 C CA . VAL A 1 266 ? 24.907 -2.522 -17.728 1.00 95.81 266 VAL A CA 1
ATOM 2093 C C . VAL A 1 266 ? 24.336 -3.920 -17.566 1.00 95.81 266 VAL A C 1
ATOM 2095 O O . VAL A 1 266 ? 24.216 -4.674 -18.535 1.00 95.81 266 VAL A O 1
ATOM 2098 N N . THR A 1 267 ? 23.985 -4.263 -16.335 1.00 96.31 267 THR A N 1
ATOM 2099 C CA . THR A 1 267 ? 23.285 -5.501 -16.000 1.00 96.31 267 THR A CA 1
ATOM 2100 C C . THR A 1 267 ? 22.118 -5.210 -15.076 1.00 96.31 267 THR A C 1
ATOM 2102 O O . THR A 1 267 ? 22.200 -4.306 -14.252 1.00 96.31 267 THR A O 1
ATOM 2105 N N . PHE A 1 268 ? 21.044 -5.980 -15.213 1.00 96.44 268 PHE A N 1
ATOM 2106 C CA . PHE A 1 268 ? 19.815 -5.784 -14.456 1.00 96.44 268 PHE A CA 1
ATOM 2107 C C . PHE A 1 268 ? 19.572 -6.935 -13.487 1.00 96.44 268 PHE A C 1
ATOM 2109 O O . PHE A 1 268 ? 19.748 -8.110 -13.825 1.00 96.44 268 PHE A O 1
ATOM 2116 N N . THR A 1 269 ? 19.121 -6.587 -12.293 1.00 94.88 269 THR A N 1
ATOM 2117 C CA . THR A 1 269 ? 18.608 -7.518 -11.296 1.00 94.88 269 THR A CA 1
ATOM 2118 C C . THR A 1 269 ? 17.167 -7.146 -10.995 1.00 94.88 269 THR A C 1
ATOM 2120 O O . THR A 1 269 ? 16.860 -5.976 -10.784 1.00 94.88 269 THR A O 1
ATOM 2123 N N . THR A 1 270 ? 16.281 -8.137 -10.992 1.00 94.38 270 THR A N 1
ATOM 2124 C CA . THR A 1 270 ? 14.861 -7.949 -10.691 1.00 94.38 270 THR A CA 1
ATOM 2125 C C . THR A 1 270 ? 14.476 -8.835 -9.523 1.00 94.38 270 THR A C 1
ATOM 2127 O O . THR A 1 270 ? 14.804 -10.022 -9.491 1.00 94.38 270 THR A O 1
ATOM 2130 N N . MET A 1 271 ? 13.778 -8.250 -8.561 1.00 90.81 271 MET A N 1
ATOM 2131 C CA . MET A 1 271 ? 13.232 -8.948 -7.406 1.00 90.81 271 MET A CA 1
ATOM 2132 C C . MET A 1 271 ? 11.787 -8.513 -7.234 1.00 90.81 271 MET A C 1
ATOM 2134 O O . MET A 1 271 ? 11.482 -7.327 -7.379 1.00 90.81 271 MET A O 1
ATOM 2138 N N . ASN A 1 272 ? 10.895 -9.459 -6.962 1.00 89.25 272 ASN A N 1
ATOM 2139 C CA . ASN A 1 272 ? 9.538 -9.102 -6.589 1.00 89.25 272 ASN A CA 1
ATOM 2140 C C . ASN A 1 272 ? 9.465 -8.843 -5.079 1.00 89.25 272 ASN A C 1
ATOM 2142 O O . ASN A 1 272 ? 10.205 -9.402 -4.270 1.00 89.25 272 ASN A O 1
ATOM 2146 N N . SER A 1 273 ? 8.562 -7.960 -4.691 1.00 85.00 273 SER A N 1
ATOM 2147 C CA . SER A 1 273 ? 8.107 -7.840 -3.318 1.00 85.00 273 SER A CA 1
ATOM 2148 C C . SER A 1 273 ? 6.603 -7.611 -3.319 1.00 85.00 273 SER A C 1
ATOM 2150 O O . SER A 1 273 ? 6.045 -6.925 -4.177 1.00 85.00 273 SER A O 1
ATOM 2152 N N . SER A 1 274 ? 5.915 -8.240 -2.374 1.00 83.50 274 SER A N 1
ATOM 2153 C CA . SER A 1 274 ? 4.492 -8.013 -2.153 1.00 83.50 274 SER A CA 1
ATOM 2154 C C . SER A 1 274 ? 4.328 -6.988 -1.042 1.00 83.50 274 SER A C 1
ATOM 2156 O O . SER A 1 274 ? 4.773 -7.224 0.084 1.00 83.50 274 SER A O 1
ATOM 2158 N N . VAL A 1 275 ? 3.649 -5.885 -1.332 1.00 83.06 275 VAL A N 1
ATOM 2159 C CA . VAL A 1 275 ? 3.218 -4.927 -0.309 1.00 83.06 275 VAL A CA 1
ATOM 2160 C C . VAL A 1 275 ? 1.704 -4.966 -0.168 1.00 83.06 275 VAL A C 1
ATOM 2162 O O . VAL A 1 275 ? 0.984 -5.426 -1.060 1.00 83.06 275 VAL A O 1
ATOM 2165 N N . SER A 1 276 ? 1.193 -4.472 0.958 1.00 80.62 276 SER A N 1
ATOM 2166 C CA . SER A 1 276 ? -0.251 -4.270 1.087 1.00 80.62 276 SER A CA 1
ATOM 2167 C C . SER A 1 276 ? -0.735 -3.277 0.024 1.00 80.62 276 SER A C 1
ATOM 2169 O O . SER A 1 276 ? -0.042 -2.307 -0.289 1.00 80.62 276 SER A O 1
ATOM 2171 N N . ALA A 1 277 ? -1.937 -3.473 -0.520 1.00 77.31 277 ALA A N 1
ATOM 2172 C CA . ALA A 1 277 ? -2.498 -2.541 -1.499 1.00 77.31 277 ALA A CA 1
ATOM 2173 C C . ALA A 1 277 ? -2.634 -1.115 -0.937 1.00 77.31 277 ALA A C 1
ATOM 2175 O O . ALA A 1 277 ? -2.502 -0.155 -1.685 1.00 77.31 277 ALA A O 1
ATOM 2176 N N . ILE A 1 278 ? -2.810 -0.971 0.383 1.00 71.81 278 ILE A N 1
ATOM 2177 C CA . ILE A 1 278 ? -2.787 0.332 1.063 1.00 71.81 278 ILE A CA 1
ATOM 2178 C C . ILE A 1 278 ? -1.425 1.002 0.918 1.00 71.81 278 ILE A C 1
ATOM 2180 O O . ILE A 1 278 ? -1.342 2.189 0.628 1.00 71.81 278 ILE A O 1
ATOM 2184 N N . GLU A 1 279 ? -0.350 0.262 1.174 1.00 75.88 279 GLU A N 1
ATOM 2185 C CA . GLU A 1 279 ? 1.002 0.797 1.069 1.00 75.88 279 GLU A CA 1
ATOM 2186 C C . GLU A 1 279 ? 1.343 1.153 -0.380 1.00 75.88 279 GLU A C 1
ATOM 2188 O O . GLU A 1 279 ? 1.873 2.234 -0.622 1.00 75.88 279 GLU A O 1
ATOM 2193 N N . ALA A 1 280 ? 0.961 0.307 -1.342 1.00 81.00 280 ALA A N 1
ATOM 2194 C CA . ALA A 1 280 ? 1.091 0.615 -2.765 1.00 81.00 280 ALA A CA 1
ATOM 2195 C C . ALA A 1 280 ? 0.312 1.883 -3.156 1.00 81.00 280 ALA A C 1
ATOM 2197 O O . ALA A 1 280 ? 0.883 2.767 -3.789 1.00 81.00 280 ALA A O 1
ATOM 2198 N N . GLY A 1 281 ? -0.951 2.007 -2.729 1.00 77.00 281 GLY A N 1
ATOM 2199 C CA . GLY A 1 281 ? -1.787 3.183 -2.989 1.00 77.00 281 GLY A CA 1
ATOM 2200 C C . GLY A 1 281 ? -1.227 4.461 -2.362 1.00 77.00 281 GLY A C 1
ATOM 2201 O O . GLY A 1 281 ? -1.205 5.504 -3.006 1.00 77.00 281 GLY A O 1
ATOM 2202 N N . LYS A 1 282 ? -0.679 4.385 -1.141 1.00 75.56 282 LYS A N 1
ATOM 2203 C CA . LYS A 1 282 ? -0.000 5.522 -0.492 1.00 75.56 282 LYS A CA 1
ATOM 2204 C C . LYS A 1 282 ? 1.255 5.955 -1.239 1.00 75.56 282 LYS A C 1
ATOM 2206 O O . LYS A 1 282 ? 1.463 7.148 -1.426 1.00 75.56 282 LYS A O 1
ATOM 2211 N N . ARG A 1 283 ? 2.095 5.000 -1.651 1.00 79.31 283 ARG A N 1
ATOM 2212 C CA . ARG A 1 283 ? 3.305 5.301 -2.427 1.00 79.31 283 ARG A CA 1
ATOM 2213 C C . ARG A 1 283 ? 2.945 5.919 -3.778 1.00 79.31 283 ARG A C 1
ATOM 2215 O O . ARG A 1 283 ? 3.560 6.908 -4.143 1.00 79.31 283 ARG A O 1
ATOM 2222 N N . LYS A 1 284 ? 1.915 5.399 -4.457 1.00 81.56 284 LYS A N 1
ATOM 2223 C CA . LYS A 1 284 ? 1.385 5.958 -5.711 1.00 81.56 284 LYS A CA 1
ATOM 2224 C C . LYS A 1 284 ? 0.882 7.393 -5.520 1.00 81.56 284 LYS A C 1
ATOM 2226 O O . LYS A 1 284 ? 1.368 8.290 -6.190 1.00 81.56 284 LYS A O 1
ATOM 2231 N N . ALA A 1 285 ? 0.034 7.633 -4.520 1.00 73.31 285 ALA A N 1
ATOM 2232 C CA . ALA A 1 285 ? -0.479 8.972 -4.229 1.00 73.31 285 ALA A CA 1
ATOM 2233 C C . ALA A 1 285 ? 0.634 9.990 -3.918 1.00 73.31 285 ALA A C 1
ATOM 2235 O O . ALA A 1 285 ? 0.537 11.146 -4.312 1.00 73.31 285 ALA A O 1
ATOM 2236 N N . ASN A 1 286 ? 1.710 9.578 -3.238 1.00 73.19 286 ASN A N 1
ATOM 2237 C CA . ASN A 1 286 ? 2.860 10.456 -3.002 1.00 73.19 286 ASN A CA 1
ATOM 2238 C C . ASN A 1 286 ? 3.569 10.865 -4.305 1.00 73.19 286 ASN A C 1
ATOM 2240 O O . ASN A 1 286 ? 4.062 11.990 -4.388 1.00 73.19 286 ASN A O 1
ATOM 2244 N N . VAL A 1 287 ? 3.616 9.980 -5.307 1.00 73.25 287 VAL A N 1
ATOM 2245 C CA . VAL A 1 287 ? 4.151 10.299 -6.641 1.00 73.25 287 VAL A CA 1
ATOM 2246 C C . VAL A 1 287 ? 3.259 11.314 -7.347 1.00 73.25 287 VAL A C 1
ATOM 2248 O O . VAL A 1 287 ? 3.775 12.307 -7.853 1.00 73.25 287 VAL A O 1
ATOM 2251 N N . ASP A 1 288 ? 1.940 11.116 -7.317 1.00 69.25 288 ASP A N 1
ATOM 2252 C CA . ASP A 1 288 ? 0.978 12.027 -7.953 1.00 69.25 288 ASP A CA 1
ATOM 2253 C C . ASP A 1 288 ? 1.060 13.442 -7.337 1.00 69.25 288 ASP A C 1
ATOM 2255 O O . ASP A 1 288 ? 1.122 14.447 -8.050 1.00 69.25 288 ASP A O 1
ATOM 2259 N N . ILE A 1 289 ? 1.203 13.531 -6.007 1.00 63.81 289 ILE A N 1
ATOM 2260 C CA . ILE A 1 289 ? 1.421 14.801 -5.288 1.00 63.81 289 ILE A CA 1
ATOM 2261 C C . ILE A 1 289 ? 2.738 15.463 -5.714 1.00 63.81 289 ILE A C 1
ATOM 2263 O O . ILE A 1 289 ? 2.771 16.667 -5.973 1.00 63.81 289 ILE A O 1
ATOM 2267 N N . ALA A 1 290 ? 3.834 14.699 -5.796 1.00 61.59 290 ALA A N 1
ATOM 2268 C CA . ALA A 1 290 ? 5.130 15.220 -6.236 1.00 61.59 290 ALA A CA 1
ATOM 2269 C C . ALA A 1 290 ? 5.106 15.694 -7.702 1.00 61.59 290 ALA A C 1
ATOM 2271 O O . ALA A 1 290 ? 5.865 16.592 -8.068 1.00 61.59 290 ALA A O 1
ATOM 2272 N N . ALA A 1 291 ? 4.216 15.132 -8.525 1.00 60.56 291 ALA A N 1
ATOM 2273 C CA . ALA A 1 291 ? 3.972 15.550 -9.902 1.00 60.56 291 ALA A CA 1
ATOM 2274 C C . ALA A 1 291 ? 3.110 16.826 -10.023 1.00 60.56 291 ALA A C 1
ATOM 2276 O O . ALA A 1 291 ? 2.893 17.307 -11.135 1.00 60.56 291 ALA A O 1
ATOM 2277 N N . GLY A 1 292 ? 2.665 17.411 -8.903 1.00 53.44 292 GLY A N 1
ATOM 2278 C CA . GLY A 1 292 ? 1.870 18.640 -8.878 1.00 53.44 292 GLY A CA 1
ATOM 2279 C C . GLY A 1 292 ? 0.364 18.417 -9.033 1.00 53.44 292 GLY A C 1
ATOM 2280 O O . GLY A 1 292 ? -0.372 19.387 -9.219 1.00 53.44 292 GLY A O 1
ATOM 2281 N N . GLU A 1 293 ? -0.117 17.174 -8.937 1.00 56.19 293 GLU A N 1
ATOM 2282 C CA . GLU A 1 293 ? -1.546 16.899 -8.809 1.00 56.19 293 GLU A CA 1
ATOM 2283 C C . GLU A 1 293 ? -1.964 17.212 -7.362 1.00 56.19 293 GLU A C 1
ATOM 2285 O O . GLU A 1 293 ? -1.841 16.388 -6.456 1.00 56.19 293 GLU A O 1
ATOM 2290 N N . GLU A 1 294 ? -2.393 18.456 -7.113 1.00 46.09 294 GLU A N 1
ATOM 2291 C CA . GLU A 1 294 ? -2.899 18.919 -5.813 1.00 46.09 294 GLU A CA 1
ATOM 2292 C C . GLU A 1 294 ? -4.183 18.172 -5.415 1.00 46.09 294 GLU A C 1
ATOM 2294 O O . GLU A 1 294 ? -5.306 18.662 -5.529 1.00 46.09 294 GLU A O 1
ATOM 2299 N N . LEU A 1 295 ? -4.023 16.970 -4.878 1.00 49.97 295 LEU A N 1
ATOM 2300 C CA . LEU A 1 295 ? -5.039 16.304 -4.084 1.00 49.97 295 LEU A CA 1
ATOM 2301 C C . LEU A 1 295 ? -4.581 16.386 -2.641 1.00 49.97 295 LEU A C 1
ATOM 2303 O O . LEU A 1 295 ? -3.809 15.544 -2.209 1.00 49.97 295 LEU A O 1
ATOM 2307 N N . VAL A 1 296 ? -5.037 17.401 -1.900 1.00 46.56 296 VAL A N 1
ATOM 2308 C CA . VAL A 1 296 ? -4.781 17.548 -0.457 1.00 46.56 296 VAL A CA 1
ATOM 2309 C C . VAL A 1 296 ? -5.226 16.271 0.264 1.00 46.56 296 VAL A C 1
ATOM 2311 O O . VAL A 1 296 ? -6.432 16.082 0.463 1.00 46.56 296 VAL A O 1
ATOM 2314 N N . PRO A 1 297 ? -4.320 15.387 0.721 1.00 50.19 297 PRO A N 1
ATOM 2315 C CA . PRO A 1 297 ? -4.735 14.246 1.495 1.00 50.19 297 PRO A CA 1
ATOM 2316 C C . PRO A 1 297 ? -4.523 14.639 2.950 1.00 50.19 297 PRO A C 1
ATOM 2318 O O . PRO A 1 297 ? -3.397 14.678 3.446 1.00 50.19 297 PRO A O 1
ATOM 2321 N N . PHE A 1 298 ? -5.612 14.862 3.683 1.00 50.34 298 PHE A N 1
ATOM 2322 C CA . PHE A 1 298 ? -5.612 14.692 5.139 1.00 50.34 298 PHE A CA 1
ATOM 2323 C C . PHE A 1 298 ? -5.373 13.203 5.475 1.00 50.34 298 PHE A C 1
ATOM 2325 O O . PHE A 1 298 ? -6.215 12.520 6.055 1.00 50.34 298 PHE A O 1
ATOM 2332 N N . SER A 1 299 ? -4.233 12.662 5.050 1.00 52.50 299 SER A N 1
ATOM 2333 C CA . SER A 1 299 ? -3.820 11.289 5.271 1.00 52.50 299 SER A CA 1
ATOM 2334 C C . SER A 1 299 ? -2.942 11.272 6.505 1.00 52.50 299 SER A C 1
ATOM 2336 O O . SER A 1 299 ? -1.795 11.711 6.479 1.00 52.50 299 SER A O 1
ATOM 2338 N N . LEU A 1 300 ? -3.460 10.671 7.578 1.00 56.50 300 LEU A N 1
ATOM 2339 C CA . LEU A 1 300 ? -2.763 10.426 8.850 1.00 56.50 300 LEU A CA 1
ATOM 2340 C C . LEU A 1 300 ? -1.368 9.786 8.676 1.00 56.50 300 LEU A C 1
ATOM 2342 O O . LEU A 1 300 ? -0.531 9.830 9.567 1.00 56.50 300 LEU A O 1
ATOM 2346 N N . SER A 1 301 ? -1.117 9.186 7.513 1.00 55.56 301 SER A N 1
ATOM 2347 C CA . SER A 1 301 ? 0.126 8.498 7.157 1.00 55.56 301 SER A CA 1
ATOM 2348 C C . SER A 1 301 ? 1.313 9.423 6.880 1.00 55.56 301 SER A C 1
ATOM 2350 O O . SER A 1 301 ? 2.427 8.920 6.797 1.00 55.56 301 SER A O 1
ATOM 2352 N N . LEU A 1 302 ? 1.083 10.732 6.735 1.00 57.25 302 LEU A N 1
ATOM 2353 C CA . LEU A 1 302 ? 2.143 11.733 6.574 1.00 57.25 302 LEU A CA 1
ATOM 2354 C C . LEU A 1 302 ? 2.791 12.123 7.913 1.00 57.25 302 LEU A C 1
ATOM 2356 O O . LEU A 1 302 ? 3.885 12.678 7.923 1.00 57.25 302 LEU A O 1
ATOM 2360 N N . LEU A 1 303 ? 2.133 11.830 9.041 1.00 60.34 303 LEU A N 1
ATOM 2361 C CA . LEU A 1 303 ? 2.684 12.104 10.368 1.00 60.34 303 LEU A CA 1
ATOM 2362 C C . LEU A 1 303 ? 3.832 11.130 10.695 1.00 60.34 303 LEU A C 1
ATOM 2364 O O . LEU A 1 303 ? 3.786 9.974 10.259 1.00 60.34 303 LEU A O 1
ATOM 2368 N N . PRO A 1 304 ? 4.827 11.533 11.504 1.00 64.44 304 PRO A N 1
ATOM 2369 C CA . PRO A 1 304 ? 5.823 10.622 12.065 1.00 64.44 304 PRO A CA 1
ATOM 2370 C C . PRO A 1 304 ? 5.185 9.386 12.721 1.00 64.44 304 PRO A C 1
ATOM 2372 O O . PRO A 1 304 ? 4.102 9.457 13.306 1.00 64.44 304 PRO A O 1
ATOM 2375 N N . LEU A 1 305 ? 5.861 8.234 12.652 1.00 59.31 305 LEU A N 1
ATOM 2376 C CA . LEU A 1 305 ? 5.324 6.945 13.125 1.00 59.31 305 LEU A CA 1
ATOM 2377 C C . LEU A 1 305 ? 4.893 6.962 14.602 1.00 59.31 305 LEU A C 1
ATOM 2379 O O . LEU A 1 305 ? 3.913 6.310 14.968 1.00 59.31 305 LEU A O 1
ATOM 2383 N N . GLU A 1 306 ? 5.596 7.725 15.439 1.00 62.53 306 GLU A N 1
ATOM 2384 C CA . GLU A 1 306 ? 5.273 7.893 16.858 1.00 62.53 306 GLU A CA 1
ATOM 2385 C C . GLU A 1 306 ? 3.920 8.595 17.048 1.00 62.53 306 GLU A C 1
ATOM 2387 O O . GLU A 1 306 ? 3.059 8.090 17.773 1.00 62.53 306 GLU A O 1
ATOM 2392 N N . GLU A 1 307 ? 3.677 9.687 16.318 1.00 69.00 307 GLU A N 1
ATOM 2393 C CA . GLU A 1 307 ? 2.418 10.442 16.355 1.00 69.00 307 GLU A CA 1
ATOM 2394 C C . GLU A 1 307 ? 1.246 9.626 15.793 1.00 69.00 307 GLU A C 1
ATOM 2396 O O . GLU A 1 307 ? 0.140 9.650 16.341 1.00 69.00 307 GLU A O 1
ATOM 2401 N N . GLN A 1 308 ? 1.490 8.817 14.754 1.00 71.50 308 GLN A N 1
ATOM 2402 C CA . GLN A 1 308 ? 0.468 7.931 14.189 1.00 71.50 308 GLN A CA 1
ATOM 2403 C C . GLN A 1 308 ? -0.085 6.942 15.220 1.00 71.50 308 GLN A C 1
ATOM 2405 O O . GLN A 1 308 ? -1.272 6.618 15.176 1.00 71.50 308 GLN A O 1
ATOM 2410 N N . SER A 1 309 ? 0.749 6.439 16.136 1.00 70.88 309 SER A N 1
ATOM 2411 C CA . SER A 1 309 ? 0.312 5.470 17.149 1.00 70.88 309 SER A CA 1
ATOM 2412 C C . SER A 1 309 ? -0.727 6.066 18.109 1.00 70.88 309 SER A C 1
ATOM 2414 O O . SER A 1 309 ? -1.739 5.426 18.409 1.00 70.88 309 SER A O 1
ATOM 2416 N N . LEU A 1 310 ? -0.533 7.327 18.507 1.00 74.06 310 LEU A N 1
ATOM 2417 C CA . LEU A 1 310 ? -1.438 8.060 19.391 1.00 74.06 310 LEU A CA 1
ATOM 2418 C C . LEU A 1 310 ? -2.768 8.357 18.692 1.00 74.06 310 LEU A C 1
ATOM 2420 O O . LEU A 1 310 ? -3.839 8.087 19.240 1.00 74.06 310 LEU A O 1
ATOM 2424 N N . PHE A 1 311 ? -2.707 8.842 17.450 1.00 76.94 311 PHE A N 1
ATOM 2425 C CA . PHE A 1 311 ? -3.901 9.123 16.654 1.00 76.94 311 PHE A CA 1
ATOM 2426 C C . PHE A 1 311 ? -4.717 7.868 16.342 1.00 76.94 311 PHE A C 1
ATOM 2428 O O . PHE A 1 311 ? -5.945 7.904 16.427 1.00 76.94 311 PHE A O 1
ATOM 2435 N N . LYS A 1 312 ? -4.062 6.742 16.032 1.00 80.38 312 LYS A N 1
ATOM 2436 C CA . LYS A 1 312 ? -4.737 5.447 15.851 1.00 80.38 312 LYS A CA 1
ATOM 2437 C C . LYS A 1 312 ? -5.513 5.046 17.109 1.00 80.38 312 LYS A C 1
ATOM 2439 O O . LYS A 1 312 ? -6.673 4.652 17.005 1.00 80.38 312 LYS A O 1
ATOM 2444 N N . GLY A 1 313 ? -4.923 5.225 18.293 1.00 79.38 313 GLY A N 1
ATOM 2445 C CA . GLY A 1 313 ? -5.614 4.997 19.566 1.00 79.38 313 GLY A CA 1
ATOM 2446 C C . GLY A 1 313 ? -6.850 5.886 19.749 1.00 79.38 313 GLY A C 1
ATOM 2447 O O . GLY A 1 313 ? -7.911 5.397 20.132 1.00 79.38 313 GLY A O 1
ATOM 2448 N N . LEU A 1 314 ? -6.749 7.177 19.418 1.00 85.19 314 LEU A N 1
ATOM 2449 C CA . LEU A 1 314 ? -7.875 8.119 19.493 1.00 85.19 314 LEU A CA 1
ATOM 2450 C C . LEU A 1 314 ? -9.006 7.766 18.516 1.00 85.19 314 LEU A C 1
ATOM 2452 O O . LEU A 1 314 ? -10.177 7.831 18.886 1.00 85.19 314 LEU A O 1
ATOM 2456 N N . LEU A 1 315 ? -8.669 7.347 17.295 1.00 88.38 315 LEU A N 1
ATOM 2457 C CA . LEU A 1 315 ? -9.637 6.959 16.264 1.00 88.38 315 LEU A CA 1
ATOM 2458 C C . LEU A 1 315 ? -10.452 5.710 16.639 1.00 88.38 315 LEU A C 1
ATOM 2460 O O . LEU A 1 315 ? -11.580 5.564 16.170 1.00 88.38 315 LEU A O 1
ATOM 2464 N N . LEU A 1 316 ? -9.926 4.834 17.502 1.00 90.62 316 LEU A N 1
ATOM 2465 C CA . LEU A 1 316 ? -10.657 3.669 18.017 1.00 90.62 316 LEU A CA 1
ATOM 2466 C C . LEU A 1 316 ? -11.660 4.011 19.125 1.00 90.62 316 LEU A C 1
ATOM 2468 O O . LEU A 1 316 ? -12.600 3.247 19.349 1.00 90.62 316 LEU A O 1
ATOM 2472 N N . LEU A 1 317 ? -11.504 5.142 19.817 1.00 91.00 317 LEU A N 1
ATOM 2473 C CA . LEU A 1 317 ? -12.354 5.502 20.955 1.00 91.00 317 LEU A CA 1
ATOM 2474 C C . LEU A 1 317 ? -13.855 5.534 20.585 1.00 91.00 317 LEU A C 1
ATOM 2476 O O . LEU A 1 317 ? -14.651 4.943 21.326 1.00 91.00 317 LEU A O 1
ATOM 2480 N N . PRO A 1 318 ? -14.279 6.118 19.444 1.00 93.19 318 PRO A N 1
ATOM 2481 C CA . PRO A 1 318 ? -15.685 6.134 19.033 1.00 93.19 318 PRO A CA 1
ATOM 2482 C C . PRO A 1 318 ? -16.297 4.746 18.803 1.00 93.19 318 PRO A C 1
ATOM 2484 O O . PRO A 1 318 ? -17.483 4.561 19.077 1.00 93.19 318 PRO A O 1
ATOM 2487 N N . ILE A 1 319 ? -15.505 3.743 18.400 1.00 94.38 319 ILE A N 1
ATOM 2488 C CA . ILE A 1 319 ? -15.965 2.343 18.338 1.00 94.38 319 ILE A CA 1
ATOM 2489 C C . ILE A 1 319 ? -16.380 1.867 19.730 1.00 94.38 319 ILE A C 1
ATOM 2491 O O . ILE A 1 319 ? -17.444 1.274 19.903 1.00 94.38 319 ILE A O 1
ATOM 2495 N N . GLY A 1 320 ? -15.563 2.164 20.742 1.00 92.88 320 GLY A N 1
ATOM 2496 C CA . GLY A 1 320 ? -15.892 1.867 22.133 1.00 92.88 320 GLY A CA 1
ATOM 2497 C C . GLY A 1 320 ? -17.198 2.489 22.560 1.00 92.88 320 GLY A C 1
ATOM 2498 O O . GLY A 1 320 ? -18.056 1.803 23.105 1.00 92.88 320 GLY A O 1
ATOM 2499 N N . VAL A 1 321 ? -17.362 3.779 22.275 1.00 93.38 321 VAL A N 1
ATOM 2500 C CA . VAL A 1 321 ? -18.580 4.522 22.609 1.00 93.38 321 VAL A CA 1
ATOM 2501 C C . VAL A 1 321 ? -19.807 3.862 21.986 1.00 93.38 321 VAL A C 1
ATOM 2503 O O . VAL A 1 321 ? -20.787 3.655 22.696 1.00 93.38 321 VAL A O 1
ATOM 2506 N N . VAL A 1 322 ? -19.745 3.458 20.714 1.00 94.81 322 VAL A N 1
ATOM 2507 C CA . VAL A 1 322 ? -20.835 2.720 20.055 1.00 94.81 322 VAL A CA 1
ATOM 2508 C C . VAL A 1 322 ? -21.187 1.440 20.814 1.00 94.81 322 VAL A C 1
ATOM 2510 O O . VAL A 1 322 ? -22.360 1.216 21.110 1.00 94.81 322 VAL A O 1
ATOM 2513 N N . ILE A 1 323 ? -20.194 0.628 21.189 1.00 94.69 323 ILE A N 1
ATOM 2514 C CA . ILE A 1 323 ? -20.423 -0.612 21.947 1.00 94.69 323 ILE A CA 1
ATOM 2515 C C . ILE A 1 323 ? -21.044 -0.324 23.316 1.00 94.69 323 ILE A C 1
ATOM 2517 O O . ILE A 1 323 ? -21.989 -1.002 23.726 1.00 94.69 323 ILE A O 1
ATOM 2521 N N . VAL A 1 324 ? -20.558 0.699 24.021 1.00 93.25 324 VAL A N 1
ATOM 2522 C CA . VAL A 1 324 ? -21.098 1.079 25.331 1.00 93.25 324 VAL A CA 1
ATOM 2523 C C . VAL A 1 324 ? -22.536 1.570 25.217 1.00 93.25 324 VAL A C 1
ATOM 2525 O O . VAL A 1 324 ? -23.390 1.141 25.993 1.00 93.25 324 VAL A O 1
ATOM 2528 N N . VAL A 1 325 ? -22.829 2.432 24.243 1.00 92.81 325 VAL A N 1
ATOM 2529 C CA . VAL A 1 325 ? -24.184 2.930 23.983 1.00 92.81 325 VAL A CA 1
ATOM 2530 C C . VAL A 1 325 ? -25.107 1.771 23.615 1.00 92.81 325 VAL A C 1
ATOM 2532 O O . VAL A 1 325 ? -26.186 1.661 24.190 1.00 92.81 325 VAL A O 1
ATOM 2535 N N . PHE A 1 326 ? -24.670 0.849 22.759 1.00 93.19 326 PHE A N 1
ATOM 2536 C CA . PHE A 1 326 ? -25.440 -0.336 22.386 1.00 93.19 326 PHE A CA 1
ATOM 2537 C C . PHE A 1 326 ? -25.780 -1.216 23.602 1.00 93.19 326 PHE A C 1
ATOM 2539 O O . PHE A 1 326 ? -26.950 -1.509 23.865 1.00 93.19 326 PHE A O 1
ATOM 2546 N N . LEU A 1 327 ? -24.781 -1.593 24.404 1.00 92.88 327 LEU A N 1
ATOM 2547 C CA . LEU A 1 327 ? -24.983 -2.451 25.576 1.00 92.88 327 LEU A CA 1
ATOM 2548 C C . LEU A 1 327 ? -25.789 -1.759 26.686 1.00 92.88 327 LEU A C 1
ATOM 2550 O O . LEU A 1 327 ? -26.545 -2.402 27.418 1.00 92.88 327 LEU A O 1
ATOM 2554 N N . ARG A 1 328 ? -25.676 -0.439 26.819 1.00 89.81 328 ARG A N 1
ATOM 2555 C CA . ARG A 1 328 ? -26.413 0.312 27.837 1.00 89.81 328 ARG A CA 1
ATOM 2556 C C . ARG A 1 328 ? -27.846 0.631 27.418 1.00 89.81 328 ARG A C 1
ATOM 2558 O O . ARG A 1 328 ? -28.754 0.473 28.230 1.00 89.81 328 ARG A O 1
ATOM 2565 N N . VAL A 1 329 ? -28.053 1.106 26.192 1.00 89.00 329 VAL A N 1
ATOM 2566 C CA . VAL A 1 329 ? -29.356 1.589 25.714 1.00 89.00 329 VAL A CA 1
ATOM 2567 C C . VAL A 1 329 ? -30.216 0.443 25.195 1.00 89.00 329 VAL A C 1
ATOM 2569 O O . VAL A 1 329 ? -31.385 0.370 25.556 1.00 89.00 329 VAL A O 1
ATOM 2572 N N . ILE A 1 330 ? -29.647 -0.474 24.407 1.00 88.88 330 ILE A N 1
ATOM 2573 C CA . ILE A 1 330 ? -30.408 -1.572 23.795 1.00 88.88 330 ILE A CA 1
ATOM 2574 C C . ILE A 1 330 ? -30.453 -2.787 24.724 1.00 88.88 330 ILE A C 1
ATOM 2576 O O . ILE A 1 330 ? -31.528 -3.327 24.989 1.00 88.88 330 ILE A O 1
ATOM 2580 N N . VAL A 1 331 ? -29.307 -3.214 25.267 1.00 89.38 331 VAL A N 1
ATOM 2581 C CA . VAL A 1 331 ? -29.264 -4.400 26.147 1.00 89.38 331 VAL A CA 1
ATOM 2582 C C . VAL A 1 331 ? -29.727 -4.077 27.569 1.00 89.38 331 VAL A C 1
ATOM 2584 O O . VAL A 1 331 ? -30.467 -4.858 28.169 1.00 89.38 331 VAL A O 1
ATOM 2587 N N . GLY A 1 332 ? -29.351 -2.912 28.099 1.00 87.38 332 GLY A N 1
ATOM 2588 C CA . GLY A 1 332 ? -29.734 -2.469 29.438 1.00 87.38 332 GLY A CA 1
ATOM 2589 C C . GLY A 1 332 ? -28.807 -2.946 30.550 1.00 87.38 332 GLY A C 1
ATOM 2590 O O . GLY A 1 332 ? -29.281 -3.234 31.652 1.00 87.38 332 GLY A O 1
ATOM 2591 N N . ILE A 1 333 ? -27.506 -3.063 30.271 1.00 90.06 333 ILE A N 1
ATOM 2592 C CA . ILE A 1 333 ? -26.495 -3.372 31.289 1.00 90.06 333 ILE A CA 1
ATOM 2593 C C . ILE A 1 333 ? -26.302 -2.150 32.195 1.00 90.06 333 ILE A C 1
ATOM 2595 O O . ILE A 1 333 ? -26.092 -1.034 31.718 1.00 90.06 333 ILE A O 1
ATOM 2599 N N . LYS A 1 334 ? -26.364 -2.359 33.516 1.00 88.38 334 LYS A N 1
ATOM 2600 C CA . LYS A 1 334 ? -26.041 -1.315 34.493 1.00 88.38 334 LYS A CA 1
ATOM 2601 C C . LYS A 1 334 ? -24.525 -1.140 34.578 1.00 88.38 334 LYS A C 1
ATOM 2603 O O . LYS A 1 334 ? -23.819 -2.092 34.893 1.00 88.38 334 LYS A O 1
ATOM 2608 N N . THR A 1 335 ? -24.046 0.073 34.343 1.00 90.25 335 THR A N 1
ATOM 2609 C CA . THR A 1 335 ? -22.630 0.447 34.435 1.00 90.25 335 THR A CA 1
ATOM 2610 C C . THR A 1 335 ? -22.477 1.643 35.367 1.00 90.25 335 THR A C 1
ATOM 2612 O O . THR A 1 335 ? -23.367 2.497 35.431 1.00 90.25 335 THR A O 1
ATOM 2615 N N . SER A 1 336 ? -21.339 1.746 36.050 1.00 80.62 336 SER A N 1
ATOM 2616 C CA . SER A 1 336 ? -20.988 2.967 36.783 1.00 80.62 336 SER A CA 1
ATOM 2617 C C . SER A 1 336 ? -20.579 4.038 35.772 1.00 80.62 336 SER A C 1
ATOM 2619 O O . SER A 1 336 ? -19.482 4.016 35.220 1.00 80.62 336 SER A O 1
ATOM 2621 N N . GLY A 1 337 ? -21.520 4.922 35.436 1.00 82.12 337 GLY A N 1
ATOM 2622 C CA . GLY A 1 337 ? -21.335 5.963 34.420 1.00 82.12 337 GLY A CA 1
ATOM 2623 C C . GLY A 1 337 ? -21.419 5.466 32.969 1.00 82.12 337 GLY A C 1
ATOM 2624 O O . GLY A 1 337 ? -21.489 4.269 32.687 1.00 82.12 337 GLY A O 1
ATOM 2625 N N . THR A 1 338 ? -21.513 6.405 32.026 1.00 82.12 338 THR A N 1
ATOM 2626 C CA . THR A 1 338 ? -21.543 6.141 30.569 1.00 82.12 338 THR A CA 1
ATOM 2627 C C . THR A 1 338 ? -20.141 6.067 29.978 1.00 82.12 338 THR A C 1
ATOM 2629 O O . THR A 1 338 ? -19.901 5.292 29.064 1.00 82.12 338 THR A O 1
ATOM 2632 N N . PHE A 1 339 ? -19.214 6.862 30.509 1.00 84.06 339 PHE A N 1
ATOM 2633 C CA . PHE A 1 339 ? -17.871 7.018 29.956 1.00 84.06 339 PHE A CA 1
ATOM 2634 C C . PHE A 1 339 ? -16.851 6.045 30.562 1.00 84.06 339 PHE A C 1
ATOM 2636 O O . PHE A 1 339 ? -15.912 5.622 29.892 1.00 84.06 339 PHE A O 1
ATOM 2643 N N . MET A 1 340 ? -17.067 5.629 31.812 1.00 88.88 340 MET A N 1
ATOM 2644 C CA . MET A 1 340 ? -16.121 4.801 32.564 1.00 88.88 340 MET A CA 1
ATOM 2645 C C . MET A 1 340 ? -15.765 3.476 31.862 1.00 88.88 340 MET A C 1
ATOM 2647 O O . MET A 1 340 ? -14.578 3.174 31.781 1.00 88.88 340 MET A O 1
ATOM 2651 N N . PRO A 1 341 ? -16.716 2.705 31.285 1.00 91.94 341 PRO A N 1
ATOM 2652 C CA . PRO A 1 341 ? -16.361 1.473 30.577 1.00 91.94 341 PRO A CA 1
ATOM 2653 C C . PRO A 1 341 ? -15.461 1.714 29.354 1.00 91.94 341 PRO A C 1
ATOM 2655 O O . PRO A 1 341 ? -14.573 0.909 29.085 1.00 91.94 341 PRO A O 1
ATOM 2658 N N . VAL A 1 342 ? -15.643 2.835 28.642 1.00 90.88 342 VAL A N 1
ATOM 2659 C CA . VAL A 1 342 ? -14.791 3.211 27.497 1.00 90.88 342 VAL A CA 1
ATOM 2660 C C . VAL A 1 342 ? -13.368 3.503 27.968 1.00 90.88 342 VAL A C 1
ATOM 2662 O O . VAL A 1 342 ? -12.410 3.039 27.358 1.00 90.88 342 VAL A O 1
ATOM 2665 N N . LEU A 1 343 ? -13.217 4.231 29.076 1.00 89.50 343 LEU A N 1
ATOM 2666 C CA . LEU A 1 343 ? -11.902 4.530 29.640 1.00 89.50 343 LEU A CA 1
ATOM 2667 C C . LEU A 1 343 ? -11.178 3.279 30.137 1.00 89.50 343 LEU A C 1
ATOM 2669 O O . LEU A 1 343 ? -9.988 3.113 29.881 1.00 89.50 343 LEU A O 1
ATOM 2673 N N . ILE A 1 344 ? -11.892 2.367 30.796 1.00 90.44 344 ILE A N 1
ATOM 2674 C CA . ILE A 1 344 ? -11.319 1.086 31.222 1.00 90.44 344 ILE A CA 1
ATOM 2675 C C . ILE A 1 344 ? -10.852 0.283 29.996 1.00 90.44 344 ILE A C 1
ATOM 2677 O O . ILE A 1 344 ? -9.742 -0.242 30.000 1.00 90.44 344 ILE A O 1
ATOM 2681 N N . ALA A 1 345 ? -11.633 0.261 28.910 1.00 91.00 345 ALA A N 1
ATOM 2682 C CA . ALA A 1 345 ? -11.223 -0.382 27.659 1.00 91.00 345 ALA A CA 1
ATOM 2683 C C . ALA A 1 345 ? -9.964 0.264 27.048 1.00 91.00 345 ALA A C 1
ATOM 2685 O O . ALA A 1 345 ? -9.061 -0.445 26.607 1.00 91.00 345 ALA A O 1
ATOM 2686 N N . MET A 1 346 ? -9.865 1.599 27.074 1.00 87.25 346 MET A N 1
ATOM 2687 C CA . MET A 1 346 ? -8.672 2.331 26.622 1.00 87.25 346 MET A CA 1
ATOM 2688 C C . MET A 1 346 ? -7.432 2.004 27.466 1.00 87.25 346 MET A C 1
ATOM 2690 O O . MET A 1 346 ? -6.335 1.889 26.925 1.00 87.25 346 MET A O 1
ATOM 2694 N N . SER A 1 347 ? -7.595 1.809 28.777 1.00 85.75 347 SER A N 1
ATOM 2695 C CA . SER A 1 347 ? -6.519 1.330 29.655 1.00 85.75 347 SER A CA 1
ATOM 2696 C C . SER A 1 347 ? -6.024 -0.064 29.236 1.00 85.75 347 SER A C 1
ATOM 2698 O O . SER A 1 347 ? -4.815 -0.288 29.130 1.00 85.75 347 SER A O 1
ATOM 2700 N N . PHE A 1 348 ? -6.940 -0.980 28.895 1.00 87.44 348 PHE A N 1
ATOM 2701 C CA . PHE A 1 348 ? -6.594 -2.325 28.412 1.00 87.44 348 PHE A CA 1
ATOM 2702 C C . PHE A 1 348 ? -5.909 -2.317 27.043 1.00 87.44 348 PHE A C 1
ATOM 2704 O O . PHE A 1 348 ? -5.038 -3.151 26.798 1.00 87.44 348 PHE A O 1
ATOM 2711 N N . LEU A 1 349 ? -6.235 -1.363 26.160 1.00 85.50 349 LEU A N 1
ATOM 2712 C CA . LEU A 1 349 ? -5.515 -1.187 24.890 1.00 85.50 349 LEU A CA 1
ATOM 2713 C C . LEU A 1 349 ? -4.023 -0.891 25.092 1.00 85.50 349 LEU A C 1
ATOM 2715 O O . LEU A 1 349 ? -3.218 -1.300 24.262 1.00 85.50 349 LEU A O 1
ATOM 2719 N N . GLN A 1 350 ? -3.651 -0.217 26.184 1.00 81.12 350 GLN A N 1
ATOM 2720 C CA . GLN A 1 350 ? -2.254 0.126 26.472 1.00 81.12 350 GLN A CA 1
ATOM 2721 C C . GLN A 1 350 ? -1.521 -0.942 27.298 1.00 81.12 350 GLN A C 1
ATOM 2723 O O . GLN A 1 350 ? -0.321 -1.130 27.115 1.00 81.12 350 GLN A O 1
ATOM 2728 N N . THR A 1 351 ? -2.228 -1.636 28.196 1.00 78.19 351 THR A N 1
ATOM 2729 C CA . THR A 1 351 ? -1.632 -2.565 29.181 1.00 78.19 351 THR A CA 1
ATOM 2730 C C . THR A 1 351 ? -1.784 -4.048 28.842 1.00 78.19 351 THR A C 1
ATOM 2732 O O . THR A 1 351 ? -1.193 -4.873 29.529 1.00 78.19 351 THR A O 1
ATOM 2735 N N . SER A 1 352 ? -2.508 -4.376 27.766 1.00 83.19 352 SER A N 1
ATOM 2736 C CA . SER A 1 352 ? -3.020 -5.711 27.419 1.00 83.19 352 SER A CA 1
ATOM 2737 C C . SER A 1 352 ? -4.229 -6.147 28.257 1.00 83.19 352 SER A C 1
ATOM 2739 O O . SER A 1 352 ? -4.423 -5.720 29.396 1.00 83.19 352 SER A O 1
ATOM 2741 N N . LEU A 1 353 ? -5.089 -6.995 27.678 1.00 86.75 353 LEU A N 1
ATOM 2742 C CA . LEU A 1 353 ? -6.349 -7.393 28.313 1.00 86.75 353 LEU A CA 1
ATOM 2743 C C . LEU A 1 353 ? -6.131 -8.155 29.620 1.00 86.75 353 LEU A C 1
ATOM 2745 O O . LEU A 1 353 ? -6.783 -7.858 30.614 1.00 86.75 353 LEU A O 1
ATOM 2749 N N . TRP A 1 354 ? -5.240 -9.148 29.621 1.00 85.69 354 TRP A N 1
ATOM 2750 C CA . TRP A 1 354 ? -5.063 -10.047 30.763 1.00 85.69 354 TRP A CA 1
ATOM 2751 C C . TRP A 1 354 ? -4.407 -9.343 31.946 1.00 85.69 354 TRP A C 1
ATOM 2753 O O . TRP A 1 354 ? -4.917 -9.406 33.066 1.00 85.69 354 TRP A O 1
ATOM 2763 N N . ILE A 1 355 ? -3.312 -8.628 31.687 1.00 81.12 355 ILE A N 1
ATOM 2764 C CA . ILE A 1 355 ? -2.588 -7.872 32.712 1.00 81.12 355 ILE A CA 1
ATOM 2765 C C . ILE A 1 355 ? -3.449 -6.706 33.195 1.00 81.12 355 ILE A C 1
ATOM 2767 O O . ILE A 1 355 ? -3.583 -6.503 34.402 1.00 81.12 355 ILE A O 1
ATOM 2771 N N . GLY A 1 356 ? -4.107 -6.000 32.272 1.00 81.75 356 GLY A N 1
ATOM 2772 C CA . GLY A 1 356 ? -5.042 -4.930 32.591 1.00 81.75 356 GLY A CA 1
ATOM 2773 C C . GLY A 1 356 ? -6.214 -5.402 33.450 1.00 81.75 356 GLY A C 1
ATOM 2774 O O . GLY A 1 356 ? -6.544 -4.740 34.429 1.00 81.75 356 GLY A O 1
ATOM 2775 N N . LEU A 1 357 ? -6.818 -6.556 33.149 1.00 87.81 357 LEU A N 1
ATOM 2776 C CA . LEU A 1 357 ? -7.940 -7.113 33.908 1.00 87.81 357 LEU A CA 1
ATOM 2777 C C . LEU A 1 357 ? -7.535 -7.482 35.340 1.00 87.81 357 LEU A C 1
ATOM 2779 O O . LEU A 1 357 ? -8.202 -7.072 36.292 1.00 87.81 357 LEU A O 1
ATOM 2783 N N . ILE A 1 358 ? -6.435 -8.225 35.497 1.00 85.44 358 ILE A N 1
ATOM 2784 C CA . ILE A 1 358 ? -5.915 -8.628 36.813 1.00 85.44 358 ILE A CA 1
ATOM 2785 C C . ILE A 1 358 ? -5.514 -7.386 37.616 1.00 85.44 358 ILE A C 1
ATOM 2787 O O . ILE A 1 358 ? -5.916 -7.240 38.772 1.00 85.44 358 ILE A O 1
ATOM 2791 N N . GLY A 1 359 ? -4.782 -6.461 36.988 1.00 80.25 359 GLY A N 1
ATOM 2792 C CA . GLY A 1 359 ? -4.376 -5.197 37.591 1.00 80.25 359 GLY A CA 1
ATOM 2793 C C . GLY A 1 359 ? -5.574 -4.353 38.019 1.00 80.25 359 GLY A C 1
ATOM 2794 O O . GLY A 1 359 ? -5.625 -3.907 39.160 1.00 80.25 359 GLY A O 1
ATOM 2795 N N . PHE A 1 360 ? -6.580 -4.195 37.158 1.00 83.50 360 PHE A N 1
ATOM 2796 C CA . PHE A 1 360 ? -7.795 -3.438 37.456 1.00 83.50 360 PHE A CA 1
ATOM 2797 C C . PHE A 1 360 ? -8.537 -4.013 38.664 1.00 83.50 360 PHE A C 1
ATOM 2799 O O . PHE A 1 360 ? -8.828 -3.279 39.606 1.00 83.50 360 PHE A O 1
ATOM 2806 N N . VAL A 1 361 ? -8.813 -5.322 38.673 1.00 87.94 361 VAL A N 1
ATOM 2807 C CA . VAL A 1 361 ? -9.539 -5.967 39.779 1.00 87.94 361 VAL A CA 1
ATOM 2808 C C . VAL A 1 361 ? -8.741 -5.879 41.081 1.00 87.94 361 VAL A C 1
ATOM 2810 O O . VAL A 1 361 ? -9.309 -5.534 42.117 1.00 87.94 361 VAL A O 1
ATOM 2813 N N . SER A 1 362 ? -7.429 -6.123 41.030 1.00 84.31 362 SER A N 1
ATOM 2814 C CA . SER A 1 362 ? -6.554 -6.036 42.202 1.00 84.31 362 SER A CA 1
ATOM 2815 C C . SER A 1 362 ? -6.491 -4.614 42.762 1.00 84.31 362 SER A C 1
ATOM 2817 O O . SER A 1 362 ? -6.683 -4.409 43.958 1.00 84.31 362 SER A O 1
ATOM 2819 N N . ILE A 1 363 ? -6.244 -3.617 41.910 1.00 82.75 363 ILE A N 1
ATOM 2820 C CA . ILE A 1 363 ? -6.073 -2.221 42.326 1.00 82.75 363 ILE A CA 1
ATOM 2821 C C . ILE A 1 363 ? -7.397 -1.642 42.828 1.00 82.75 363 ILE A C 1
ATOM 2823 O O . ILE A 1 363 ? -7.418 -1.000 43.876 1.00 82.75 363 ILE A O 1
ATOM 2827 N N . VAL A 1 364 ? -8.509 -1.890 42.128 1.00 83.50 364 VAL A N 1
ATOM 2828 C CA . VAL A 1 364 ? -9.830 -1.420 42.566 1.00 83.50 364 VAL A CA 1
ATOM 2829 C C . VAL A 1 364 ? -10.249 -2.104 43.864 1.00 83.50 364 VAL A C 1
ATOM 2831 O O . VAL A 1 364 ? -10.731 -1.429 44.771 1.00 83.50 364 VAL A O 1
ATOM 2834 N N . GLY A 1 365 ? -10.013 -3.412 43.997 1.00 85.12 365 GLY A N 1
ATOM 2835 C CA . GLY A 1 365 ? -10.302 -4.155 45.223 1.00 85.12 365 GLY A CA 1
ATOM 2836 C C . GLY A 1 365 ? -9.537 -3.613 46.431 1.00 85.12 365 GLY A C 1
ATOM 2837 O O . GLY A 1 365 ? -10.145 -3.264 47.441 1.00 85.12 365 GLY A O 1
ATOM 2838 N N . VAL A 1 366 ? -8.213 -3.467 46.314 1.00 84.69 366 VAL A N 1
ATOM 2839 C CA . VAL A 1 366 ? -7.378 -2.907 47.389 1.00 84.69 366 VAL A CA 1
ATOM 2840 C C . VAL A 1 366 ? -7.735 -1.444 47.665 1.00 84.69 366 VAL A C 1
ATOM 2842 O O . VAL A 1 366 ? -7.839 -1.054 48.825 1.00 84.69 366 VAL A O 1
ATOM 2845 N N . GLY A 1 367 ? -7.989 -0.640 46.629 1.00 83.25 367 GLY A N 1
ATOM 2846 C CA . GLY A 1 367 ? -8.389 0.762 46.771 1.00 83.25 367 GLY A CA 1
ATOM 2847 C C . GLY A 1 367 ? -9.701 0.938 47.541 1.00 83.25 367 GLY A C 1
ATOM 2848 O O . GLY A 1 367 ? -9.796 1.821 48.394 1.00 83.25 367 GLY A O 1
ATOM 2849 N N . LEU A 1 368 ? -10.689 0.066 47.305 1.00 81.38 368 LEU A N 1
ATOM 2850 C CA . LEU A 1 368 ? -11.944 0.042 48.063 1.00 81.38 368 LEU A CA 1
ATOM 2851 C C . LEU A 1 368 ? -11.723 -0.358 49.528 1.00 81.38 368 LEU A C 1
ATOM 2853 O O . LEU A 1 368 ? -12.297 0.273 50.414 1.00 81.38 368 LEU A O 1
ATOM 2857 N N . ILE A 1 369 ? -10.858 -1.344 49.800 1.00 83.81 369 ILE A N 1
ATOM 2858 C CA . ILE A 1 369 ? -10.500 -1.752 51.172 1.00 83.81 369 ILE A CA 1
ATOM 2859 C C . ILE A 1 369 ? -9.833 -0.596 51.922 1.00 83.81 369 ILE A C 1
ATOM 2861 O O . ILE A 1 369 ? -10.255 -0.242 53.022 1.00 83.81 369 ILE A O 1
ATOM 2865 N N . VAL A 1 370 ? -8.821 0.027 51.313 1.00 81.94 370 VAL A N 1
ATOM 2866 C CA . VAL A 1 370 ? -8.110 1.178 51.887 1.00 81.94 370 VAL A CA 1
ATOM 2867 C C . VAL A 1 370 ? -9.078 2.324 52.157 1.00 81.94 370 VAL A C 1
ATOM 2869 O O . VAL A 1 370 ? -9.019 2.943 53.219 1.00 81.94 370 VAL A O 1
ATOM 2872 N N . ARG A 1 371 ? -10.007 2.595 51.235 1.00 77.81 371 ARG A N 1
ATOM 2873 C CA . ARG A 1 371 ? -10.997 3.651 51.439 1.00 77.81 371 ARG A CA 1
ATOM 2874 C C . ARG A 1 371 ? -11.985 3.319 52.554 1.00 77.81 371 ARG A C 1
ATOM 2876 O O . ARG A 1 371 ? -12.273 4.202 53.356 1.00 77.81 371 ARG A O 1
ATOM 2883 N N . SER A 1 372 ? -12.446 2.073 52.650 1.00 76.50 372 SER A N 1
ATOM 2884 C CA . SER A 1 372 ? -13.277 1.627 53.773 1.00 76.50 372 SER A CA 1
ATOM 2885 C C . SER A 1 372 ? -12.542 1.743 55.109 1.00 76.50 372 SER A C 1
ATOM 2887 O O . SER A 1 372 ? -13.177 1.975 56.128 1.00 76.50 372 SER A O 1
ATOM 2889 N N . TRP A 1 373 ? -11.217 1.593 55.131 1.00 81.62 373 TRP A N 1
ATOM 2890 C CA . TRP A 1 373 ? -10.419 1.822 56.334 1.00 81.62 373 TRP A CA 1
ATOM 2891 C C . TRP A 1 373 ? -10.290 3.320 56.658 1.00 81.62 373 TRP A C 1
ATOM 2893 O O . TRP A 1 373 ? -10.521 3.734 57.793 1.00 81.62 373 TRP A O 1
ATOM 2903 N N . LEU A 1 374 ? -10.019 4.155 55.648 1.00 78.12 374 LEU A N 1
ATOM 2904 C CA . LEU A 1 374 ? -9.942 5.615 55.777 1.00 78.12 374 LEU A CA 1
ATOM 2905 C C . LEU A 1 374 ? -11.278 6.264 56.165 1.00 78.12 374 LEU A C 1
ATOM 2907 O O . LEU A 1 374 ? -11.258 7.347 56.740 1.00 78.12 374 LEU A O 1
ATOM 2911 N N . SER A 1 375 ? -12.429 5.649 55.870 1.00 73.50 375 SER A N 1
ATOM 2912 C CA . SER A 1 375 ? -13.736 6.190 56.272 1.00 73.50 375 SER A CA 1
ATOM 2913 C C . SER A 1 375 ? -13.991 6.101 57.777 1.00 73.50 375 SER A C 1
ATOM 2915 O O . SER A 1 375 ? -14.796 6.873 58.286 1.00 73.50 375 SER A O 1
ATOM 2917 N N . TYR A 1 376 ? -13.301 5.209 58.499 1.00 79.31 376 TYR A N 1
ATOM 2918 C CA . TYR A 1 376 ? -13.327 5.194 59.970 1.00 79.31 376 TYR A CA 1
ATOM 2919 C C . TYR A 1 376 ? -12.526 6.347 60.582 1.00 79.31 376 TYR A C 1
ATOM 2921 O O . TYR A 1 376 ? -12.703 6.678 61.753 1.00 79.31 376 TYR A O 1
ATOM 2929 N N . LEU A 1 377 ? -11.643 6.965 59.799 1.00 75.62 377 LEU A N 1
ATOM 2930 C CA . LEU A 1 377 ? -10.912 8.151 60.204 1.00 75.62 377 LEU A CA 1
ATOM 2931 C C . LEU A 1 377 ? -11.776 9.366 59.849 1.00 75.62 377 LEU A C 1
ATOM 2933 O O . LEU A 1 377 ? -12.198 9.526 58.703 1.00 75.62 377 LEU A O 1
ATOM 2937 N N . ASN A 1 378 ? -12.036 10.236 60.827 1.00 79.25 378 ASN A N 1
ATOM 2938 C CA . ASN A 1 378 ? -12.827 11.466 60.670 1.00 79.25 378 ASN A CA 1
ATOM 2939 C C . ASN A 1 378 ? -12.076 12.534 59.843 1.00 79.25 378 ASN A C 1
ATOM 2941 O O . ASN A 1 378 ? -11.821 13.646 60.300 1.00 79.25 378 ASN A O 1
ATOM 2945 N N . LEU A 1 379 ? -11.667 12.176 58.627 1.00 79.31 379 LEU A N 1
ATOM 2946 C CA . LEU A 1 379 ? -10.941 13.014 57.683 1.00 79.31 379 LEU A CA 1
ATOM 2947 C C . LEU A 1 379 ? -11.913 13.878 56.878 1.00 79.31 379 LEU A C 1
ATOM 2949 O O . LEU A 1 379 ? -12.978 13.405 56.467 1.00 79.31 379 LEU A O 1
ATOM 2953 N N . LEU A 1 380 ? -11.492 15.109 56.570 1.00 82.38 380 LEU A N 1
ATOM 2954 C CA . LEU A 1 380 ? -12.162 15.949 55.577 1.00 82.38 380 LEU A CA 1
ATOM 2955 C C . LEU A 1 380 ? -12.198 15.243 54.212 1.00 82.38 380 LEU A C 1
ATOM 2957 O O . LEU A 1 380 ? -11.251 14.543 53.843 1.00 82.38 380 LEU A O 1
ATOM 2961 N N . LEU A 1 381 ? -13.262 15.482 53.436 1.00 75.12 381 LEU A N 1
ATOM 2962 C CA . LEU A 1 381 ? -13.499 14.854 52.127 1.00 75.12 381 LEU A CA 1
ATOM 2963 C C . LEU A 1 381 ? -12.272 14.943 51.202 1.00 75.12 381 LEU A C 1
ATOM 2965 O O . LEU A 1 381 ? -11.865 13.948 50.608 1.00 75.12 381 LEU A O 1
ATOM 2969 N N . VAL A 1 382 ? -11.639 16.118 51.141 1.00 79.81 382 VAL A N 1
ATOM 2970 C CA . VAL A 1 382 ? -10.464 16.371 50.291 1.00 79.81 382 VAL A CA 1
ATOM 2971 C C . VAL A 1 382 ? -9.252 15.549 50.742 1.00 79.81 382 VAL A C 1
ATOM 2973 O O . VAL A 1 382 ? -8.610 14.896 49.924 1.00 79.81 382 VAL A O 1
ATOM 2976 N N . ALA A 1 383 ? -8.963 15.521 52.048 1.00 81.31 383 ALA A N 1
ATOM 2977 C CA . ALA A 1 383 ? -7.843 14.755 52.601 1.00 81.31 383 ALA A CA 1
ATOM 2978 C C . ALA A 1 383 ? -8.025 13.244 52.382 1.00 81.31 383 ALA A C 1
ATOM 2980 O O . ALA A 1 383 ? -7.067 12.535 52.073 1.00 81.31 383 ALA A O 1
ATOM 2981 N N . ARG A 1 384 ? -9.270 12.765 52.480 1.00 78.44 384 ARG A N 1
ATOM 2982 C CA . ARG A 1 384 ? -9.632 11.367 52.228 1.00 78.44 384 ARG A CA 1
ATOM 2983 C C . ARG A 1 384 ? -9.361 10.963 50.776 1.00 78.44 384 ARG A C 1
ATOM 2985 O O . ARG A 1 384 ? -8.747 9.926 50.546 1.00 78.44 384 ARG A O 1
ATOM 2992 N N . ILE A 1 385 ? -9.783 11.781 49.807 1.00 73.94 385 ILE A N 1
ATOM 2993 C CA . ILE A 1 385 ? -9.584 11.507 48.372 1.00 73.94 385 ILE A CA 1
ATOM 2994 C C . ILE A 1 385 ? -8.088 11.480 48.029 1.00 73.94 385 ILE A C 1
ATOM 2996 O O . ILE A 1 385 ? -7.619 10.533 47.396 1.00 73.94 385 ILE A O 1
ATOM 3000 N N . SER A 1 386 ? -7.315 12.453 48.519 1.00 78.75 386 SER A N 1
ATOM 3001 C CA . SER A 1 386 ? -5.866 12.509 48.292 1.00 78.75 386 SER A CA 1
ATOM 3002 C C . SER A 1 386 ? -5.129 11.295 48.866 1.00 78.75 386 SER A C 1
ATOM 3004 O O . SER A 1 386 ? -4.264 10.734 48.195 1.00 78.75 386 SER A O 1
ATOM 3006 N N . ALA A 1 387 ? -5.494 10.841 50.071 1.00 80.88 387 ALA A N 1
ATOM 3007 C CA . ALA A 1 387 ? -4.887 9.660 50.686 1.00 80.88 387 ALA A CA 1
ATOM 3008 C C . ALA A 1 387 ? -5.124 8.387 49.855 1.00 80.88 387 ALA A C 1
ATOM 3010 O O . ALA A 1 387 ? -4.209 7.578 49.684 1.00 80.88 387 ALA A O 1
ATOM 3011 N N . VAL A 1 388 ? -6.317 8.228 49.273 1.00 75.25 388 VAL A N 1
ATOM 3012 C CA . VAL A 1 388 ? -6.626 7.087 48.398 1.00 75.25 388 VAL A CA 1
ATOM 3013 C C . VAL A 1 388 ? -5.773 7.125 47.134 1.00 75.25 388 VAL A C 1
ATOM 3015 O O . VAL A 1 388 ? -5.157 6.117 46.800 1.00 75.25 388 VAL A O 1
ATOM 3018 N N . ILE A 1 389 ? -5.669 8.280 46.470 1.00 75.94 389 ILE A N 1
ATOM 3019 C CA . ILE A 1 389 ? -4.855 8.432 45.253 1.00 75.94 389 ILE A CA 1
ATOM 3020 C C . ILE A 1 389 ? -3.383 8.103 45.535 1.00 75.94 389 ILE A C 1
ATOM 3022 O O . ILE A 1 389 ? -2.790 7.304 44.814 1.00 75.94 389 ILE A O 1
ATOM 3026 N N . ILE A 1 390 ? -2.804 8.654 46.608 1.00 82.94 390 ILE A N 1
ATOM 3027 C CA . ILE A 1 390 ? -1.411 8.377 47.001 1.00 82.94 390 ILE A CA 1
ATOM 3028 C C . ILE A 1 390 ? -1.206 6.877 47.250 1.00 82.94 390 ILE A C 1
ATOM 3030 O O . ILE A 1 390 ? -0.237 6.295 46.759 1.00 82.94 390 ILE A O 1
ATOM 3034 N N . THR A 1 391 ? -2.134 6.229 47.959 1.00 79.75 391 THR A N 1
ATOM 3035 C CA . THR A 1 391 ? -2.041 4.787 48.233 1.00 79.75 391 THR A CA 1
ATOM 3036 C C . THR A 1 391 ? -2.114 3.961 46.948 1.00 79.75 391 THR A C 1
ATOM 3038 O O . THR A 1 391 ? -1.351 3.013 46.779 1.00 79.75 391 THR A O 1
ATOM 3041 N N . VAL A 1 392 ? -2.987 4.339 46.011 1.00 74.69 392 VAL A N 1
ATOM 3042 C CA . VAL A 1 392 ? -3.139 3.669 44.711 1.00 74.69 392 VAL A CA 1
ATOM 3043 C C . VAL A 1 392 ? -1.885 3.824 43.855 1.00 74.69 392 VAL A C 1
ATOM 3045 O O . VAL A 1 392 ? -1.422 2.840 43.283 1.00 74.69 392 VAL A O 1
ATOM 3048 N N . ILE A 1 393 ? -1.293 5.020 43.806 1.00 78.12 393 ILE A N 1
ATOM 3049 C CA . ILE A 1 393 ? -0.018 5.257 43.113 1.00 78.12 393 ILE A CA 1
ATOM 3050 C C . ILE A 1 393 ? 1.084 4.376 43.719 1.00 78.12 393 ILE A C 1
ATOM 3052 O O . ILE A 1 393 ? 1.816 3.717 42.980 1.00 78.12 393 ILE A O 1
ATOM 3056 N N . GLY A 1 394 ? 1.167 4.304 45.052 1.00 81.56 394 GLY A N 1
ATOM 3057 C CA . GLY A 1 394 ? 2.107 3.425 45.750 1.00 81.56 394 GLY A CA 1
ATOM 3058 C C . GLY A 1 394 ? 1.893 1.943 45.425 1.00 81.56 394 GLY A C 1
ATOM 3059 O O . GLY A 1 394 ? 2.854 1.229 45.143 1.00 81.56 394 GLY A O 1
ATOM 3060 N N . LEU A 1 395 ? 0.636 1.488 45.393 1.00 77.75 395 LEU A N 1
ATOM 3061 C CA . LEU A 1 395 ? 0.270 0.112 45.048 1.00 77.75 395 LEU A CA 1
ATOM 3062 C C . LEU A 1 395 ? 0.660 -0.233 43.606 1.00 77.75 395 LEU A C 1
ATOM 3064 O O . LEU A 1 395 ? 1.241 -1.287 43.359 1.00 77.75 395 LEU A O 1
ATOM 3068 N N . ILE A 1 396 ? 0.379 0.669 42.665 1.00 76.19 396 ILE A N 1
ATOM 3069 C CA . ILE A 1 396 ? 0.764 0.534 41.258 1.00 76.19 396 ILE A CA 1
ATOM 3070 C C . ILE A 1 396 ? 2.288 0.436 41.131 1.00 76.19 396 ILE A C 1
ATOM 3072 O O . ILE A 1 396 ? 2.786 -0.470 40.464 1.00 76.19 396 ILE A O 1
ATOM 3076 N N . GLY A 1 397 ? 3.032 1.317 41.808 1.00 77.12 397 GLY A N 1
ATOM 3077 C CA . GLY A 1 397 ? 4.495 1.280 41.828 1.00 77.12 397 GLY A CA 1
ATOM 3078 C C . GLY A 1 397 ? 5.039 -0.035 42.392 1.00 77.12 397 GLY A C 1
ATOM 3079 O O . GLY A 1 397 ? 5.942 -0.636 41.810 1.00 77.12 397 GLY A O 1
ATOM 3080 N N . LEU A 1 398 ? 4.444 -0.535 43.477 1.00 79.88 398 LEU A N 1
ATOM 3081 C CA . LEU A 1 398 ? 4.835 -1.794 44.108 1.00 79.88 398 LEU A CA 1
ATOM 3082 C C . LEU A 1 398 ? 4.558 -3.001 43.199 1.00 79.88 398 LEU A C 1
ATOM 3084 O O . LEU A 1 398 ? 5.440 -3.838 43.010 1.00 79.88 398 LEU A O 1
ATOM 3088 N N . ILE A 1 399 ? 3.375 -3.069 42.580 1.00 75.06 399 ILE A N 1
ATOM 3089 C CA . ILE A 1 399 ? 3.025 -4.118 41.610 1.00 75.06 399 ILE A CA 1
ATOM 3090 C C . ILE A 1 399 ? 3.963 -4.064 40.400 1.00 75.06 399 ILE A C 1
ATOM 3092 O O . ILE A 1 399 ? 4.438 -5.107 39.952 1.00 75.06 399 ILE A O 1
ATOM 3096 N N . SER A 1 400 ? 4.286 -2.871 39.896 1.00 73.44 400 SER A N 1
ATOM 3097 C CA . SER A 1 400 ? 5.208 -2.698 38.770 1.00 73.44 400 SER A CA 1
ATOM 3098 C C . SER A 1 400 ? 6.619 -3.202 39.104 1.00 73.44 400 SER A C 1
ATOM 3100 O O . SER A 1 400 ? 7.231 -3.892 38.289 1.00 73.44 400 SER A O 1
ATOM 3102 N N . LEU A 1 401 ? 7.126 -2.923 40.311 1.00 76.38 401 LEU A N 1
ATOM 3103 C CA . LEU A 1 401 ? 8.426 -3.418 40.784 1.00 76.38 401 LEU A CA 1
ATOM 3104 C C . LEU A 1 401 ? 8.444 -4.943 40.968 1.00 76.38 401 LEU A C 1
ATOM 3106 O O . LEU A 1 401 ? 9.427 -5.598 40.616 1.00 76.38 401 LEU A O 1
ATOM 3110 N N . LEU A 1 402 ? 7.362 -5.523 41.497 1.00 76.06 402 LEU A N 1
ATOM 3111 C CA . LEU A 1 402 ? 7.219 -6.977 41.626 1.00 76.06 402 LEU A CA 1
ATOM 3112 C C . LEU A 1 402 ? 7.166 -7.658 40.255 1.00 76.06 402 LEU A C 1
ATOM 3114 O O . LEU A 1 402 ? 7.860 -8.645 40.026 1.00 76.06 402 LEU A O 1
ATOM 3118 N N . THR A 1 403 ? 6.390 -7.101 39.327 1.00 72.94 403 THR A N 1
ATOM 3119 C CA . THR A 1 403 ? 6.215 -7.642 37.973 1.00 72.94 403 THR A CA 1
ATOM 3120 C C . THR A 1 403 ? 7.519 -7.574 37.172 1.00 72.94 403 THR A C 1
ATOM 3122 O O . THR A 1 403 ? 7.865 -8.533 36.481 1.00 72.94 403 THR A O 1
ATOM 3125 N N . TYR A 1 404 ? 8.303 -6.502 37.359 1.00 73.06 404 TYR A N 1
ATOM 3126 C CA . TYR A 1 404 ? 9.662 -6.377 36.823 1.00 73.06 404 TYR A CA 1
ATOM 3127 C C . TYR A 1 404 ? 10.574 -7.518 37.294 1.00 73.06 404 TYR A C 1
ATOM 3129 O O . TYR A 1 404 ? 11.254 -8.143 36.482 1.00 73.06 404 TYR A O 1
ATOM 3137 N N . LYS A 1 405 ? 10.552 -7.848 38.594 1.00 72.88 405 LYS A N 1
ATOM 3138 C CA . LYS A 1 405 ? 11.359 -8.950 39.147 1.00 72.88 405 LYS A CA 1
ATOM 3139 C C . LYS A 1 405 ? 10.943 -10.337 38.648 1.00 72.88 405 LYS A C 1
ATOM 3141 O O . LYS A 1 405 ? 11.784 -11.228 38.619 1.00 72.88 405 LYS A O 1
ATOM 3146 N N . ILE A 1 406 ? 9.680 -10.523 38.261 1.00 77.56 406 ILE A N 1
ATOM 3147 C CA . ILE A 1 406 ? 9.144 -11.798 37.747 1.00 77.56 406 ILE A CA 1
ATOM 3148 C C . ILE A 1 406 ? 9.431 -11.963 36.234 1.00 77.56 406 ILE A C 1
ATOM 3150 O O . ILE A 1 406 ? 9.166 -13.015 35.661 1.00 77.56 406 ILE A O 1
ATOM 3154 N N . GLY A 1 407 ? 10.023 -10.960 35.569 1.00 69.31 407 GLY A N 1
ATOM 3155 C CA . GLY A 1 407 ? 10.381 -11.027 34.145 1.00 69.31 407 GLY A CA 1
ATOM 3156 C C . GLY A 1 407 ? 9.215 -10.764 33.184 1.00 69.31 407 GLY A C 1
ATOM 3157 O O . GLY A 1 407 ? 9.365 -10.905 31.972 1.00 69.31 407 GLY A O 1
ATOM 3158 N N . LEU A 1 408 ? 8.060 -10.336 33.700 1.00 68.25 408 LEU A N 1
ATOM 3159 C CA . LEU A 1 408 ? 6.921 -9.875 32.907 1.00 68.25 408 LEU A CA 1
ATOM 3160 C C . LEU A 1 408 ? 7.179 -8.430 32.452 1.00 68.25 408 LEU A C 1
ATOM 3162 O O . LEU A 1 408 ? 6.739 -7.464 33.074 1.00 68.25 408 LEU A O 1
ATOM 3166 N N . THR A 1 409 ? 7.908 -8.270 31.349 1.00 60.75 409 THR A N 1
ATOM 3167 C CA . THR A 1 409 ? 8.262 -6.955 30.780 1.00 60.75 409 THR A CA 1
ATOM 3168 C C . THR A 1 409 ? 7.057 -6.142 30.295 1.00 60.75 409 THR A C 1
ATOM 3170 O O . THR A 1 409 ? 7.152 -4.922 30.163 1.00 60.75 409 THR A O 1
ATOM 3173 N N . GLU A 1 410 ? 5.896 -6.775 30.099 1.00 54.69 410 GLU A N 1
ATOM 3174 C CA . GLU A 1 410 ? 4.641 -6.083 29.780 1.00 54.69 410 GLU A CA 1
ATOM 3175 C C . GLU A 1 410 ? 4.080 -5.261 30.956 1.00 54.69 410 GLU A C 1
ATOM 3177 O O . GLU A 1 410 ? 3.416 -4.252 30.730 1.00 54.69 410 GLU A O 1
ATOM 3182 N N . GLY A 1 411 ? 4.404 -5.613 32.208 1.00 51.38 411 GLY A N 1
ATOM 3183 C CA . GLY A 1 411 ? 3.916 -4.908 33.402 1.00 51.38 411 GLY A CA 1
ATOM 3184 C C . GLY A 1 411 ? 4.592 -3.565 33.693 1.00 51.38 411 GLY A C 1
ATOM 3185 O O . GLY A 1 411 ? 4.180 -2.858 34.606 1.00 51.38 411 GLY A O 1
ATOM 3186 N N . ILE A 1 412 ? 5.627 -3.206 32.927 1.00 54.78 412 ILE A N 1
ATOM 3187 C CA . ILE A 1 412 ? 6.416 -1.977 33.111 1.00 54.78 412 ILE A CA 1
ATOM 3188 C C . ILE A 1 412 ? 5.756 -0.783 32.393 1.00 54.78 412 ILE A C 1
ATOM 3190 O O . ILE A 1 412 ? 6.033 0.373 32.705 1.00 54.78 412 ILE A O 1
ATOM 3194 N N . LYS A 1 413 ? 4.843 -1.034 31.444 1.00 54.41 413 LYS A N 1
ATOM 3195 C CA . LYS A 1 413 ? 4.201 -0.001 30.611 1.00 54.41 413 LYS A CA 1
ATOM 3196 C C . LYS A 1 413 ? 2.985 0.648 31.285 1.00 54.41 413 LYS A C 1
ATOM 3198 O O . LYS A 1 413 ? 1.934 0.797 30.665 1.00 54.41 413 LYS A O 1
ATOM 3203 N N . ILE A 1 414 ? 3.097 1.047 32.551 1.00 59.06 414 ILE A N 1
ATOM 3204 C CA . ILE A 1 414 ? 2.033 1.818 33.207 1.00 59.06 414 ILE A CA 1
ATOM 3205 C C . ILE A 1 414 ? 2.254 3.299 32.897 1.00 59.06 414 ILE A C 1
ATOM 3207 O O . ILE A 1 414 ? 3.027 3.987 33.557 1.00 59.06 414 ILE A O 1
ATOM 3211 N N . THR A 1 415 ? 1.592 3.790 31.852 1.00 66.25 415 THR A N 1
ATOM 3212 C CA . THR A 1 415 ? 1.577 5.217 31.506 1.00 66.25 415 THR A CA 1
ATOM 3213 C C . THR A 1 415 ? 0.673 5.996 32.478 1.00 66.25 415 THR A C 1
ATOM 3215 O O . THR A 1 415 ? -0.159 5.423 33.190 1.00 66.25 415 THR A O 1
ATOM 3218 N N . PHE A 1 416 ? 0.798 7.328 32.512 1.00 69.19 416 PHE A N 1
ATOM 3219 C CA . PHE A 1 416 ? -0.048 8.186 33.358 1.00 69.19 416 PHE A CA 1
ATOM 3220 C C . PHE A 1 416 ? -1.550 8.013 33.083 1.00 69.19 416 PHE A C 1
ATOM 3222 O O . PHE A 1 416 ? -2.373 8.190 33.977 1.00 69.19 416 PHE A O 1
ATOM 3229 N N . PHE A 1 417 ? -1.927 7.644 31.858 1.00 70.31 417 PHE A N 1
ATOM 3230 C CA . PHE A 1 417 ? -3.323 7.624 31.434 1.00 70.31 417 PHE A CA 1
ATOM 3231 C C . PHE A 1 417 ? -4.150 6.487 32.085 1.00 70.31 417 PHE A C 1
ATOM 3233 O O . PHE A 1 417 ? -5.123 6.806 32.774 1.00 70.31 417 PHE A O 1
ATOM 3240 N N . PRO A 1 418 ? -3.766 5.193 32.004 1.00 76.62 418 PRO A N 1
ATOM 3241 C CA . PRO A 1 418 ? -4.344 4.114 32.808 1.00 76.62 418 PRO A CA 1
ATOM 3242 C C . PRO A 1 418 ? -4.369 4.416 34.307 1.00 76.62 418 PRO A C 1
ATOM 3244 O O . PRO A 1 418 ? -5.366 4.134 34.966 1.00 76.62 418 PRO A O 1
ATOM 3247 N N . MET A 1 419 ? -3.307 5.024 34.845 1.00 77.44 419 MET A N 1
ATOM 3248 C CA . MET A 1 419 ? -3.218 5.375 36.266 1.00 77.44 419 MET A CA 1
ATOM 3249 C C . MET A 1 419 ? -4.297 6.389 36.680 1.00 77.44 419 MET A C 1
ATOM 3251 O O . MET A 1 419 ? -4.963 6.196 37.699 1.00 77.44 419 MET A O 1
ATOM 3255 N N . ILE A 1 420 ? -4.508 7.443 35.884 1.00 80.06 420 ILE A N 1
ATOM 3256 C CA . ILE A 1 420 ? -5.561 8.443 36.123 1.00 80.06 420 ILE A CA 1
ATOM 3257 C C . ILE A 1 420 ? -6.948 7.793 36.032 1.00 80.06 420 ILE A C 1
ATOM 3259 O O . ILE A 1 420 ? -7.794 8.016 36.898 1.00 80.06 420 ILE A O 1
ATOM 3263 N N . ILE A 1 421 ? -7.172 6.941 35.028 1.00 84.19 421 ILE A N 1
ATOM 3264 C CA . ILE A 1 421 ? -8.448 6.237 34.831 1.00 84.19 421 ILE A CA 1
ATOM 3265 C C . ILE A 1 421 ? -8.763 5.311 36.007 1.00 84.19 421 ILE A C 1
ATOM 3267 O O . ILE A 1 421 ? -9.899 5.284 36.486 1.00 84.19 421 ILE A O 1
ATOM 3271 N N . LEU A 1 422 ? -7.770 4.555 36.479 1.00 79.38 422 LEU A N 1
ATOM 3272 C CA . LEU A 1 422 ? -7.911 3.663 37.626 1.00 79.38 422 LEU A CA 1
ATOM 3273 C C . LEU A 1 422 ? -8.235 4.450 38.894 1.00 79.38 422 LEU A C 1
ATOM 3275 O O . LEU A 1 422 ? -9.215 4.130 39.563 1.00 79.38 422 LEU A O 1
ATOM 3279 N N . SER A 1 423 ? -7.479 5.511 39.183 1.00 77.69 423 SER A N 1
ATOM 3280 C CA . SER A 1 423 ? -7.725 6.382 40.339 1.00 77.69 423 SER A CA 1
ATOM 3281 C C . SER A 1 423 ? -9.138 6.969 40.321 1.00 77.69 423 SER A C 1
ATOM 3283 O O . SER A 1 423 ? -9.854 6.878 41.319 1.00 77.69 423 SER A O 1
ATOM 3285 N N . TRP A 1 424 ? -9.586 7.483 39.171 1.00 84.38 424 TRP A N 1
ATOM 3286 C CA . TRP A 1 424 ? -10.944 8.010 39.027 1.00 84.38 424 TRP A CA 1
ATOM 3287 C C . TRP A 1 424 ? -12.015 6.921 39.191 1.00 84.38 424 TRP A C 1
ATOM 3289 O O . TRP A 1 424 ? -13.048 7.129 39.832 1.00 84.38 424 TRP A O 1
ATOM 3299 N N . THR A 1 425 ? -11.760 5.722 38.664 1.00 85.19 425 THR A N 1
ATOM 3300 C CA . THR A 1 425 ? -12.671 4.581 38.824 1.00 85.19 425 THR A CA 1
ATOM 3301 C C . THR A 1 425 ? -12.813 4.189 40.295 1.00 85.19 425 THR A C 1
ATOM 3303 O O . THR A 1 425 ? -13.928 3.951 40.754 1.00 85.19 425 THR A O 1
ATOM 3306 N N . ILE A 1 426 ? -11.715 4.167 41.054 1.00 79.69 426 ILE A N 1
ATOM 3307 C CA . ILE A 1 426 ? -11.717 3.870 42.495 1.00 79.69 426 ILE A CA 1
ATOM 3308 C C . ILE A 1 426 ? -12.492 4.936 43.263 1.00 79.69 426 ILE A C 1
ATOM 3310 O O . ILE A 1 426 ? -13.313 4.605 44.118 1.00 79.69 426 ILE A O 1
ATOM 3314 N N . GLU A 1 427 ? -12.276 6.209 42.936 1.00 80.25 427 GLU A N 1
ATOM 3315 C CA . GLU A 1 427 ? -13.009 7.316 43.540 1.00 80.25 427 GLU A CA 1
ATOM 3316 C C . GLU A 1 427 ? -14.520 7.149 43.345 1.00 80.25 427 GLU A C 1
ATOM 3318 O O . GLU A 1 427 ? -15.268 7.141 44.327 1.00 80.25 427 GLU A O 1
ATOM 3323 N N . ARG A 1 428 ? -14.961 6.944 42.097 1.00 84.06 428 ARG A N 1
ATOM 3324 C CA . ARG A 1 428 ? -16.378 6.791 41.754 1.00 84.06 428 ARG A CA 1
ATOM 3325 C C . ARG A 1 428 ? -16.992 5.545 42.386 1.00 84.06 428 ARG A C 1
ATOM 3327 O O . ARG A 1 428 ? -18.085 5.626 42.941 1.00 84.06 428 ARG A O 1
ATOM 3334 N N . MET A 1 429 ? -16.304 4.406 42.313 1.00 82.62 429 MET A N 1
ATOM 3335 C CA . MET A 1 429 ? -16.784 3.145 42.890 1.00 82.62 429 MET A CA 1
ATOM 3336 C C . MET A 1 429 ? -16.895 3.210 44.397 1.00 82.62 429 MET A C 1
ATOM 3338 O O . MET A 1 429 ? -17.795 2.609 44.973 1.00 82.62 429 MET A O 1
ATOM 3342 N N . SER A 1 430 ? -16.000 3.943 45.044 1.00 76.56 430 SER A N 1
ATOM 3343 C CA . SER A 1 430 ? -16.050 4.026 46.485 1.00 76.56 430 SER A CA 1
ATOM 3344 C C . SER A 1 430 ? -17.061 5.043 47.003 1.00 76.56 430 SER A C 1
ATOM 3346 O O . SER A 1 430 ? -17.548 4.842 48.108 1.00 76.56 430 SER A O 1
ATOM 3348 N N . ILE A 1 431 ? -17.405 6.086 46.235 1.00 79.25 431 ILE A N 1
ATOM 3349 C CA . ILE A 1 431 ? -18.590 6.911 46.535 1.00 79.25 431 ILE A CA 1
ATOM 3350 C C . ILE A 1 431 ? -19.845 6.040 46.415 1.00 79.25 431 ILE A C 1
ATOM 3352 O O . ILE A 1 431 ? -20.650 5.990 47.335 1.00 79.25 431 ILE A O 1
ATOM 3356 N N . LEU A 1 432 ? -19.955 5.263 45.331 1.00 82.69 432 LEU A N 1
ATOM 3357 C CA . LEU A 1 432 ? -21.074 4.343 45.111 1.00 82.69 432 LEU A CA 1
ATOM 3358 C C . LEU A 1 432 ? -21.202 3.291 46.227 1.00 82.69 432 LEU A C 1
ATOM 3360 O O . LEU A 1 432 ? -22.310 2.936 46.619 1.00 82.69 432 LEU A O 1
ATOM 3364 N N . TRP A 1 433 ? -20.076 2.801 46.753 1.00 83.62 433 TRP A N 1
ATOM 3365 C CA . TRP A 1 433 ? -20.066 1.882 47.893 1.00 83.62 433 TRP A CA 1
ATOM 3366 C C . TRP A 1 433 ? -20.696 2.509 49.135 1.00 83.62 433 TRP A C 1
ATOM 3368 O O . TRP A 1 433 ? -21.435 1.838 49.850 1.00 83.62 433 TRP A O 1
ATOM 3378 N N . GLU A 1 434 ? -20.386 3.777 49.392 1.00 76.50 434 GLU A N 1
ATOM 3379 C CA . GLU A 1 434 ? -20.839 4.528 50.563 1.00 76.50 434 GLU A CA 1
ATOM 3380 C C . GLU A 1 434 ? -22.321 4.928 50.436 1.00 76.50 434 GLU A C 1
ATOM 3382 O O . GLU A 1 434 ? -23.059 4.836 51.412 1.00 76.50 434 GLU A O 1
ATOM 3387 N N . GLU A 1 435 ? -22.774 5.290 49.230 1.00 82.69 435 GLU A N 1
ATOM 3388 C CA . GLU A 1 435 ? -24.149 5.742 48.961 1.00 82.69 435 GLU A CA 1
ATOM 3389 C C . GLU A 1 435 ? -25.155 4.594 48.758 1.00 82.69 435 GLU A C 1
ATOM 3391 O O . GLU A 1 435 ? -26.254 4.626 49.310 1.00 82.69 435 GLU A O 1
ATOM 3396 N N . GLU A 1 436 ? -24.805 3.577 47.962 1.00 82.69 436 GLU A N 1
ATOM 3397 C CA . GLU A 1 436 ? -25.737 2.526 47.506 1.00 82.69 436 GLU A CA 1
ATOM 3398 C C . GLU A 1 436 ? -25.366 1.118 48.022 1.00 82.69 436 GLU A C 1
ATOM 3400 O O . GLU A 1 436 ? -26.124 0.156 47.857 1.00 82.69 436 GLU A O 1
ATOM 3405 N N . GLY A 1 437 ? -24.213 0.981 48.685 1.00 84.81 437 GLY A N 1
ATOM 3406 C CA . GLY A 1 437 ? -23.740 -0.264 49.287 1.00 84.81 437 GLY A CA 1
ATOM 3407 C C . GLY A 1 437 ? -22.981 -1.202 48.337 1.00 84.81 437 GLY A C 1
ATOM 3408 O O . GLY A 1 437 ? -23.009 -1.097 47.109 1.00 84.81 437 GLY A O 1
ATOM 3409 N N . TYR A 1 438 ? -22.312 -2.204 48.922 1.00 84.00 438 TYR A N 1
ATOM 3410 C CA . TYR A 1 438 ? -21.402 -3.114 48.206 1.00 84.00 438 TYR A CA 1
ATOM 3411 C C . TYR A 1 438 ? -22.059 -3.904 47.056 1.00 84.00 438 TYR A C 1
ATOM 3413 O O . TYR A 1 438 ? -21.410 -4.195 46.050 1.00 84.00 438 TYR A O 1
ATOM 3421 N N . LYS A 1 439 ? -23.349 -4.261 47.177 1.00 87.62 439 LYS A N 1
ATOM 3422 C CA . LYS A 1 439 ? -24.064 -5.048 46.153 1.00 87.62 439 LYS A CA 1
ATOM 3423 C C . LYS A 1 439 ? -24.175 -4.289 44.837 1.00 87.62 439 LYS A C 1
ATOM 3425 O O . LYS A 1 439 ? -24.011 -4.883 43.769 1.00 87.62 439 LYS A O 1
ATOM 3430 N N . GLU A 1 440 ? -24.445 -2.990 44.908 1.00 87.69 440 GLU A N 1
ATOM 3431 C CA . GLU A 1 440 ? -24.601 -2.177 43.709 1.00 87.69 440 GLU A CA 1
ATOM 3432 C C . GLU A 1 440 ? -23.232 -1.853 43.090 1.00 87.69 440 GLU A C 1
ATOM 3434 O O . GLU A 1 440 ? -23.114 -1.871 41.866 1.00 87.69 440 GLU A O 1
ATOM 3439 N N . VAL A 1 441 ? -22.164 -1.738 43.894 1.00 86.62 441 VAL A N 1
ATOM 3440 C CA . VAL A 1 441 ? -20.778 -1.643 43.390 1.00 86.62 441 VAL A CA 1
ATOM 3441 C C . VAL A 1 441 ? -20.367 -2.881 42.606 1.00 86.62 441 VAL A C 1
ATOM 3443 O O . VAL A 1 441 ? -19.846 -2.751 41.503 1.00 86.62 441 VAL A O 1
ATOM 3446 N N . ILE A 1 442 ? -20.625 -4.087 43.119 1.00 88.19 442 ILE A N 1
ATOM 3447 C CA . ILE A 1 442 ? -20.290 -5.324 42.394 1.00 88.19 442 ILE A CA 1
ATOM 3448 C C . ILE A 1 442 ? -21.075 -5.398 41.078 1.00 88.19 442 ILE A C 1
ATOM 3450 O O . ILE A 1 442 ? -20.522 -5.756 40.039 1.00 88.19 442 ILE A O 1
ATOM 3454 N N . LYS A 1 443 ? -22.355 -5.011 41.093 1.00 90.06 443 LYS A N 1
ATOM 3455 C CA . LYS A 1 443 ? -23.212 -5.035 39.903 1.00 90.06 443 LYS A CA 1
ATOM 3456 C C . LYS A 1 443 ? -22.785 -4.012 38.850 1.00 90.06 443 LYS A C 1
ATOM 3458 O O . LYS A 1 443 ? -22.636 -4.369 37.684 1.00 90.06 443 LYS A O 1
ATOM 3463 N N . GLN A 1 444 ? -22.598 -2.754 39.243 1.00 90.31 444 GLN A N 1
ATOM 3464 C CA . GLN A 1 444 ? -22.224 -1.674 38.331 1.00 90.31 444 GLN A CA 1
ATOM 3465 C C . GLN A 1 444 ? -20.751 -1.761 37.915 1.00 90.31 444 GLN A C 1
ATOM 3467 O O . GLN A 1 444 ? -20.433 -1.492 36.760 1.00 90.31 444 GLN A O 1
ATOM 3472 N N . GLY A 1 445 ? -19.860 -2.170 38.819 1.00 89.38 445 GLY A N 1
ATOM 3473 C CA . GLY A 1 445 ? -18.444 -2.413 38.552 1.00 89.38 445 GLY A CA 1
ATOM 3474 C C . GLY A 1 445 ? -18.222 -3.611 37.639 1.00 89.38 445 GLY A C 1
ATOM 3475 O O . GLY A 1 445 ? -17.543 -3.478 36.623 1.00 89.38 445 GLY A O 1
ATOM 3476 N N . GLY A 1 446 ? -18.867 -4.745 37.925 1.00 90.81 446 GLY A N 1
ATOM 3477 C CA . GLY A 1 446 ? -18.845 -5.919 37.052 1.00 90.81 446 GLY A CA 1
ATOM 3478 C C . GLY A 1 446 ? -19.465 -5.638 35.681 1.00 90.81 446 GLY A C 1
ATOM 3479 O O . GLY A 1 446 ? -18.895 -6.016 34.660 1.00 90.81 446 GLY A O 1
ATOM 3480 N N . GLY A 1 447 ? -20.582 -4.903 35.638 1.00 92.19 447 GLY A N 1
ATOM 3481 C CA . GLY A 1 447 ? -21.198 -4.451 34.389 1.00 92.19 447 GLY A CA 1
ATOM 3482 C C . GLY A 1 447 ? -20.283 -3.533 33.575 1.00 92.19 447 GLY A C 1
ATOM 3483 O O . GLY A 1 447 ? -20.118 -3.747 32.375 1.00 92.19 447 GLY A O 1
ATOM 3484 N N . SER A 1 448 ? -19.634 -2.553 34.216 1.00 92.56 448 SER A N 1
ATOM 3485 C CA . SER A 1 448 ? -18.650 -1.683 33.560 1.00 92.56 448 SER A CA 1
ATOM 3486 C C . SER A 1 448 ? -17.450 -2.462 33.029 1.00 92.56 448 SER A C 1
ATOM 3488 O O . SER A 1 448 ? -17.014 -2.200 31.912 1.00 92.56 448 SER A O 1
ATOM 3490 N N . LEU A 1 449 ? -16.938 -3.429 33.793 1.00 92.62 449 LEU A N 1
ATOM 3491 C CA . LEU A 1 449 ? -15.812 -4.263 33.383 1.00 92.62 449 LEU A CA 1
ATOM 3492 C C . LEU A 1 449 ? -16.178 -5.158 32.194 1.00 92.62 449 LEU A C 1
ATOM 3494 O O . LEU A 1 449 ? -15.436 -5.211 31.219 1.00 92.62 449 LEU A O 1
ATOM 3498 N N . PHE A 1 450 ? -17.347 -5.799 32.226 1.00 94.56 450 PHE A N 1
ATOM 3499 C CA . PHE A 1 450 ? -17.844 -6.611 31.115 1.00 94.56 450 PHE A CA 1
ATOM 3500 C C . PHE A 1 450 ? -17.990 -5.788 29.830 1.00 94.56 450 PHE A C 1
ATOM 3502 O O . PHE A 1 450 ? -17.492 -6.173 28.773 1.00 94.56 450 PHE A O 1
ATOM 3509 N N . VAL A 1 451 ? -18.615 -4.611 29.932 1.00 94.94 451 VAL A N 1
ATOM 3510 C CA . VAL A 1 451 ? -18.758 -3.684 28.804 1.00 94.94 451 VAL A CA 1
ATOM 3511 C C . VAL A 1 451 ? -17.387 -3.223 28.291 1.00 94.94 451 VAL A C 1
ATOM 3513 O O . VAL A 1 451 ? -17.193 -3.150 27.078 1.00 94.94 451 VAL A O 1
ATOM 3516 N N . ALA A 1 452 ? -16.426 -2.964 29.183 1.00 93.88 452 ALA A N 1
ATOM 3517 C CA . ALA A 1 452 ? -15.064 -2.589 28.808 1.00 93.88 452 ALA A CA 1
ATOM 3518 C C . ALA A 1 452 ? -14.340 -3.706 28.040 1.00 93.88 452 ALA A C 1
ATOM 3520 O O . ALA A 1 452 ? -13.681 -3.429 27.041 1.00 93.88 452 ALA A O 1
ATOM 3521 N N . VAL A 1 453 ? -14.507 -4.969 28.445 1.00 94.94 453 VAL A N 1
ATOM 3522 C CA . VAL A 1 453 ? -13.955 -6.127 27.722 1.00 94.94 453 VAL A CA 1
ATOM 3523 C C . VAL A 1 453 ? -14.571 -6.239 26.324 1.00 94.94 453 VAL A C 1
ATOM 3525 O O . VAL A 1 453 ? -13.839 -6.384 25.348 1.00 94.94 453 VAL A O 1
ATOM 3528 N N . CYS A 1 454 ? -15.894 -6.104 26.183 1.00 95.00 454 CYS A N 1
ATOM 3529 C CA . CYS A 1 454 ? -16.547 -6.115 24.867 1.00 95.00 454 CYS A CA 1
ATOM 3530 C C . CYS A 1 454 ? -16.070 -4.965 23.964 1.00 95.00 454 CYS A C 1
ATOM 3532 O O . CYS A 1 454 ? -15.823 -5.168 22.771 1.00 95.00 454 CYS A O 1
ATOM 3534 N N . ALA A 1 455 ? -15.924 -3.763 24.528 1.00 94.12 455 ALA A N 1
ATOM 3535 C CA . ALA A 1 455 ? -15.396 -2.609 23.810 1.00 94.12 455 ALA A CA 1
ATOM 3536 C C . ALA A 1 455 ? -13.943 -2.848 23.370 1.00 94.12 455 ALA A C 1
ATOM 3538 O O . ALA A 1 455 ? -13.628 -2.645 22.201 1.00 94.12 455 ALA A O 1
ATOM 3539 N N . TYR A 1 456 ? -13.089 -3.366 24.258 1.00 93.25 456 TYR A N 1
ATOM 3540 C CA . TYR A 1 456 ? -11.707 -3.733 23.947 1.00 93.25 456 TYR A CA 1
ATOM 3541 C C . TYR A 1 456 ? -11.619 -4.767 22.816 1.00 93.25 456 TYR A C 1
ATOM 3543 O O . TYR A 1 456 ? -10.859 -4.577 21.868 1.00 93.25 456 TYR A O 1
ATOM 3551 N N . LEU A 1 457 ? -12.417 -5.838 22.867 1.00 94.31 457 LEU A N 1
ATOM 3552 C CA . LEU A 1 457 ? -12.428 -6.873 21.823 1.00 94.31 457 LEU A CA 1
ATOM 3553 C C . LEU A 1 457 ? -12.868 -6.309 20.467 1.00 94.31 457 LEU A C 1
ATOM 3555 O O . LEU A 1 457 ? -12.330 -6.677 19.426 1.00 94.31 457 LEU A O 1
ATOM 3559 N N . SER A 1 458 ? -13.811 -5.367 20.476 1.00 93.62 458 SER A N 1
ATOM 3560 C CA . SER A 1 458 ? -14.250 -4.687 19.256 1.00 93.62 458 SER A CA 1
ATOM 3561 C C . SER A 1 458 ? -13.148 -3.777 18.702 1.00 93.62 458 SER A C 1
ATOM 3563 O O . SER A 1 458 ? -12.850 -3.818 17.513 1.00 93.62 458 SER A O 1
ATOM 3565 N N . MET A 1 459 ? -12.480 -3.000 19.559 1.00 92.25 459 MET A N 1
ATOM 3566 C CA . MET A 1 459 ? -11.376 -2.117 19.160 1.00 92.25 459 MET A CA 1
ATOM 3567 C C . MET A 1 459 ? -10.118 -2.870 18.698 1.00 92.25 459 MET A C 1
ATOM 3569 O O . MET A 1 459 ? -9.342 -2.347 17.901 1.00 92.25 459 MET A O 1
ATOM 3573 N N . THR A 1 460 ? -9.887 -4.084 19.199 1.00 89.75 460 THR A N 1
ATOM 3574 C CA . THR A 1 460 ? -8.728 -4.916 18.826 1.00 89.75 460 THR A CA 1
ATOM 3575 C C . THR A 1 460 ? -8.971 -5.798 17.602 1.00 89.75 460 THR A C 1
ATOM 3577 O O . THR A 1 460 ? -8.035 -6.415 17.098 1.00 89.75 460 THR A O 1
ATOM 3580 N N . SER A 1 461 ? -10.196 -5.825 17.070 1.00 90.31 461 SER A N 1
ATOM 3581 C CA . SER A 1 461 ? -10.512 -6.554 15.841 1.00 90.31 461 SER A CA 1
ATOM 3582 C C . SER A 1 461 ? -9.762 -5.980 14.638 1.00 90.31 461 SER A C 1
ATOM 3584 O O . SER A 1 461 ? -9.858 -4.789 14.335 1.00 90.31 461 SER A O 1
ATOM 3586 N N . PHE A 1 462 ? -9.074 -6.854 13.898 1.00 84.81 462 PHE A N 1
ATOM 3587 C CA . PHE A 1 462 ? -8.287 -6.492 12.716 1.00 84.81 462 PHE A CA 1
ATOM 3588 C C . PHE A 1 462 ? -9.110 -5.743 11.658 1.00 84.81 462 PHE A C 1
ATOM 3590 O O . PHE A 1 462 ? -8.654 -4.748 11.099 1.00 84.81 462 PHE A O 1
ATOM 3597 N N . PHE A 1 463 ? -10.355 -6.170 11.432 1.00 85.12 463 PHE A N 1
ATOM 3598 C CA . PHE A 1 463 ? -11.258 -5.509 10.490 1.00 85.12 463 PHE A CA 1
ATOM 3599 C C . PHE A 1 463 ? -11.628 -4.100 10.954 1.00 85.12 463 PHE A C 1
ATOM 3601 O O . PHE A 1 463 ? -11.566 -3.158 10.171 1.00 85.12 463 PHE A O 1
ATOM 3608 N N . ILE A 1 464 ? -11.976 -3.933 12.232 1.00 88.94 464 ILE A N 1
ATOM 3609 C CA . ILE A 1 464 ? -12.378 -2.628 12.767 1.00 88.94 464 ILE A CA 1
ATOM 3610 C C . ILE A 1 464 ? -11.199 -1.655 12.746 1.00 88.94 464 ILE A C 1
ATOM 3612 O O . ILE A 1 464 ? -11.373 -0.510 12.334 1.00 88.94 464 ILE A O 1
ATOM 3616 N N . GLN A 1 465 ? -10.003 -2.111 13.120 1.00 85.75 465 GLN A N 1
ATOM 3617 C CA . GLN A 1 465 ? -8.783 -1.311 13.030 1.00 85.75 465 GLN A CA 1
ATOM 3618 C C . GLN A 1 465 ? -8.494 -0.887 11.591 1.00 85.75 465 GLN A C 1
ATOM 3620 O O . GLN A 1 465 ? -8.294 0.298 11.335 1.00 85.75 465 GLN A O 1
ATOM 3625 N N . HIS A 1 466 ? -8.545 -1.827 10.641 1.00 82.56 466 HIS A N 1
ATOM 3626 C CA . HIS A 1 466 ? -8.355 -1.531 9.219 1.00 82.56 466 HIS A CA 1
ATOM 3627 C C . HIS A 1 466 ? -9.334 -0.465 8.727 1.00 82.56 466 HIS A C 1
ATOM 3629 O O . HIS A 1 466 ? -8.914 0.526 8.133 1.00 82.56 466 HIS A O 1
ATOM 3635 N N . PHE A 1 467 ? -10.628 -0.621 9.007 1.00 85.69 467 PHE A N 1
ATOM 3636 C CA . PHE A 1 467 ? -11.627 0.353 8.575 1.00 85.69 467 PHE A CA 1
ATOM 3637 C C . PHE A 1 467 ? -11.423 1.720 9.237 1.00 85.69 467 PHE A C 1
ATOM 3639 O O . PHE A 1 467 ? -11.450 2.746 8.566 1.00 85.69 467 PHE A O 1
ATOM 3646 N N . THR A 1 468 ? -11.164 1.731 10.541 1.00 87.44 468 THR A N 1
ATOM 3647 C CA . THR A 1 468 ? -11.027 2.953 11.342 1.00 87.44 468 THR A CA 1
ATOM 3648 C C . THR A 1 468 ? -9.786 3.765 10.970 1.00 87.44 468 THR A C 1
ATOM 3650 O O . THR A 1 468 ? -9.828 4.993 10.984 1.00 87.44 468 THR A O 1
ATOM 3653 N N . TYR A 1 469 ? -8.678 3.102 10.629 1.00 82.19 469 TYR A N 1
ATOM 3654 C CA . TYR A 1 469 ? -7.412 3.774 10.317 1.00 82.19 469 TYR A CA 1
ATOM 3655 C C . TYR A 1 469 ? -7.322 4.265 8.880 1.00 82.19 469 TYR A C 1
ATOM 3657 O O . TYR A 1 469 ? -6.641 5.255 8.622 1.00 82.19 469 TYR A O 1
ATOM 3665 N N . ASN A 1 470 ? -7.967 3.562 7.950 1.00 76.88 470 ASN A N 1
ATOM 3666 C CA . ASN A 1 470 ? -7.895 3.907 6.536 1.00 76.88 470 ASN A CA 1
ATOM 3667 C C . ASN A 1 470 ? -9.050 4.805 6.091 1.00 76.88 470 ASN A C 1
ATOM 3669 O O . ASN A 1 470 ? -8.874 5.562 5.143 1.00 76.88 470 ASN A O 1
ATOM 3673 N N . PHE A 1 471 ? -10.196 4.757 6.781 1.00 84.94 471 PHE A N 1
ATOM 3674 C CA . PHE A 1 471 ? -11.378 5.510 6.388 1.00 84.94 471 PHE A CA 1
ATOM 3675 C C . PHE A 1 471 ? -11.873 6.452 7.486 1.00 84.94 471 PHE A C 1
ATOM 3677 O O . PHE A 1 471 ? -12.667 6.077 8.351 1.00 84.94 471 PHE A O 1
ATOM 3684 N N . LEU A 1 472 ? -11.479 7.726 7.407 1.00 83.31 472 LEU A N 1
ATOM 3685 C CA . LEU A 1 472 ? -11.916 8.750 8.368 1.00 83.31 472 LEU A CA 1
ATOM 3686 C C . LEU A 1 472 ? -13.435 9.004 8.304 1.00 83.31 472 LEU A C 1
ATOM 3688 O O . LEU A 1 472 ? -14.053 9.340 9.314 1.00 83.31 472 LEU A O 1
ATOM 3692 N N . GLY A 1 473 ? -14.053 8.753 7.141 1.00 86.88 473 GLY A N 1
ATOM 3693 C CA . GLY A 1 473 ? -15.508 8.798 6.951 1.00 86.88 473 GLY A CA 1
ATOM 3694 C C . GLY A 1 473 ? -16.284 7.877 7.903 1.00 86.88 473 GLY A C 1
ATOM 3695 O O . GLY A 1 473 ? -17.431 8.174 8.243 1.00 86.88 473 GLY A O 1
ATOM 3696 N N . LEU A 1 474 ? -15.645 6.818 8.422 1.00 91.62 474 LEU A N 1
ATOM 3697 C CA . LEU A 1 474 ? -16.245 5.925 9.413 1.00 91.62 474 LEU A CA 1
ATOM 3698 C C . LEU A 1 474 ? -16.663 6.673 10.687 1.00 91.62 474 LEU A C 1
ATOM 3700 O O . LEU A 1 474 ? -17.684 6.333 11.274 1.00 91.62 474 LEU A O 1
ATOM 3704 N N . GLN A 1 475 ? -15.944 7.723 11.093 1.00 92.25 475 GLN A N 1
ATOM 3705 C CA . GLN A 1 475 ? -16.271 8.478 12.308 1.00 92.25 475 GLN A CA 1
ATOM 3706 C C . GLN A 1 475 ? -17.655 9.135 12.229 1.00 92.25 475 GLN A C 1
ATOM 3708 O O . GLN A 1 475 ? -18.411 9.115 13.201 1.00 92.25 475 GLN A O 1
ATOM 3713 N N . PHE A 1 476 ? -18.036 9.639 11.051 1.00 93.81 476 PHE A N 1
ATOM 3714 C CA . PHE A 1 476 ? -19.370 10.193 10.812 1.00 93.81 476 PHE A CA 1
ATOM 3715 C C . PHE A 1 476 ? -20.457 9.113 10.834 1.00 93.81 476 PHE A C 1
ATOM 3717 O O . PHE A 1 476 ? -21.543 9.337 11.373 1.00 93.81 476 PHE A O 1
ATOM 3724 N N . VAL A 1 477 ? -20.149 7.920 10.314 1.00 95.00 477 VAL A N 1
ATOM 3725 C CA . VAL A 1 477 ? -21.047 6.758 10.370 1.00 95.00 477 VAL A CA 1
ATOM 3726 C C . VAL A 1 477 ? -21.278 6.324 11.821 1.00 95.00 477 VAL A C 1
ATOM 3728 O O . VAL A 1 477 ? -22.425 6.146 12.232 1.00 95.00 477 VAL A O 1
ATOM 3731 N N . LEU A 1 478 ? -20.212 6.212 12.619 1.00 94.69 478 LEU A N 1
ATOM 3732 C CA . LEU A 1 478 ? -20.298 5.860 14.039 1.00 94.69 478 LEU A CA 1
ATOM 3733 C C . LEU A 1 478 ? -21.077 6.914 14.827 1.00 94.69 478 LEU A C 1
ATOM 3735 O O . LEU A 1 478 ? -21.949 6.559 15.617 1.00 94.69 478 LEU A O 1
ATOM 3739 N N . LEU A 1 479 ? -20.821 8.202 14.578 1.00 94.25 479 LEU A N 1
ATOM 3740 C CA . LEU A 1 479 ? -21.557 9.297 15.206 1.00 94.25 479 LEU A CA 1
ATOM 3741 C C . LEU A 1 479 ? -23.055 9.225 14.885 1.00 94.25 479 LEU A C 1
ATOM 3743 O O . LEU A 1 479 ? -23.882 9.320 15.791 1.00 94.25 479 LEU A O 1
ATOM 3747 N N . SER A 1 480 ? -23.411 9.010 13.615 1.00 94.44 480 SER A N 1
ATOM 3748 C CA . SER A 1 480 ? -24.804 8.837 13.194 1.00 94.44 480 SER A CA 1
ATOM 3749 C C . SER A 1 480 ? -25.470 7.665 13.924 1.00 94.44 480 SER A C 1
ATOM 3751 O O . SER A 1 480 ? -26.563 7.804 14.471 1.00 94.44 480 SER A O 1
ATOM 3753 N N . LEU A 1 481 ? -24.772 6.536 14.043 1.00 94.12 481 LEU A N 1
ATOM 3754 C CA . LEU A 1 481 ? -25.267 5.349 14.732 1.00 94.12 481 LEU A CA 1
ATOM 3755 C C . LEU A 1 481 ? -25.470 5.587 16.241 1.00 94.12 481 LEU A C 1
ATOM 3757 O O . LEU A 1 481 ? -26.498 5.179 16.784 1.00 94.12 481 LEU A O 1
ATOM 3761 N N . VAL A 1 482 ? -24.566 6.317 16.906 1.00 92.75 482 VAL A N 1
ATOM 3762 C CA . VAL A 1 482 ? -24.757 6.749 18.305 1.00 92.75 482 VAL A CA 1
ATOM 3763 C C . VAL A 1 482 ? -25.989 7.643 18.446 1.00 92.75 482 VAL A C 1
ATOM 3765 O O . VAL A 1 482 ? -26.767 7.449 19.380 1.00 92.75 482 VAL A O 1
ATOM 3768 N N . LEU A 1 483 ? -26.203 8.594 17.530 1.00 92.25 483 LEU A N 1
ATOM 3769 C CA . LEU A 1 483 ? -27.378 9.470 17.554 1.00 92.25 483 LEU A CA 1
ATOM 3770 C C . LEU A 1 483 ? -28.678 8.667 17.407 1.00 92.25 483 LEU A C 1
ATOM 3772 O O . LEU A 1 483 ? -29.601 8.853 18.201 1.00 92.25 483 LEU A O 1
ATOM 3776 N N . ILE A 1 484 ? -28.739 7.731 16.452 1.00 91.81 484 ILE A N 1
ATOM 3777 C CA . ILE A 1 484 ? -29.908 6.854 16.260 1.00 91.81 484 ILE A CA 1
ATOM 3778 C C . ILE A 1 484 ? -30.199 6.063 17.539 1.00 91.81 484 ILE A C 1
ATOM 3780 O O . ILE A 1 484 ? -31.342 6.041 17.998 1.00 91.81 484 ILE A O 1
ATOM 3784 N N . MET A 1 485 ? -29.173 5.456 18.142 1.00 90.31 485 MET A N 1
ATOM 3785 C CA . MET A 1 485 ? -29.326 4.723 19.401 1.00 90.31 485 MET A CA 1
ATOM 3786 C C . MET A 1 485 ? -29.748 5.635 20.556 1.00 90.31 485 MET A C 1
ATOM 3788 O O . MET A 1 485 ? -30.548 5.227 21.389 1.00 90.31 485 MET A O 1
ATOM 3792 N N . GLY A 1 486 ? -29.263 6.876 20.601 1.00 86.31 486 GLY A N 1
ATOM 3793 C CA . GLY A 1 486 ? -29.629 7.857 21.623 1.00 86.31 486 GLY A CA 1
ATOM 3794 C C . GLY A 1 486 ? -31.114 8.238 21.620 1.00 86.31 486 GLY A C 1
ATOM 3795 O O . GLY A 1 486 ? -31.649 8.584 22.669 1.00 86.31 486 GLY A O 1
ATOM 3796 N N . ASN A 1 487 ? -31.794 8.128 20.475 1.00 86.12 487 ASN A N 1
ATOM 3797 C CA . ASN A 1 487 ? -33.237 8.367 20.348 1.00 86.12 487 ASN A CA 1
ATOM 3798 C C . ASN A 1 487 ? -34.078 7.075 20.464 1.00 86.12 487 ASN A C 1
ATOM 3800 O O . ASN A 1 487 ? -35.270 7.059 20.146 1.00 86.12 487 ASN A O 1
ATOM 3804 N N . TYR A 1 488 ? -33.475 5.963 20.890 1.00 84.12 488 TYR A N 1
ATOM 3805 C CA . TYR A 1 488 ? -34.200 4.716 21.102 1.00 84.12 488 TYR A CA 1
ATOM 3806 C C . TYR A 1 488 ? -35.115 4.829 22.330 1.00 84.12 488 TYR A C 1
ATOM 3808 O O . TYR A 1 488 ? -34.658 5.002 23.457 1.00 84.12 488 TYR A O 1
ATOM 3816 N N . THR A 1 489 ? -36.424 4.715 22.098 1.00 74.94 489 THR A N 1
ATOM 3817 C CA . THR A 1 489 ? -37.478 4.784 23.131 1.00 74.94 489 THR A CA 1
ATOM 3818 C C . THR A 1 489 ? -38.101 3.422 23.450 1.00 74.94 489 THR A C 1
ATOM 3820 O O . THR A 1 489 ? -39.017 3.341 24.265 1.00 74.94 489 THR A O 1
ATOM 3823 N N . GLY A 1 490 ? -37.630 2.349 22.808 1.00 77.31 490 GLY A N 1
ATOM 3824 C CA . GLY A 1 490 ? -38.136 0.998 23.034 1.00 77.31 490 GLY A CA 1
ATOM 3825 C C . GLY A 1 490 ? -37.673 0.397 24.364 1.00 77.31 490 GLY A C 1
ATOM 3826 O O . GLY A 1 490 ? -36.769 0.907 25.028 1.00 77.31 490 GLY A O 1
ATOM 3827 N N . PHE A 1 491 ? -38.273 -0.734 24.738 1.00 77.94 491 PHE A N 1
ATOM 3828 C CA . PHE A 1 491 ? -37.852 -1.487 25.919 1.00 77.94 491 PHE A CA 1
ATOM 3829 C C . PHE A 1 491 ? -36.442 -2.056 25.742 1.00 77.94 491 PHE A C 1
ATOM 3831 O O . PHE A 1 491 ? -36.057 -2.490 24.649 1.00 77.94 491 PHE A O 1
ATOM 3838 N N . ARG A 1 492 ? -35.682 -2.092 26.840 1.00 85.69 492 ARG A N 1
ATOM 3839 C CA . ARG A 1 492 ? -34.366 -2.743 26.875 1.00 85.69 492 ARG A CA 1
ATOM 3840 C C . ARG A 1 492 ? -34.530 -4.259 26.794 1.00 85.69 492 ARG A C 1
ATOM 3842 O O . ARG A 1 492 ? -35.493 -4.810 27.329 1.00 85.69 492 ARG A O 1
ATOM 3849 N N . LEU A 1 493 ? -33.564 -4.972 26.215 1.00 81.62 493 LEU A N 1
ATOM 3850 C CA . LEU A 1 493 ? -33.592 -6.444 26.167 1.00 81.62 493 LEU A CA 1
ATOM 3851 C C . LEU A 1 493 ? -33.683 -7.068 27.571 1.00 81.62 493 LEU A C 1
ATOM 3853 O O . LEU A 1 493 ? -34.396 -8.052 27.782 1.00 81.62 493 LEU A O 1
ATOM 3857 N N . SER A 1 494 ? -32.996 -6.478 28.553 1.00 80.06 494 SER A N 1
ATOM 3858 C CA . SER A 1 494 ? -33.081 -6.904 29.953 1.00 80.06 494 SER A CA 1
ATOM 3859 C C . SER A 1 494 ? -34.471 -6.680 30.564 1.00 80.06 494 SER A C 1
ATOM 3861 O O . SER A 1 494 ? -34.927 -7.483 31.381 1.00 80.06 494 SER A O 1
ATOM 3863 N N . GLU A 1 495 ? -35.177 -5.634 30.134 1.00 82.12 495 GLU A N 1
ATOM 3864 C CA . GLU A 1 495 ? -36.537 -5.309 30.566 1.00 82.12 495 GLU A CA 1
ATOM 3865 C C . GLU A 1 495 ? -37.569 -6.227 29.914 1.00 82.12 495 GLU A C 1
ATOM 3867 O O . GLU A 1 495 ? -38.454 -6.713 30.610 1.00 82.12 495 GLU A O 1
ATOM 3872 N N . LEU A 1 496 ? -37.411 -6.574 28.635 1.00 78.31 496 LEU A N 1
ATOM 3873 C CA . LEU A 1 496 ? -38.241 -7.575 27.952 1.00 78.31 496 LEU A CA 1
ATOM 3874 C C . LEU A 1 496 ? -38.263 -8.911 28.707 1.00 78.31 496 LEU A C 1
ATOM 3876 O O . LEU A 1 496 ? -39.323 -9.510 28.889 1.00 78.31 496 LEU A O 1
ATOM 3880 N N . LYS A 1 497 ? -37.112 -9.357 29.227 1.00 75.69 497 LYS A N 1
ATOM 3881 C CA . LYS A 1 497 ? -37.039 -10.573 30.052 1.00 75.69 497 LYS A CA 1
ATOM 3882 C C . LYS A 1 497 ? -37.799 -10.425 31.376 1.00 75.69 497 LYS A C 1
ATOM 3884 O O . LYS A 1 497 ? -38.457 -11.373 31.801 1.00 75.69 497 LYS A O 1
ATOM 3889 N N . ARG A 1 498 ? -37.729 -9.250 32.012 1.00 75.44 498 ARG A N 1
ATOM 3890 C CA . ARG A 1 498 ? -38.419 -8.942 33.279 1.00 75.44 498 ARG A CA 1
ATOM 3891 C C . ARG A 1 498 ? -39.929 -8.764 33.103 1.00 75.44 498 ARG A C 1
ATOM 3893 O O . ARG A 1 498 ? -40.675 -9.167 33.985 1.00 75.44 498 ARG A O 1
ATOM 3900 N N . PHE A 1 499 ? -40.374 -8.184 31.991 1.00 74.19 499 PHE A N 1
ATOM 3901 C CA . PHE A 1 499 ? -41.786 -7.926 31.701 1.00 74.19 499 PHE A CA 1
ATOM 3902 C C . PHE A 1 499 ? -42.480 -9.079 30.976 1.00 74.19 499 PHE A C 1
ATOM 3904 O O . PHE A 1 499 ? -43.696 -9.051 30.849 1.00 74.19 499 PHE A O 1
ATOM 3911 N N . LYS A 1 500 ? -41.761 -10.136 30.577 1.00 74.50 500 LYS A N 1
ATOM 3912 C CA . LYS A 1 500 ? -42.354 -11.354 30.002 1.00 74.50 500 LYS A CA 1
ATOM 3913 C C . LYS A 1 500 ? -43.498 -11.956 30.845 1.00 74.50 500 LYS A C 1
ATOM 3915 O O . LYS A 1 500 ? -44.512 -12.314 30.250 1.00 74.50 500 LYS A O 1
ATOM 3920 N N . PRO A 1 501 ? -43.405 -12.062 32.188 1.00 72.12 501 PRO A N 1
ATOM 3921 C CA . PRO A 1 501 ? -44.509 -12.554 33.014 1.00 72.12 501 PRO A CA 1
ATOM 3922 C C . PRO A 1 501 ? -45.696 -11.590 33.009 1.00 72.12 501 PRO A C 1
ATOM 3924 O O . PRO A 1 501 ? -46.830 -12.037 32.924 1.00 72.12 501 PRO A O 1
ATOM 3927 N N . LEU A 1 502 ? -45.432 -10.279 33.024 1.00 69.94 502 LEU A N 1
ATOM 3928 C CA . LEU A 1 502 ? -46.461 -9.241 32.992 1.00 69.94 502 LEU A CA 1
ATOM 3929 C C . LEU A 1 502 ? -47.176 -9.199 31.637 1.00 69.94 502 LEU A C 1
ATOM 3931 O O . LEU A 1 502 ? -48.388 -9.089 31.595 1.00 69.94 502 LEU A O 1
ATOM 3935 N N . ALA A 1 503 ? -46.443 -9.353 30.532 1.00 71.31 503 ALA A N 1
ATOM 3936 C CA . ALA A 1 503 ? -47.004 -9.469 29.190 1.00 71.31 503 ALA A CA 1
ATOM 3937 C C . ALA A 1 503 ? -47.851 -10.740 29.054 1.00 71.31 503 ALA A C 1
ATOM 3939 O O . ALA A 1 503 ? -48.939 -10.690 28.494 1.00 71.31 503 ALA A O 1
ATOM 3940 N N . LYS A 1 504 ? -47.390 -11.860 29.633 1.00 69.06 504 LYS A N 1
ATOM 3941 C CA . LYS A 1 504 ? -48.166 -13.104 29.704 1.00 69.06 504 LYS A CA 1
ATOM 3942 C C . LYS A 1 504 ? -49.433 -12.929 30.547 1.00 69.06 504 LYS A C 1
ATOM 3944 O O . LYS A 1 504 ? -50.473 -13.466 30.190 1.00 69.06 504 LYS A O 1
ATOM 3949 N N . GLN A 1 505 ? -49.353 -12.165 31.634 1.00 66.62 505 GLN A N 1
ATOM 3950 C CA . GLN A 1 505 ? -50.484 -11.833 32.493 1.00 66.62 505 GLN A CA 1
ATOM 3951 C C . GLN A 1 505 ? -51.468 -10.904 31.768 1.00 66.62 505 GLN A C 1
ATOM 3953 O O . GLN A 1 505 ? -52.645 -11.211 31.714 1.00 66.62 505 GLN A O 1
ATOM 3958 N N . ILE A 1 506 ? -51.002 -9.849 31.101 1.00 65.00 506 ILE A N 1
ATOM 3959 C CA . ILE A 1 506 ? -51.837 -8.965 30.274 1.00 65.00 506 ILE A CA 1
ATOM 3960 C C . ILE A 1 506 ? -52.500 -9.747 29.134 1.00 65.00 506 ILE A C 1
ATOM 3962 O O . ILE A 1 506 ? -53.681 -9.550 28.901 1.00 65.00 506 ILE A O 1
ATOM 3966 N N . SER A 1 507 ? -51.811 -10.692 28.484 1.00 59.78 507 SER A N 1
ATOM 3967 C CA . SER A 1 507 ? -52.454 -11.574 27.495 1.00 59.78 507 SER A CA 1
ATOM 3968 C C . SER A 1 507 ? -53.466 -12.549 28.111 1.00 59.78 507 SER A C 1
ATOM 3970 O O . SER A 1 507 ? -54.366 -13.005 27.421 1.00 59.78 507 SER A O 1
ATOM 3972 N N . LEU A 1 508 ? -53.321 -12.877 29.401 1.00 54.69 508 LEU A N 1
ATOM 3973 C CA . LEU A 1 508 ? -54.261 -13.715 30.155 1.00 54.69 508 LEU A CA 1
ATOM 3974 C C . LEU A 1 508 ? -55.488 -12.920 30.632 1.00 54.69 508 LEU A C 1
ATOM 3976 O O . LEU A 1 508 ? -56.579 -13.470 30.652 1.00 54.69 508 LEU A O 1
ATOM 3980 N N . TYR A 1 509 ? -55.314 -11.642 30.984 1.00 54.16 509 TYR A N 1
ATOM 3981 C CA . TYR A 1 509 ? -56.355 -10.752 31.516 1.00 54.16 509 TYR A CA 1
ATOM 3982 C C . TYR A 1 509 ? -56.941 -9.774 30.479 1.00 54.16 509 TYR A C 1
ATOM 3984 O O . TYR A 1 509 ? -57.906 -9.086 30.786 1.00 54.16 509 TYR A O 1
ATOM 3992 N N . GLN A 1 510 ? -56.422 -9.726 29.243 1.00 49.44 510 GLN A N 1
ATOM 3993 C CA . GLN A 1 510 ? -57.140 -9.143 28.096 1.00 49.44 510 GLN A CA 1
ATOM 3994 C C . GLN A 1 510 ? -58.417 -9.931 27.770 1.00 49.44 510 GLN A C 1
ATOM 3996 O O . GLN A 1 510 ? -59.325 -9.383 27.155 1.00 49.44 510 GLN A O 1
ATOM 4001 N N . ASN A 1 511 ? -58.518 -11.173 28.251 1.00 49.69 511 ASN A N 1
ATOM 4002 C CA . ASN A 1 511 ? -59.768 -11.913 28.351 1.00 49.69 511 ASN A CA 1
ATOM 4003 C C . ASN A 1 511 ? -60.444 -11.569 29.682 1.00 49.69 511 ASN A C 1
ATOM 4005 O O . ASN A 1 511 ? -60.461 -12.376 30.613 1.00 49.69 511 ASN A O 1
ATOM 4009 N N . GLY A 1 512 ? -60.976 -10.351 29.783 1.00 44.53 512 GLY A N 1
ATOM 4010 C CA . GLY A 1 512 ? -62.018 -10.060 30.760 1.00 44.53 512 GLY A CA 1
ATOM 4011 C C . GLY A 1 512 ? -63.194 -11.006 30.510 1.00 44.53 512 GLY A C 1
ATOM 4012 O O . GLY A 1 512 ? -63.985 -10.794 29.602 1.00 44.53 512 GLY A O 1
ATOM 4013 N N . ASP A 1 513 ? -63.225 -12.095 31.266 1.00 48.22 513 ASP A N 1
ATOM 4014 C CA . ASP A 1 513 ? -64.340 -13.014 31.514 1.00 48.22 513 ASP A CA 1
ATOM 4015 C C . ASP A 1 513 ? -65.068 -13.708 30.343 1.00 48.22 513 ASP A C 1
ATOM 4017 O O . ASP A 1 513 ? -66.066 -14.385 30.573 1.00 48.22 513 ASP A O 1
ATOM 4021 N N . GLN A 1 514 ? -64.602 -13.644 29.091 1.00 51.38 514 GLN A N 1
ATOM 4022 C CA . GLN A 1 514 ? -65.217 -14.435 28.012 1.00 51.38 514 GLN A CA 1
ATOM 4023 C C . GLN A 1 514 ? -64.178 -15.111 27.112 1.00 51.38 514 GLN A C 1
ATOM 4025 O O . GLN A 1 514 ? -63.285 -14.480 26.555 1.00 51.38 514 GLN A O 1
ATOM 4030 N N . ASN A 1 515 ? -64.320 -16.433 26.964 1.00 55.47 515 ASN A N 1
ATOM 4031 C CA . ASN A 1 515 ? -63.445 -17.356 26.224 1.00 55.47 515 ASN A CA 1
ATOM 4032 C C . ASN A 1 515 ? -63.373 -17.115 24.695 1.00 55.47 515 ASN A C 1
ATOM 4034 O O . ASN A 1 515 ? -62.873 -17.972 23.966 1.00 55.47 515 ASN A O 1
ATOM 4038 N N . VAL A 1 516 ? -63.868 -15.985 24.181 1.00 58.00 516 VAL A N 1
ATOM 4039 C CA . VAL A 1 516 ? -63.954 -15.695 22.744 1.00 58.00 516 VAL A CA 1
ATOM 4040 C C . VAL A 1 516 ? -63.391 -14.304 22.461 1.00 58.00 516 VAL A C 1
ATOM 4042 O O . VAL A 1 516 ? -63.749 -13.332 23.116 1.00 58.00 516 VAL A O 1
ATOM 4045 N N . HIS A 1 517 ? -62.510 -14.207 21.460 1.00 58.94 517 HIS A N 1
ATOM 4046 C CA . HIS A 1 517 ? -61.922 -12.944 21.008 1.00 58.94 517 HIS A CA 1
ATOM 4047 C C . HIS A 1 517 ? -63.037 -11.946 20.641 1.00 58.94 517 HIS A C 1
ATOM 4049 O O . HIS A 1 517 ? -63.880 -12.265 19.801 1.00 58.94 517 HIS A O 1
ATOM 4055 N N . GLU A 1 518 ? -63.012 -10.735 21.202 1.00 58.31 518 GLU A N 1
ATOM 4056 C CA .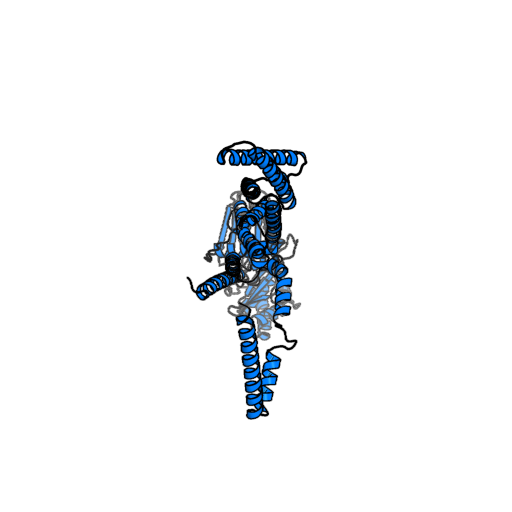 GLU A 1 518 ? -64.044 -9.690 21.029 1.00 58.31 518 GLU A CA 1
ATOM 4057 C C . GLU A 1 518 ? -64.350 -9.372 19.551 1.00 58.31 518 GLU A C 1
ATOM 4059 O O . GLU A 1 518 ? -65.496 -9.177 19.155 1.00 58.31 518 GLU A O 1
ATOM 4064 N N . SER A 1 519 ? -63.333 -9.440 18.689 1.00 63.06 519 SER A N 1
ATOM 4065 C CA . SER A 1 519 ? -63.471 -9.272 17.237 1.00 63.06 519 SER A CA 1
ATOM 4066 C C . SER A 1 519 ? -64.298 -10.368 16.550 1.00 63.06 519 SER A C 1
ATOM 4068 O O . SER A 1 519 ? -64.842 -10.136 15.470 1.00 63.06 519 SER A O 1
ATOM 4070 N N . THR A 1 520 ? -64.379 -11.557 17.146 1.00 67.38 520 THR A N 1
ATOM 4071 C CA . THR A 1 520 ? -65.175 -12.695 16.658 1.00 67.38 520 THR A CA 1
ATOM 4072 C C . THR A 1 520 ? -66.623 -12.539 17.101 1.00 67.38 520 THR A C 1
ATOM 4074 O O . THR A 1 520 ? -67.518 -12.622 16.265 1.00 67.38 520 THR A O 1
ATOM 4077 N N . ARG A 1 521 ? -66.837 -12.177 18.372 1.00 68.69 521 ARG A N 1
ATOM 4078 C CA . ARG A 1 521 ? -68.160 -11.868 18.924 1.00 68.69 521 ARG A CA 1
ATOM 4079 C C . ARG A 1 521 ? -68.837 -10.729 18.157 1.00 68.69 521 ARG A C 1
ATOM 4081 O O . ARG A 1 521 ? -69.948 -10.899 17.677 1.00 68.69 521 ARG A O 1
ATOM 4088 N N . LEU A 1 522 ? -68.134 -9.616 17.931 1.00 68.94 522 LEU A N 1
ATOM 4089 C CA . LEU A 1 522 ? -68.668 -8.475 17.172 1.00 68.94 522 LEU A CA 1
ATOM 4090 C C . LEU A 1 522 ? -69.003 -8.828 15.712 1.00 68.94 522 LEU A C 1
ATOM 4092 O O . LEU A 1 522 ? -69.896 -8.229 15.119 1.00 68.94 522 LEU A O 1
ATOM 4096 N N . LYS A 1 523 ? -68.300 -9.795 15.107 1.00 75.62 523 LYS A N 1
ATOM 4097 C CA . LYS A 1 523 ? -68.618 -10.284 13.755 1.00 75.62 523 LYS A CA 1
ATOM 4098 C C . LYS A 1 523 ? -69.861 -11.168 13.737 1.00 75.62 523 LYS A C 1
ATOM 4100 O O . LYS A 1 523 ? -70.639 -11.065 12.793 1.00 75.62 523 LYS A O 1
ATOM 4105 N N . GLU A 1 524 ? -70.035 -12.025 14.737 1.00 74.31 524 GLU A N 1
ATOM 4106 C CA . GLU A 1 524 ? -71.240 -12.845 14.893 1.00 74.31 524 GLU A CA 1
ATOM 4107 C C . GLU A 1 524 ? -72.458 -11.968 15.190 1.00 74.31 524 GLU A C 1
ATOM 4109 O O . GLU A 1 524 ? -73.444 -12.053 14.464 1.00 74.31 524 GLU A O 1
ATOM 4114 N N . GLU A 1 525 ? -72.341 -11.026 16.128 1.00 74.62 525 GLU A N 1
ATOM 4115 C CA . GLU A 1 525 ? -73.373 -10.029 16.441 1.00 74.62 525 GLU A CA 1
ATOM 4116 C C . GLU A 1 525 ? -73.750 -9.184 15.207 1.00 74.62 525 GLU A C 1
ATOM 4118 O O . GLU A 1 525 ? -74.928 -8.947 14.939 1.00 74.62 525 GLU A O 1
ATOM 4123 N N . LEU A 1 526 ? -72.772 -8.772 14.388 1.00 77.25 526 LEU A N 1
ATOM 4124 C CA . LEU A 1 526 ? -73.034 -8.053 13.135 1.00 77.25 526 LEU A CA 1
ATOM 4125 C C . LEU A 1 526 ? -73.745 -8.931 12.092 1.00 77.25 526 LEU A C 1
ATOM 4127 O O . LEU A 1 526 ? -74.559 -8.429 11.313 1.00 77.25 526 LEU A O 1
ATOM 4131 N N . ASN A 1 527 ? -73.428 -10.225 12.039 1.00 78.75 527 ASN A N 1
ATOM 4132 C CA . ASN A 1 527 ? -74.079 -11.164 11.130 1.00 78.75 527 ASN A CA 1
ATOM 4133 C C . ASN A 1 527 ? -75.517 -11.478 11.575 1.00 78.75 527 ASN A C 1
ATOM 4135 O O . ASN A 1 527 ? -76.398 -11.524 10.719 1.00 78.75 527 ASN A O 1
ATOM 4139 N N . GLU A 1 528 ? -75.774 -11.604 12.879 1.00 77.62 528 GLU A N 1
ATOM 4140 C CA . GLU A 1 528 ? -77.124 -11.741 13.452 1.00 77.62 528 GLU A CA 1
ATOM 4141 C C . GLU A 1 528 ? -77.982 -10.481 13.253 1.00 77.62 528 GLU A C 1
ATOM 4143 O O . GLU A 1 528 ? -79.183 -10.560 12.991 1.00 77.62 528 GLU A O 1
ATOM 4148 N N . LEU A 1 529 ? -77.371 -9.295 13.316 1.00 76.75 529 LEU A N 1
ATOM 4149 C CA . LEU A 1 529 ? -78.036 -8.033 12.980 1.00 76.75 529 LEU A CA 1
ATOM 4150 C C . LEU A 1 529 ? -78.409 -7.935 11.498 1.00 76.75 529 LEU A C 1
ATOM 4152 O O . LEU A 1 529 ? -79.407 -7.307 11.155 1.00 76.75 529 LEU A O 1
ATOM 4156 N N . LYS A 1 530 ? -77.596 -8.511 10.606 1.00 76.06 530 LYS A N 1
ATOM 4157 C CA . LYS A 1 530 ? -77.854 -8.494 9.159 1.00 76.06 530 LYS A CA 1
ATOM 4158 C C . LYS A 1 530 ? -78.918 -9.501 8.732 1.00 76.06 530 LYS A C 1
ATOM 4160 O O . LYS A 1 530 ? -79.562 -9.264 7.713 1.00 76.06 530 LYS A O 1
ATOM 4165 N N . SER A 1 531 ? -79.078 -10.609 9.457 1.00 76.69 531 SER A N 1
ATOM 4166 C CA . SER A 1 531 ? -80.039 -11.659 9.111 1.00 76.69 531 SER A CA 1
ATOM 4167 C C . SER A 1 531 ? -81.473 -11.318 9.525 1.00 76.69 531 SER A C 1
ATOM 4169 O O . SER A 1 531 ? -82.382 -11.561 8.735 1.00 76.69 531 SER A O 1
ATOM 4171 N N . ASP A 1 532 ? -81.687 -10.721 10.705 1.00 77.06 532 ASP A N 1
ATOM 4172 C CA . ASP A 1 532 ? -83.016 -10.277 11.166 1.00 77.06 532 ASP A CA 1
ATOM 4173 C C . ASP A 1 532 ? -82.940 -8.985 12.018 1.00 77.06 532 ASP A C 1
ATOM 4175 O O . ASP A 1 532 ? -83.004 -9.016 13.250 1.00 77.06 532 ASP A O 1
ATOM 4179 N N . PRO A 1 533 ? -82.814 -7.805 11.382 1.00 75.25 533 PRO A N 1
ATOM 4180 C CA . PRO A 1 533 ? -82.473 -6.563 12.079 1.00 75.25 533 PRO A CA 1
ATOM 4181 C C . PRO A 1 533 ? -83.480 -6.137 13.154 1.00 75.25 533 PRO A C 1
ATOM 4183 O O . PRO A 1 533 ? -83.102 -5.542 14.162 1.00 75.25 533 PRO A O 1
ATOM 4186 N N . HIS A 1 534 ? -84.773 -6.395 12.939 1.00 71.88 534 HIS A N 1
ATOM 4187 C CA . HIS A 1 534 ? -85.828 -5.927 13.841 1.00 71.88 534 HIS A CA 1
ATOM 4188 C C . HIS A 1 534 ? -85.948 -6.791 15.095 1.00 71.88 534 HIS A C 1
ATOM 4190 O O . HIS A 1 534 ? -86.190 -6.263 16.183 1.00 71.88 534 HIS A O 1
ATOM 4196 N N . ASN A 1 535 ? -85.771 -8.104 14.961 1.00 74.81 535 ASN A N 1
ATOM 4197 C CA . ASN A 1 535 ? -85.932 -9.027 16.075 1.00 74.81 535 ASN A CA 1
ATOM 4198 C C . ASN A 1 535 ? -84.678 -9.052 16.961 1.00 74.81 535 ASN A C 1
ATOM 4200 O O . ASN A 1 535 ? -84.786 -8.973 18.186 1.00 74.81 535 ASN A O 1
ATOM 4204 N N . THR A 1 536 ? -83.490 -9.028 16.346 1.00 76.44 536 THR A N 1
ATOM 4205 C CA . THR A 1 536 ? -82.200 -8.968 17.051 1.00 76.44 536 THR A CA 1
ATOM 4206 C C . THR A 1 536 ? -82.063 -7.668 17.847 1.00 76.44 536 THR A C 1
ATOM 4208 O O . THR A 1 536 ? -81.726 -7.699 19.029 1.00 76.44 536 THR A O 1
ATOM 4211 N N . TYR A 1 537 ? -82.450 -6.525 17.263 1.00 75.00 537 TYR A N 1
ATOM 4212 C CA . TYR A 1 537 ? -82.457 -5.243 17.977 1.00 75.00 537 TYR A CA 1
ATOM 4213 C C . TYR A 1 537 ? -83.409 -5.245 19.181 1.00 75.00 537 TYR A C 1
ATOM 4215 O O . TYR A 1 537 ? -83.074 -4.733 20.248 1.00 75.00 537 TYR A O 1
ATOM 4223 N N . ARG A 1 538 ? -84.599 -5.840 19.037 1.00 75.88 538 ARG A N 1
ATOM 4224 C CA . ARG A 1 538 ? -85.584 -5.915 20.123 1.00 75.88 538 ARG A CA 1
ATOM 4225 C C . ARG A 1 538 ? -85.112 -6.826 21.256 1.00 75.88 538 ARG A C 1
ATOM 4227 O O . ARG A 1 538 ? -85.296 -6.475 22.417 1.00 75.88 538 ARG A O 1
ATOM 4234 N N . LYS A 1 539 ? -84.471 -7.950 20.922 1.00 80.12 539 LYS A N 1
ATOM 4235 C CA . LYS A 1 539 ? -83.867 -8.874 21.889 1.00 80.12 539 LYS A CA 1
ATOM 4236 C C . LYS A 1 539 ? -82.765 -8.187 22.695 1.00 80.12 539 LYS A C 1
ATOM 4238 O O . LYS A 1 539 ? -82.844 -8.177 23.917 1.00 80.12 539 LYS A O 1
ATOM 4243 N N . TRP A 1 540 ? -81.815 -7.532 22.028 1.00 80.44 540 TRP A N 1
ATOM 4244 C CA . TRP A 1 540 ? -80.731 -6.817 22.711 1.00 80.44 540 TRP A CA 1
ATOM 4245 C C . TRP A 1 540 ? -81.233 -5.639 23.540 1.00 80.44 540 TRP A C 1
ATOM 4247 O O . TRP A 1 540 ? -80.713 -5.379 24.618 1.00 80.44 540 TRP A O 1
ATOM 4257 N N . LYS A 1 541 ? -82.269 -4.936 23.069 1.00 78.50 541 LYS A N 1
ATOM 4258 C CA . LYS A 1 541 ? -82.905 -3.867 23.844 1.00 78.50 541 LYS A CA 1
ATOM 4259 C C . LYS A 1 541 ? -83.537 -4.400 25.131 1.00 78.50 541 LYS A C 1
ATOM 4261 O O . LYS A 1 541 ? -83.422 -3.744 26.159 1.00 78.50 541 LYS A O 1
ATOM 4266 N N . ASN A 1 542 ? -84.184 -5.563 25.076 1.00 78.69 542 ASN A N 1
ATOM 4267 C CA . ASN A 1 542 ? -84.770 -6.191 26.258 1.00 78.69 542 ASN A CA 1
ATOM 4268 C C . ASN A 1 542 ? -83.683 -6.713 27.210 1.00 78.69 542 ASN A C 1
ATOM 4270 O O . ASN A 1 542 ? -83.752 -6.422 28.392 1.00 78.69 542 ASN A O 1
ATOM 4274 N N . GLU A 1 543 ? -82.637 -7.373 26.702 1.00 79.50 543 GLU A N 1
ATOM 4275 C CA . GLU A 1 543 ? -81.499 -7.831 27.519 1.00 79.50 543 GLU A CA 1
ATOM 4276 C C . GLU A 1 543 ? -80.766 -6.663 28.199 1.00 79.50 543 GLU A C 1
ATOM 4278 O O . GLU A 1 543 ? -80.383 -6.759 29.363 1.00 79.50 543 GLU A O 1
ATOM 4283 N N . ALA A 1 544 ? -80.602 -5.537 27.499 1.00 74.94 544 ALA A N 1
ATOM 4284 C CA . ALA A 1 544 ? -80.025 -4.327 28.075 1.00 74.94 544 ALA A CA 1
ATOM 4285 C C . ALA A 1 544 ? -80.936 -3.710 29.146 1.00 74.94 544 ALA A C 1
ATOM 4287 O O . ALA A 1 544 ? -80.443 -3.224 30.161 1.00 74.94 544 ALA A O 1
ATOM 4288 N N . GLN A 1 545 ? -82.256 -3.741 28.941 1.00 77.81 545 GLN A N 1
ATOM 4289 C CA . GLN A 1 545 ? -83.218 -3.259 29.928 1.00 77.81 545 GLN A CA 1
ATOM 4290 C C . GLN A 1 545 ? -83.222 -4.151 31.178 1.00 77.81 545 GLN A C 1
ATOM 4292 O O . GLN A 1 545 ? -83.142 -3.626 32.283 1.00 77.81 545 GLN A O 1
ATOM 4297 N N . ASP A 1 546 ? -83.188 -5.474 31.009 1.00 77.88 546 ASP A N 1
ATOM 4298 C CA . ASP A 1 546 ? -83.117 -6.439 32.110 1.00 77.88 546 ASP A CA 1
ATOM 4299 C C . ASP A 1 546 ? -81.820 -6.281 32.926 1.00 77.88 546 ASP A C 1
ATOM 4301 O O . ASP A 1 546 ? -81.840 -6.379 34.152 1.00 77.88 546 ASP A O 1
ATOM 4305 N N . GLN A 1 547 ? -80.688 -5.981 32.276 1.00 76.00 547 GLN A N 1
ATOM 4306 C CA . GLN A 1 547 ? -79.423 -5.690 32.966 1.00 76.00 547 GLN A CA 1
ATOM 4307 C C . GLN A 1 547 ? -79.469 -4.379 33.756 1.00 76.00 547 GLN A C 1
ATOM 4309 O O . GLN A 1 547 ? -78.960 -4.321 34.875 1.00 76.00 547 GLN A O 1
ATOM 4314 N N . ILE A 1 548 ? -80.093 -3.337 33.201 1.00 76.88 548 ILE A N 1
ATOM 4315 C CA . ILE A 1 548 ? -80.292 -2.058 33.897 1.00 76.88 548 ILE A CA 1
ATOM 4316 C C . ILE A 1 548 ? -81.221 -2.249 35.100 1.00 76.88 548 ILE A C 1
ATOM 4318 O O . ILE A 1 548 ? -80.960 -1.706 36.174 1.00 76.88 548 ILE A O 1
ATOM 4322 N N . ASP A 1 549 ? -82.273 -3.049 34.948 1.00 76.38 549 ASP A N 1
ATOM 4323 C CA . ASP A 1 549 ? -83.227 -3.333 36.016 1.00 76.38 549 ASP A CA 1
ATOM 4324 C C . ASP A 1 549 ? -82.579 -4.181 37.131 1.00 76.38 549 ASP A C 1
ATOM 4326 O O . ASP A 1 549 ? -82.781 -3.892 38.312 1.00 76.38 549 ASP A O 1
ATOM 4330 N N . GLN A 1 550 ? -81.703 -5.136 36.788 1.00 72.69 550 GLN A N 1
ATOM 4331 C CA . GLN A 1 550 ? -80.876 -5.879 37.754 1.00 72.69 550 GLN A CA 1
ATOM 4332 C C . GLN A 1 550 ? -79.838 -4.994 38.461 1.00 72.69 550 GLN A C 1
ATOM 4334 O O . GLN A 1 550 ? -79.652 -5.105 39.675 1.00 72.69 550 GLN A O 1
ATOM 4339 N N . GLU A 1 551 ? -79.171 -4.085 37.743 1.00 70.81 551 GLU A N 1
ATOM 4340 C CA . GLU A 1 551 ? -78.245 -3.128 38.359 1.00 70.81 551 GLU A CA 1
ATOM 4341 C C . GLU A 1 551 ? -78.968 -2.176 39.318 1.00 70.81 551 GLU A C 1
ATOM 4343 O O . GLU A 1 551 ? -78.434 -1.876 40.390 1.00 70.81 551 GLU A O 1
ATOM 4348 N N . ASN A 1 552 ? -80.175 -1.726 38.968 1.00 70.31 552 ASN A N 1
ATOM 4349 C CA . ASN A 1 552 ? -80.992 -0.866 39.820 1.00 70.31 552 ASN A CA 1
ATOM 4350 C C . ASN A 1 552 ? -81.495 -1.612 41.065 1.00 70.31 552 ASN A C 1
ATOM 4352 O O . ASN A 1 552 ? -81.353 -1.083 42.165 1.00 70.31 552 ASN A O 1
ATOM 4356 N N . GLN A 1 553 ? -81.946 -2.866 40.933 1.00 64.94 553 GLN A N 1
ATOM 4357 C CA . GLN A 1 553 ? -82.285 -3.717 42.084 1.00 64.94 553 GLN A CA 1
ATOM 4358 C C . GLN A 1 553 ? -81.078 -3.944 43.012 1.00 64.94 553 GLN A C 1
ATOM 4360 O O . GLN A 1 553 ? -81.201 -3.811 44.227 1.00 64.94 553 GLN A O 1
ATOM 4365 N N . SER A 1 554 ? -79.882 -4.176 42.457 1.00 61.66 554 SER A N 1
ATOM 4366 C CA . SER A 1 554 ? -78.650 -4.339 43.249 1.00 61.66 554 SER A CA 1
ATOM 4367 C C . SER A 1 554 ? -78.197 -3.055 43.966 1.00 61.66 554 SER A C 1
ATOM 4369 O O . SER A 1 554 ? -77.486 -3.108 44.974 1.00 61.66 554 SER A O 1
ATOM 4371 N N . LYS A 1 555 ? -78.570 -1.883 43.432 1.00 59.97 555 LYS A N 1
ATOM 4372 C CA . LYS A 1 555 ? -78.284 -0.571 44.029 1.00 59.97 555 LYS A CA 1
ATOM 4373 C C . LYS A 1 555 ? -79.291 -0.206 45.114 1.00 59.97 555 LYS A C 1
ATOM 4375 O O . LYS A 1 555 ? -78.878 0.406 46.097 1.00 59.97 555 LYS A O 1
ATOM 4380 N N . ASP A 1 556 ? -80.553 -0.598 44.964 1.00 59.50 556 ASP A N 1
ATOM 4381 C CA . ASP A 1 556 ? -81.577 -0.407 45.993 1.00 59.50 556 ASP A CA 1
ATOM 4382 C C . ASP A 1 556 ? -81.356 -1.353 47.190 1.00 59.50 556 ASP A C 1
ATOM 4384 O O . ASP A 1 556 ? -81.368 -0.886 48.327 1.00 59.50 556 ASP A O 1
ATOM 4388 N N . GLU A 1 557 ? -80.961 -2.617 46.973 1.00 57.28 557 GLU A N 1
ATOM 4389 C CA . GLU A 1 557 ? -80.542 -3.524 48.065 1.00 57.28 557 GLU A CA 1
ATOM 4390 C C . GLU A 1 557 ? -79.320 -3.008 48.850 1.00 57.28 557 GLU A C 1
ATOM 4392 O O . GLU A 1 557 ? -79.176 -3.270 50.045 1.00 57.28 557 GLU A O 1
ATOM 4397 N N . LYS A 1 558 ? -78.437 -2.237 48.201 1.00 55.00 558 LYS A N 1
ATOM 4398 C CA . LYS A 1 558 ? -77.284 -1.592 48.853 1.00 55.00 558 LYS A CA 1
ATOM 4399 C C . LYS A 1 558 ? -77.631 -0.292 49.583 1.00 55.00 558 LYS A C 1
ATOM 4401 O O . LYS A 1 558 ? -76.829 0.142 50.407 1.00 55.00 558 LYS A O 1
ATOM 4406 N N . LYS A 1 559 ? -78.780 0.331 49.299 1.00 54.75 559 LYS A N 1
ATOM 4407 C CA . LYS A 1 559 ? -79.264 1.525 50.012 1.00 54.75 559 LYS A CA 1
ATOM 4408 C C . LYS A 1 559 ? -79.998 1.184 51.309 1.00 54.75 559 LYS A C 1
ATOM 4410 O O . LYS A 1 559 ? -79.882 1.953 52.253 1.00 54.75 559 LYS A O 1
ATOM 4415 N N . ASP A 1 560 ? -80.668 0.034 51.385 1.00 54.09 560 ASP A N 1
ATOM 4416 C CA . ASP A 1 560 ? -81.352 -0.429 52.607 1.00 54.09 560 ASP A CA 1
ATOM 4417 C C . ASP A 1 560 ? -80.398 -1.037 53.664 1.00 54.09 560 ASP A C 1
ATOM 4419 O O . ASP A 1 560 ? -80.815 -1.349 54.779 1.00 54.09 560 ASP A O 1
ATOM 4423 N N . GLN A 1 561 ? -79.106 -1.190 53.344 1.00 54.44 561 GLN A N 1
ATOM 4424 C CA . GLN A 1 561 ? -78.059 -1.684 54.256 1.00 54.44 561 GLN A CA 1
ATOM 4425 C C . GLN A 1 561 ? -77.103 -0.589 54.773 1.00 54.44 561 GLN A C 1
ATOM 4427 O O . GLN A 1 561 ? -76.031 -0.918 55.292 1.00 54.44 561 GLN A O 1
ATOM 4432 N N . GLN A 1 562 ? -77.462 0.696 54.646 1.00 45.81 562 GLN A N 1
ATOM 4433 C CA . GLN A 1 562 ? -76.657 1.830 55.126 1.00 45.81 562 GLN A CA 1
ATOM 4434 C C . GLN A 1 562 ? -77.311 2.619 56.256 1.00 45.81 562 GLN A C 1
ATOM 4436 O O . GLN A 1 562 ? -78.509 2.954 56.135 1.00 45.81 562 GLN A O 1
#

Sequence (562 aa):
MVSRGLFYFVTAILFLAGILLIAYQRITFDIPFLPNNQKIIWNVEARVEFEPKANMASELSFALPAVQPGFTQLDHNTASLGYGVNYVKKDNCNYVEWTKRNPQGLQILYYRADILVDPDAKASSMIVPALSENTEPEPYATAMAGIAQTAMSRSSSPYSFATQVIHELNQDSEITSLLSSKYKRSELLVNILQIGKIHARVVSILDLNDGRRNQKLKNYVAVFNNTEYKIFNPASGKTGLESNQMIWTDNGNSLLDIAGGRYARVTFTTMNSSVSAIEAGKRKANVDIAAGEELVPFSLSLLPLEEQSLFKGLLLLPIGVVIVVFLRVIVGIKTSGTFMPVLIAMSFLQTSLWIGLIGFVSIVGVGLIVRSWLSYLNLLLVARISAVIITVIGLIGLISLLTYKIGLTEGIKITFFPMIILSWTIERMSILWEEEGYKEVIKQGGGSLFVAVCAYLSMTSFFIQHFTYNFLGLQFVLLSLVLIMGNYTGFRLSELKRFKPLAKQISLYQNGDQNVHESTRLKEELNELKSDPHNTYRKWKNEAQDQIDQENQSKDEKKDQQ

Foldseek 3Di:
DDPPVVLVVVLVVLQVLLVVLQVVLCVQLVQDLDQPDKWKKKKKKKKKKFFFFAQAKKKKKAWFAWQAAQKDWLDKDKDFPQWDWDWDADPLTIIIMTIDRGDHDMGIMMMIIIMTRDNPRHDGSADFDDQDDLPDDPPLVVLLVVLLVVLVVVDDAQLSSLLSSLVSLQDDDPSNVVNVVPDDLLVSSCSSSSSNVWGKAWWWKDFADAFDWFAGTDIWMWTDDPGDTWIADSNPRDIDDDSRMGTGGNPNDDSMDMDRIDPIDIGMGIHMDIDGSSVVSVSSVVVCVVVVVPPDDPALVVDPPVVSVVVLLVLLLLLLLLLLLCCCLAANQAALDSCLLSLLLSLCVQLPDPRSVVLLCVLLVVLLVVLVVCVVPPDDPVVSLVVSLVVSVVVLVVVLVVCVVVVVPSSVRPDVSSSVSSSVLSVSLNVCCVVVNDVVSCRNVVSSNVSSVVSNVSSPDPSNSSCSNSRVSVSSSSVSSSSVSVPDPDDHSVVCVVCVVVVVVCVVCVPPPDPDDPVVVVVVLVVVCVVPVPVSVVVVVVVVVVVVVVVVVVVVVVVVVD

Radius of gyration: 42.17 Å; chains: 1; bounding box: 130×40×113 Å

Secondary structure (DSSP, 8-state):
---HHHHHHHHHHHHHHHHHHHHHHHHHH---SSTT-EEEEEEEEEEEEEEEPTT--EEEEEEPPPPBTTEEEEEEEEE-TT-EEEEEEETTEEEEEEEESS--S-EEEEEEEEEEE-TT-------PPPPP---PPTTHHHHHHHHHHHHHHT-SSHHHHHHHHHHHHHS--HHHHHHHHHS-HHHHHHHHHHHTT--EEEEEEEE--TTEEEE-PEEEEEEEETTEEEEE-TTT--BS--TTEEEEESS-S-SEEEESEEEEEEEEEEEEEEEEHHHHHHHHHHHHHHTT-------GGGS-HHHHHHHHHHHHHHHHHHHHHIIIIII----SSSSHHHHHHHHHHHH-HHHHHHHHHHHHHHHHHHHHHHTTS---HHHHHHHHHHHHHHHHHHHHHHHHHTT-GGGG---HHHHHHHHHHHHHHHHHHHHH-HHHHHHHHHHHHHHHHHHHHHHH-HHHHHHHHH-TTHHHHHHHHHHHHHT--SPPHHHHHHHHHHHHHHHHHSS-S-SS-HHHHHHHHHHHHHH-HHHHHHHHHHHHHHHHHHHHHHHHHHHTT-